Protein AF-0000000084541740 (afdb_homodimer)

Structure (mmCIF, N/CA/C/O backbone):
data_AF-0000000084541740-model_v1
#
loop_
_entity.id
_entity.type
_entity.pdbx_description
1 polymer Glutaminase
#
loop_
_atom_site.group_PDB
_atom_site.id
_atom_site.type_symbol
_atom_site.label_atom_id
_atom_site.label_alt_id
_atom_site.label_comp_id
_atom_site.label_asym_id
_atom_site.label_entity_id
_atom_site.label_seq_id
_atom_site.pdbx_PDB_ins_code
_atom_site.Cartn_x
_atom_site.Cartn_y
_atom_site.Cartn_z
_atom_site.occupancy
_atom_site.B_iso_or_equiv
_atom_site.auth_seq_id
_atom_site.auth_comp_id
_atom_site.auth_asym_id
_atom_site.auth_atom_id
_atom_site.pdbx_PDB_model_num
ATOM 1 N N . MET A 1 1 ? -3.617 -5.457 27.781 1 22.19 1 MET A N 1
ATOM 2 C CA . MET A 1 1 ? -3.646 -6.855 27.344 1 22.19 1 MET A CA 1
ATOM 3 C C . MET A 1 1 ? -4.609 -7.043 26.188 1 22.19 1 MET A C 1
ATOM 5 O O . MET A 1 1 ? -5.766 -7.414 26.375 1 22.19 1 MET A O 1
ATOM 9 N N . ASN A 1 2 ? -4.762 -6.066 25.375 1 28.55 2 ASN A N 1
ATOM 10 C CA . ASN A 1 2 ? -5.738 -6.133 24.297 1 28.55 2 ASN A CA 1
ATOM 11 C C . ASN A 1 2 ? -5.555 -7.395 23.453 1 28.55 2 ASN A C 1
ATOM 13 O O . ASN A 1 2 ? -4.605 -7.5 22.672 1 28.55 2 ASN A O 1
ATOM 17 N N . SER A 1 3 ? -5.668 -8.508 24.188 1 33.91 3 SER A N 1
ATOM 18 C CA . SER A 1 3 ? -5.77 -9.82 23.562 1 33.91 3 SER A CA 1
ATOM 19 C C . SER A 1 3 ? -6.613 -9.766 22.297 1 33.91 3 SER A C 1
ATOM 21 O O . SER A 1 3 ? -7.797 -9.43 22.344 1 33.91 3 SER A O 1
ATOM 23 N N . ARG A 1 4 ? -6.242 -9.117 21.406 1 37.22 4 ARG A N 1
ATOM 24 C CA . ARG A 1 4 ? -7.008 -9.453 20.219 1 37.22 4 ARG A CA 1
ATOM 25 C C . ARG A 1 4 ? -7.508 -10.898 20.281 1 37.22 4 ARG A C 1
ATOM 27 O O . ARG A 1 4 ? -6.715 -11.836 20.203 1 37.22 4 ARG A O 1
ATOM 34 N N . ALA A 1 5 ? -8.336 -11.141 21.297 1 40.75 5 ALA A N 1
ATOM 35 C CA . ALA A 1 5 ? -9 -12.438 21.203 1 40.75 5 ALA A CA 1
ATOM 36 C C . ALA A 1 5 ? -9.07 -12.914 19.766 1 40.75 5 ALA A C 1
ATOM 38 O O . ALA A 1 5 ? -9.773 -12.312 18.938 1 40.75 5 ALA A O 1
ATOM 39 N N . ARG A 1 6 ? -7.973 -13.281 19.203 1 51.28 6 ARG A N 1
ATOM 40 C CA . ARG A 1 6 ? -7.848 -13.719 17.812 1 51.28 6 ARG A CA 1
ATOM 41 C C . ARG A 1 6 ? -9.07 -14.523 17.375 1 51.28 6 ARG A C 1
ATOM 43 O O . ARG A 1 6 ? -9.312 -15.617 17.891 1 51.28 6 ARG A O 1
ATOM 50 N N . LEU A 1 7 ? -10.055 -13.781 17.016 1 61.81 7 LEU A N 1
ATOM 51 C CA . LEU A 1 7 ? -11.297 -14.391 16.531 1 61.81 7 LEU A CA 1
ATOM 52 C C . LEU A 1 7 ? -11 -15.562 15.602 1 61.81 7 LEU A C 1
ATOM 54 O O . LEU A 1 7 ? -10.164 -15.453 14.703 1 61.81 7 LEU A O 1
ATOM 58 N N . SER A 1 8 ? -11.18 -16.672 16.203 1 73.25 8 SER A N 1
ATOM 59 C CA . SER A 1 8 ? -11.055 -17.906 15.43 1 73.25 8 SER A CA 1
ATOM 60 C C . SER A 1 8 ? -12.164 -18.031 14.398 1 73.25 8 SER A C 1
ATOM 62 O O . SER A 1 8 ? -13.289 -17.578 14.625 1 73.25 8 SER A O 1
ATOM 64 N N . LEU A 1 9 ? -11.719 -18.359 13.266 1 84.81 9 LEU A N 1
ATOM 65 C CA . LEU A 1 9 ? -12.664 -18.625 12.188 1 84.81 9 LEU A CA 1
ATOM 66 C C . LEU A 1 9 ? -13.633 -19.734 12.586 1 84.81 9 LEU A C 1
ATOM 68 O O . LEU A 1 9 ? -13.227 -20.766 13.133 1 84.81 9 LEU A O 1
ATOM 72 N N . ASN A 1 10 ? -14.883 -19.422 12.547 1 90 10 ASN A N 1
ATOM 73 C CA . ASN A 1 10 ? -15.984 -20.344 12.781 1 90 10 ASN A CA 1
ATOM 74 C C . ASN A 1 10 ? -16.406 -21.047 11.484 1 90 10 ASN A C 1
ATOM 76 O O . ASN A 1 10 ? -16.812 -20.375 10.523 1 90 10 ASN A O 1
ATOM 80 N N . LEU A 1 11 ? -16.359 -22.422 11.531 1 91.88 11 LEU A N 1
ATOM 81 C CA . LEU A 1 11 ? -16.641 -23.188 10.32 1 91.88 11 LEU A CA 1
ATOM 82 C C . LEU A 1 11 ? -18.031 -22.859 9.781 1 91.88 11 LEU A C 1
ATOM 84 O O . LEU A 1 11 ? -18.219 -22.766 8.57 1 91.88 11 LEU A O 1
ATOM 88 N N . VAL A 1 12 ? -19.016 -22.719 10.648 1 93.94 12 VAL A N 1
ATOM 89 C CA . VAL A 1 12 ? -20.375 -22.422 10.234 1 93.94 12 VAL A CA 1
ATOM 90 C C . VAL A 1 12 ? -20.438 -21.062 9.547 1 93.94 12 VAL A C 1
ATOM 92 O O . VAL A 1 12 ? -21.094 -20.906 8.508 1 93.94 12 VAL A O 1
ATOM 95 N N . GLN A 1 13 ? -19.75 -20.156 10.094 1 94.31 13 GLN A N 1
ATOM 96 C CA . GLN A 1 13 ? -19.703 -18.828 9.484 1 94.31 13 GLN A CA 1
ATOM 97 C C . GLN A 1 13 ? -18.984 -18.875 8.141 1 94.31 13 GLN A C 1
ATOM 99 O O . GLN A 1 13 ? -19.406 -18.219 7.188 1 94.31 13 GLN A O 1
ATOM 104 N N . LEU A 1 14 ? -17.875 -19.594 8.133 1 96.62 14 LEU A N 1
ATOM 105 C CA . LEU A 1 14 ? -17.141 -19.719 6.875 1 96.62 14 LEU A CA 1
ATOM 106 C C . LEU A 1 14 ? -18.016 -20.344 5.793 1 96.62 14 LEU A C 1
ATOM 108 O O . LEU A 1 14 ? -18 -19.891 4.645 1 96.62 14 LEU A O 1
ATOM 112 N N . GLU A 1 15 ? -18.812 -21.328 6.141 1 97.56 15 GLU A N 1
ATOM 113 C CA . GLU A 1 15 ? -19.719 -21.969 5.195 1 97.56 15 GLU A CA 1
ATOM 114 C C . GLU A 1 15 ? -20.75 -20.969 4.648 1 97.56 15 GLU A C 1
ATOM 116 O O . GLU A 1 15 ? -21.062 -21 3.459 1 97.56 15 GLU A O 1
ATOM 121 N N . THR A 1 16 ? -21.188 -20.172 5.566 1 97.25 16 THR A N 1
ATOM 122 C CA . THR A 1 16 ? -22.141 -19.156 5.16 1 97.25 16 THR A CA 1
ATOM 123 C C . THR A 1 16 ? -21.531 -18.188 4.152 1 97.25 16 THR A C 1
ATOM 125 O O . THR A 1 16 ? -22.141 -17.859 3.137 1 97.25 16 THR A O 1
ATOM 128 N N . TRP A 1 17 ? -20.312 -17.75 4.434 1 97.69 17 TRP A N 1
ATOM 129 C CA . TRP A 1 17 ? -19.625 -16.828 3.529 1 97.69 17 TRP A CA 1
ATOM 130 C C . TRP A 1 17 ? -19.312 -17.5 2.201 1 97.69 17 TRP A C 1
ATOM 132 O O . TRP A 1 17 ? -19.344 -16.859 1.146 1 97.69 17 TRP A O 1
ATOM 142 N N . VAL A 1 18 ? -18.984 -18.766 2.207 1 98.25 18 VAL A N 1
ATOM 143 C CA . VAL A 1 18 ? -18.672 -19.516 1.003 1 98.25 18 VAL A CA 1
ATOM 144 C C . VAL A 1 18 ? -19.906 -19.609 0.112 1 98.25 18 VAL A C 1
ATOM 146 O O . VAL A 1 18 ? -19.828 -19.422 -1.103 1 98.25 18 VAL A O 1
ATOM 149 N N . GLU A 1 19 ? -21.078 -19.891 0.712 1 98.06 19 GLU A N 1
ATOM 150 C CA . GLU A 1 19 ? -22.297 -19.953 -0.071 1 98.06 19 GLU A CA 1
ATOM 151 C C . GLU A 1 19 ? -22.625 -18.609 -0.705 1 98.06 19 GLU A C 1
ATOM 153 O O . GLU A 1 19 ? -23.047 -18.547 -1.865 1 98.06 19 GLU A O 1
ATOM 158 N N . ALA A 1 20 ? -22.438 -17.594 0.063 1 97.94 20 ALA A N 1
ATOM 159 C CA . ALA A 1 20 ? -22.656 -16.25 -0.477 1 97.94 20 ALA A CA 1
ATOM 160 C C . ALA A 1 20 ? -21.688 -15.961 -1.619 1 97.94 20 ALA A C 1
ATOM 162 O O . ALA A 1 20 ? -22.062 -15.359 -2.625 1 97.94 20 ALA A O 1
ATOM 163 N N . ALA A 1 21 ? -20.453 -16.344 -1.475 1 98.25 21 ALA A N 1
ATOM 164 C CA . ALA A 1 21 ? -19.422 -16.141 -2.496 1 98.25 21 ALA A CA 1
ATOM 165 C C . ALA A 1 21 ? -19.781 -16.891 -3.779 1 98.25 21 ALA A C 1
ATOM 167 O O . ALA A 1 21 ? -19.688 -16.344 -4.875 1 98.25 21 ALA A O 1
ATOM 168 N N . LYS A 1 22 ? -20.156 -18.125 -3.615 1 97.81 22 LYS A N 1
ATOM 169 C CA . LYS A 1 22 ? -20.547 -18.922 -4.77 1 97.81 22 LYS A CA 1
ATOM 170 C C . LYS A 1 22 ? -21.688 -18.266 -5.547 1 97.81 22 LYS A C 1
ATOM 172 O O . LYS A 1 22 ? -21.688 -18.266 -6.781 1 97.81 22 LYS A O 1
ATOM 177 N N . SER A 1 23 ? -22.625 -17.672 -4.805 1 97.38 23 SER A N 1
ATOM 178 C CA . SER A 1 23 ? -23.734 -16.969 -5.449 1 97.38 23 SER A CA 1
ATOM 179 C C . SER A 1 23 ? -23.234 -15.75 -6.23 1 97.38 23 SER A C 1
ATOM 181 O O . SER A 1 23 ? -23.734 -15.477 -7.324 1 97.38 23 SER A O 1
ATOM 183 N N . ARG A 1 24 ? -22.203 -15.062 -5.73 1 96.75 24 ARG A N 1
ATOM 184 C CA . ARG A 1 24 ? -21.672 -13.859 -6.359 1 96.75 24 ARG A CA 1
ATOM 185 C C . ARG A 1 24 ? -20.906 -14.195 -7.633 1 96.75 24 ARG A C 1
ATOM 187 O O . ARG A 1 24 ? -20.734 -13.344 -8.508 1 96.75 24 ARG A O 1
ATOM 194 N N . SER A 1 25 ? -20.484 -15.438 -7.723 1 96.12 25 SER A N 1
ATOM 195 C CA . SER A 1 25 ? -19.656 -15.852 -8.859 1 96.12 25 SER A CA 1
ATOM 196 C C . SER A 1 25 ? -20.406 -15.672 -10.172 1 96.12 25 SER A C 1
ATOM 198 O O . SER A 1 25 ? -19.797 -15.477 -11.227 1 96.12 25 SER A O 1
ATOM 200 N N . ASP A 1 26 ? -21.703 -15.633 -10.164 1 95.5 26 ASP A N 1
ATOM 201 C CA . ASP A 1 26 ? -22.531 -15.5 -11.352 1 95.5 26 ASP A CA 1
ATOM 202 C C . ASP A 1 26 ? -22.375 -14.117 -11.984 1 95.5 26 ASP A C 1
ATOM 204 O O . ASP A 1 26 ? -22.734 -13.922 -13.148 1 95.5 26 ASP A O 1
ATOM 208 N N . GLU A 1 27 ? -21.797 -13.25 -11.242 1 96.5 27 GLU A N 1
ATOM 209 C CA . GLU A 1 27 ? -21.578 -11.898 -11.734 1 96.5 27 GLU A CA 1
ATOM 210 C C . GLU A 1 27 ? -20.328 -11.82 -12.609 1 96.5 27 GLU A C 1
ATOM 212 O O . GLU A 1 27 ? -20.094 -10.82 -13.289 1 96.5 27 GLU A O 1
ATOM 217 N N . GLY A 1 28 ? -19.516 -12.883 -12.609 1 97.88 28 GLY A N 1
ATOM 218 C CA . GLY A 1 28 ? -18.281 -12.891 -13.375 1 97.88 28 GLY A CA 1
ATOM 219 C C . GLY A 1 28 ? -18.375 -13.688 -14.656 1 97.88 28 GLY A C 1
ATOM 220 O O . GLY A 1 28 ? -19.438 -14.203 -14.992 1 97.88 28 GLY A O 1
ATOM 221 N N . SER A 1 29 ? -17.266 -13.656 -15.414 1 97.69 29 SER A N 1
ATOM 222 C CA . SER A 1 29 ? -17.172 -14.383 -16.672 1 97.69 29 SER A CA 1
ATOM 223 C C . SER A 1 29 ? -15.836 -15.125 -16.781 1 97.69 29 SER A C 1
ATOM 225 O O . SER A 1 29 ? -14.852 -14.742 -16.141 1 97.69 29 SER A O 1
ATOM 227 N N . LEU A 1 30 ? -15.844 -16.172 -17.516 1 97.31 30 LEU A N 1
ATOM 228 C CA . LEU A 1 30 ? -14.602 -16.875 -17.797 1 97.31 30 LEU A CA 1
ATOM 229 C C . LEU A 1 30 ? -13.766 -16.109 -18.828 1 97.31 30 LEU A C 1
ATOM 231 O O . LEU A 1 30 ? -14.312 -15.5 -19.734 1 97.31 30 LEU A O 1
ATOM 235 N N . PRO A 1 31 ? -12.43 -16.125 -18.578 1 94 31 PRO A N 1
ATOM 236 C CA . PRO A 1 31 ? -11.609 -15.531 -19.625 1 94 31 PRO A CA 1
ATOM 237 C C . PRO A 1 31 ? -11.625 -16.344 -20.922 1 94 31 PRO A C 1
ATOM 239 O O . PRO A 1 31 ? -11.633 -17.578 -20.875 1 94 31 PRO A O 1
ATOM 242 N N . THR A 1 32 ? -11.586 -15.656 -22.062 1 91.75 32 THR A N 1
ATOM 243 C CA . THR A 1 32 ? -11.742 -16.344 -23.344 1 91.75 32 THR A CA 1
ATOM 244 C C . THR A 1 32 ? -10.422 -16.375 -24.109 1 91.75 32 THR A C 1
ATOM 246 O O . THR A 1 32 ? -10.289 -17.109 -25.094 1 91.75 32 THR A O 1
ATOM 249 N N . TYR A 1 33 ? -9.477 -15.695 -23.625 1 88.44 33 TYR A N 1
ATOM 250 C CA . TYR A 1 33 ? -8.258 -15.516 -24.406 1 88.44 33 TYR A CA 1
ATOM 251 C C . TYR A 1 33 ? -7.293 -16.672 -24.188 1 88.44 33 TYR A C 1
ATOM 253 O O . TYR A 1 33 ? -6.297 -16.797 -24.906 1 88.44 33 TYR A O 1
ATOM 261 N N . ILE A 1 34 ? -7.449 -17.5 -23.25 1 92 34 ILE A N 1
ATOM 262 C CA . ILE A 1 34 ? -6.773 -18.781 -23.062 1 92 34 ILE A CA 1
ATOM 263 C C . ILE A 1 34 ? -7.793 -19.922 -23.141 1 92 34 ILE A C 1
ATOM 265 O O . ILE A 1 34 ? -8.602 -20.094 -22.234 1 92 34 ILE A O 1
ATOM 269 N N . PRO A 1 35 ? -7.715 -20.734 -24.109 1 94.12 35 PRO A N 1
ATOM 270 C CA . PRO A 1 35 ? -8.766 -21.719 -24.375 1 94.12 35 PRO A CA 1
ATOM 271 C C . PRO A 1 35 ? -9.016 -22.641 -23.188 1 94.12 35 PRO A C 1
ATOM 273 O O . PRO A 1 35 ? -10.164 -22.922 -22.844 1 94.12 35 PRO A O 1
ATOM 276 N N . GLN A 1 36 ? -7.973 -23.141 -22.562 1 93.88 36 GLN A N 1
ATOM 277 C CA . GLN A 1 36 ? -8.117 -24.062 -21.438 1 93.88 36 GLN A CA 1
ATOM 278 C C . GLN A 1 36 ? -8.875 -23.391 -20.281 1 93.88 36 GLN A C 1
ATOM 280 O O . GLN A 1 36 ? -9.625 -24.062 -19.578 1 93.88 36 GLN A O 1
ATOM 285 N N . LEU A 1 37 ? -8.711 -22.125 -20.016 1 95.44 37 LEU A N 1
ATOM 286 C CA . LEU A 1 37 ? -9.398 -21.406 -18.953 1 95.44 37 LEU A CA 1
ATOM 287 C C . LEU A 1 37 ? -10.852 -21.141 -19.328 1 95.44 37 LEU A C 1
ATOM 289 O O . LEU A 1 37 ? -11.719 -21.062 -18.469 1 95.44 37 LEU A O 1
ATOM 293 N N . ALA A 1 38 ? -11.109 -21.016 -20.656 1 95.19 38 ALA A N 1
ATOM 294 C CA . ALA A 1 38 ? -12.438 -20.703 -21.156 1 95.19 38 ALA A CA 1
ATOM 295 C C . ALA A 1 38 ? -13.406 -21.844 -20.938 1 95.19 38 ALA A C 1
ATOM 297 O O . ALA A 1 38 ? -14.625 -21.656 -20.953 1 95.19 38 ALA A O 1
ATOM 298 N N . ILE A 1 39 ? -12.859 -23.031 -20.719 1 95.25 39 ILE A N 1
ATOM 299 C CA . ILE A 1 39 ? -13.742 -24.188 -20.625 1 95.25 39 ILE A CA 1
ATOM 300 C C . ILE A 1 39 ? -13.805 -24.688 -19.188 1 95.25 39 ILE A C 1
ATOM 302 O O . ILE A 1 39 ? -14.336 -25.766 -18.906 1 95.25 39 ILE A O 1
ATOM 306 N N . ALA A 1 40 ? -13.242 -24 -18.25 1 96.44 40 ALA A N 1
ATOM 307 C CA . ALA A 1 40 ? -13.336 -24.344 -16.828 1 96.44 40 ALA A CA 1
ATOM 308 C C . ALA A 1 40 ? -14.797 -24.375 -16.375 1 96.44 40 ALA A C 1
ATOM 310 O O . ALA A 1 40 ? -15.648 -23.703 -16.938 1 96.44 40 ALA A O 1
ATOM 311 N N . CYS A 1 41 ? -15.141 -25.188 -15.406 1 97.19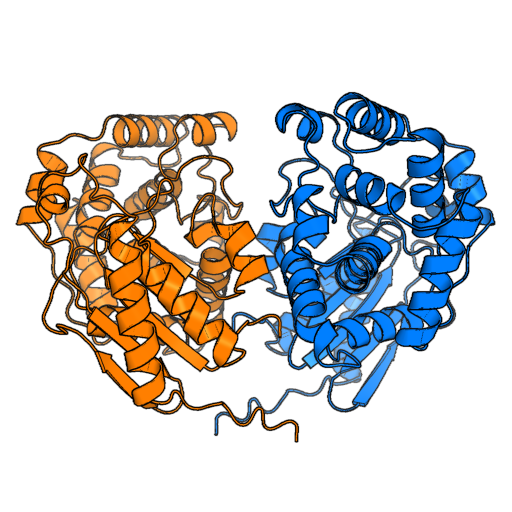 41 CYS A N 1
ATOM 312 C CA . CYS A 1 41 ? -16.469 -25.172 -14.805 1 97.19 41 CYS A CA 1
ATOM 313 C C . CYS A 1 41 ? -16.688 -23.891 -14 1 97.19 41 CYS A C 1
ATOM 315 O O . CYS A 1 41 ? -16.016 -23.656 -13 1 97.19 41 CYS A O 1
ATOM 317 N N . PRO A 1 42 ? -17.625 -23.094 -14.406 1 97.5 42 PRO A N 1
ATOM 318 C CA . PRO A 1 42 ? -17.828 -21.812 -13.711 1 97.5 42 PRO A CA 1
ATOM 319 C C . PRO A 1 42 ? -18.281 -22 -12.266 1 97.5 42 PRO A C 1
ATOM 321 O O . PRO A 1 42 ? -18.172 -21.078 -11.453 1 97.5 42 PRO A O 1
ATOM 324 N N . LYS A 1 43 ? -18.75 -23.172 -11.898 1 97.44 43 LYS A N 1
ATOM 325 C CA . LYS A 1 43 ? -19.266 -23.422 -10.555 1 97.44 43 LYS A CA 1
ATOM 326 C C . LYS A 1 43 ? -18.203 -24.062 -9.664 1 97.44 43 LYS A C 1
ATOM 328 O O . LYS A 1 43 ? -18.438 -24.281 -8.477 1 97.44 43 LYS A O 1
ATOM 333 N N . ALA A 1 44 ? -17.062 -24.359 -10.266 1 98.25 44 ALA A N 1
ATOM 334 C CA . ALA A 1 44 ? -15.969 -24.922 -9.469 1 98.25 44 ALA A CA 1
ATOM 335 C C . ALA A 1 44 ? -15.586 -23.969 -8.328 1 98.25 44 ALA A C 1
ATOM 337 O O . ALA A 1 44 ? -15.578 -22.75 -8.5 1 98.25 44 ALA A O 1
ATOM 338 N N . PHE A 1 45 ? -15.391 -24.578 -7.172 1 98.62 45 PHE A N 1
ATOM 339 C CA . PHE A 1 45 ? -15.055 -23.766 -6.004 1 98.62 45 PHE A CA 1
ATOM 340 C C . PHE A 1 45 ? -14.227 -24.578 -5.008 1 98.62 45 PHE A C 1
ATOM 342 O O . PHE A 1 45 ? -14.508 -25.766 -4.777 1 98.62 45 PHE A O 1
ATOM 349 N N . ALA A 1 46 ? -13.203 -23.953 -4.488 1 98.81 46 ALA A N 1
ATOM 350 C CA . ALA A 1 46 ? -12.422 -24.484 -3.375 1 98.81 46 ALA A CA 1
ATOM 351 C C . ALA A 1 46 ? -11.766 -23.359 -2.58 1 98.81 46 ALA A C 1
ATOM 353 O O . ALA A 1 46 ? -11.305 -22.359 -3.154 1 98.81 46 ALA A O 1
ATOM 354 N N . VAL A 1 47 ? -11.688 -23.5 -1.267 1 98.75 47 VAL A N 1
ATOM 355 C CA . VAL A 1 47 ? -10.977 -22.531 -0.432 1 98.75 47 VAL A CA 1
ATOM 356 C C . VAL A 1 47 ? -10.242 -23.266 0.691 1 98.75 47 VAL A C 1
ATOM 358 O O . VAL A 1 47 ? -10.766 -24.234 1.254 1 98.75 47 VAL A O 1
ATOM 361 N N . GLN A 1 48 ? -9.07 -22.906 0.886 1 98.69 48 GLN A N 1
ATOM 362 C CA . GLN A 1 48 ? -8.266 -23.344 2.02 1 98.69 48 GLN A CA 1
ATOM 363 C C . GLN A 1 48 ? -7.84 -22.156 2.879 1 98.69 48 GLN A C 1
ATOM 365 O O . GLN A 1 48 ? -7.328 -21.156 2.363 1 98.69 48 GLN A O 1
ATOM 370 N N . VAL A 1 49 ? -8.07 -22.219 4.188 1 98.25 49 VAL A N 1
ATOM 371 C CA . VAL A 1 49 ? -7.609 -21.234 5.164 1 98.25 49 VAL A CA 1
ATOM 372 C C . VAL A 1 49 ? -6.645 -21.891 6.145 1 98.25 49 VAL A C 1
ATOM 374 O O . VAL A 1 49 ? -6.977 -22.922 6.758 1 98.25 49 VAL A O 1
ATOM 377 N N . LEU A 1 50 ? -5.484 -21.391 6.172 1 97.38 50 LEU A N 1
ATOM 378 C CA . LEU A 1 50 ? -4.508 -21.781 7.184 1 97.38 50 LEU A CA 1
ATOM 379 C C . LEU A 1 50 ? -4.172 -20.594 8.086 1 97.38 50 LEU A C 1
ATOM 381 O O . LEU A 1 50 ? -3.871 -19.5 7.605 1 97.38 50 LEU A O 1
ATOM 385 N N . ASP A 1 51 ? -4.246 -20.781 9.391 1 93.88 51 ASP A N 1
ATOM 386 C CA . ASP A 1 51 ? -3.869 -19.656 10.25 1 93.88 51 ASP A CA 1
ATOM 387 C C . ASP A 1 51 ? -2.639 -20 11.086 1 93.88 51 ASP A C 1
ATOM 389 O O . ASP A 1 51 ? -2.154 -21.141 11.055 1 93.88 51 ASP A O 1
ATOM 393 N N . SER A 1 52 ? -2.078 -19.078 11.742 1 91.56 52 SER A N 1
ATOM 394 C CA . SER A 1 52 ? -0.798 -19.188 12.43 1 91.56 52 SER A CA 1
ATOM 395 C C . SER A 1 52 ? -0.918 -20.047 13.688 1 91.56 52 SER A C 1
ATOM 397 O O . SER A 1 52 ? 0.091 -20.438 14.273 1 91.56 52 SER A O 1
ATOM 399 N N . GLN A 1 53 ? -2.105 -20.344 14.062 1 90.94 53 GLN A N 1
ATOM 400 C CA . GLN A 1 53 ? -2.305 -21.188 15.234 1 90.94 53 GLN A CA 1
ATOM 401 C C . GLN A 1 53 ? -2.404 -22.656 14.836 1 90.94 53 GLN A C 1
ATOM 403 O O . GLN A 1 53 ? -2.59 -23.531 15.695 1 90.94 53 GLN A O 1
ATOM 408 N N . GLY A 1 54 ? -2.35 -22.891 13.57 1 88.75 54 GLY A N 1
ATOM 409 C CA . GLY A 1 54 ? -2.357 -24.266 13.094 1 88.75 54 GLY A CA 1
ATOM 410 C C . GLY A 1 54 ? -3.73 -24.734 12.648 1 88.75 54 GLY A C 1
ATOM 411 O O . GLY A 1 54 ? -3.893 -25.875 12.219 1 88.75 54 GLY A O 1
ATOM 412 N N . ASN A 1 55 ? -4.754 -23.875 12.766 1 93.12 55 ASN A N 1
ATOM 413 C CA . ASN A 1 55 ? -6.078 -24.234 12.273 1 93.12 55 ASN A CA 1
ATOM 414 C C . ASN A 1 55 ? -6.109 -24.297 10.75 1 93.12 55 ASN A C 1
ATOM 416 O O . ASN A 1 55 ? -5.445 -23.516 10.07 1 93.12 55 ASN A O 1
ATOM 420 N N . CYS A 1 56 ? -6.836 -25.297 10.273 1 95.62 56 CYS A N 1
ATOM 421 C CA . CYS A 1 56 ? -6.957 -25.578 8.844 1 95.62 56 CYS A CA 1
ATOM 422 C C . CYS A 1 56 ? -8.414 -25.781 8.453 1 95.62 56 CYS A C 1
ATOM 424 O O . CYS A 1 56 ? -9.102 -26.641 9.023 1 95.62 56 CYS A O 1
ATOM 426 N N . TYR A 1 57 ? -8.93 -24.984 7.523 1 97.12 57 TYR A N 1
ATOM 427 C CA . TYR A 1 57 ? -10.289 -25.094 7.016 1 97.12 57 TYR A CA 1
ATOM 428 C C . TYR A 1 57 ? -10.289 -25.297 5.504 1 97.12 57 TYR A C 1
ATOM 430 O O . TYR A 1 57 ? -9.633 -24.547 4.77 1 97.12 57 TYR A O 1
ATOM 438 N N . LEU A 1 58 ? -10.898 -26.328 5.051 1 97.94 58 LEU A N 1
ATOM 439 C CA . LEU A 1 58 ? -11.062 -26.609 3.629 1 97.94 58 LEU A CA 1
ATOM 440 C C . LEU A 1 58 ? -12.539 -26.75 3.268 1 97.94 58 LEU A C 1
ATOM 442 O O . LEU A 1 58 ? -13.266 -27.531 3.883 1 97.94 58 LEU A O 1
ATOM 446 N N . LEU A 1 59 ? -13 -25.969 2.385 1 98.31 59 LEU A N 1
ATOM 447 C CA . LEU A 1 59 ? -14.359 -26.062 1.864 1 98.31 59 LEU A CA 1
ATOM 448 C C . LEU A 1 59 ? -14.352 -26.141 0.342 1 98.31 59 LEU A C 1
ATOM 450 O O . LEU A 1 59 ? -13.477 -25.578 -0.311 1 98.31 59 LEU A O 1
ATOM 454 N N . GLY A 1 60 ? -15.305 -26.812 -0.285 1 97.81 60 GLY A N 1
ATOM 455 C CA . GLY A 1 60 ? -15.336 -27.078 -1.715 1 97.81 60 GLY A CA 1
ATOM 456 C C . GLY A 1 60 ? -14.523 -28.297 -2.115 1 97.81 60 GLY A C 1
ATOM 457 O O . GLY A 1 60 ? -14.359 -29.234 -1.321 1 97.81 60 GLY A O 1
ATOM 458 N N . ASN A 1 61 ? -14.094 -28.344 -3.387 1 97.69 61 ASN A N 1
ATOM 459 C CA . ASN A 1 61 ? -13.328 -29.484 -3.891 1 97.69 61 ASN A CA 1
ATOM 460 C C . ASN A 1 61 ? -11.828 -29.266 -3.742 1 97.69 61 ASN A C 1
ATOM 462 O O . ASN A 1 61 ? -11.195 -28.672 -4.621 1 97.69 61 ASN A O 1
ATOM 466 N N . GLY A 1 62 ? -11.289 -29.766 -2.752 1 97.31 62 GLY A N 1
ATOM 467 C CA . GLY A 1 62 ? -9.883 -29.562 -2.426 1 97.31 62 GLY A CA 1
ATOM 468 C C . GLY A 1 62 ? -8.945 -30.25 -3.393 1 97.31 62 GLY A C 1
ATOM 469 O O . GLY A 1 62 ? -7.75 -29.953 -3.424 1 97.31 62 GLY A O 1
ATOM 470 N N . ASP A 1 63 ? -9.469 -31.156 -4.168 1 97 63 ASP A N 1
ATOM 471 C CA . ASP A 1 63 ? -8.641 -31.922 -5.082 1 97 63 ASP A CA 1
ATOM 472 C C . ASP A 1 63 ? -8.508 -31.219 -6.434 1 97 63 ASP A C 1
ATOM 474 O O . ASP A 1 63 ? -7.66 -31.594 -7.25 1 97 63 ASP A O 1
ATOM 478 N N . LEU A 1 64 ? -9.281 -30.203 -6.602 1 97.25 64 LEU A N 1
ATOM 479 C CA . LEU A 1 64 ? -9.227 -29.453 -7.852 1 97.25 64 LEU A CA 1
ATOM 480 C C . LEU A 1 64 ? -7.855 -28.828 -8.047 1 97.25 64 LEU A C 1
ATOM 482 O O . LEU A 1 64 ? -7.312 -28.203 -7.129 1 97.25 64 LEU A O 1
ATOM 486 N N . ARG A 1 65 ? -7.316 -29.047 -9.227 1 97.81 65 ARG A N 1
ATOM 487 C CA . ARG A 1 65 ? -6.078 -28.359 -9.594 1 97.81 65 ARG A CA 1
ATOM 488 C C . ARG A 1 65 ? -6.355 -27.234 -10.57 1 97.81 65 ARG A C 1
ATOM 490 O O . ARG A 1 65 ? -7.293 -27.297 -11.367 1 97.81 65 ARG A O 1
ATOM 497 N N . PHE A 1 66 ? -5.629 -26.219 -10.492 1 98.06 66 PHE A N 1
ATOM 498 C CA . PHE A 1 66 ? -5.715 -25.047 -11.359 1 98.06 66 PHE A CA 1
ATOM 499 C C . PHE A 1 66 ? -4.324 -24.516 -11.688 1 98.06 66 PHE A C 1
ATOM 501 O O . PHE A 1 66 ? -3.377 -24.719 -10.922 1 98.06 66 PHE A O 1
ATOM 508 N N . SER A 1 67 ? -4.211 -23.906 -12.828 1 98.44 67 SER A N 1
ATOM 509 C CA . SER A 1 67 ? -2.969 -23.188 -13.125 1 98.44 67 SER A CA 1
ATOM 510 C C . SER A 1 67 ? -2.834 -21.938 -12.281 1 98.44 67 SER A C 1
ATOM 512 O O . SER A 1 67 ? -3.814 -21.219 -12.07 1 98.44 67 SER A O 1
ATOM 514 N N . LEU A 1 68 ? -1.636 -21.641 -11.812 1 98.69 68 LEU A N 1
ATOM 515 C CA . LEU A 1 68 ? -1.402 -20.5 -10.93 1 98.69 68 LEU A CA 1
ATOM 516 C C . LEU A 1 68 ? -1.568 -19.188 -11.68 1 98.69 68 LEU A C 1
ATOM 518 O O . LEU A 1 68 ? -1.953 -18.172 -11.086 1 98.69 68 LEU A O 1
ATOM 522 N N . MET A 1 69 ? -1.228 -19.234 -12.977 1 98.25 69 MET A N 1
ATOM 523 C CA . MET A 1 69 ? -1.204 -17.984 -13.727 1 98.25 69 MET A CA 1
ATOM 524 C C . MET A 1 69 ? -0.488 -16.891 -12.945 1 98.25 69 MET A C 1
ATOM 526 O O . MET A 1 69 ? 0.607 -17.109 -12.422 1 98.25 69 MET A O 1
ATOM 530 N N . SER A 1 70 ? -1.041 -15.75 -12.805 1 98.5 70 SER A N 1
ATOM 531 C CA . SER A 1 70 ? -0.341 -14.609 -12.227 1 98.5 70 SER A CA 1
ATOM 532 C C . SER A 1 70 ? -0.082 -14.812 -10.742 1 98.5 70 SER A C 1
ATOM 534 O O . SER A 1 70 ? 0.717 -14.094 -10.141 1 98.5 70 SER A O 1
ATOM 536 N N . VAL A 1 71 ? -0.684 -15.727 -10.086 1 98.81 71 VAL A N 1
ATOM 537 C CA . VAL A 1 71 ? -0.463 -15.938 -8.664 1 98.81 71 VAL A CA 1
ATOM 538 C C . VAL A 1 71 ? 0.914 -16.562 -8.438 1 98.81 71 VAL A C 1
ATOM 540 O O . VAL A 1 71 ? 1.39 -16.625 -7.301 1 98.81 71 VAL A O 1
ATOM 543 N N . VAL A 1 72 ? 1.593 -16.953 -9.484 1 98.94 72 VAL A N 1
ATOM 544 C CA . VAL A 1 72 ? 2.961 -17.453 -9.367 1 98.94 72 VAL A CA 1
ATOM 545 C C . VAL A 1 72 ? 3.912 -16.281 -9.125 1 98.94 72 VAL A C 1
ATOM 547 O O . VAL A 1 72 ? 5.02 -16.469 -8.617 1 98.94 72 VAL A O 1
ATOM 550 N N . LYS A 1 73 ? 3.551 -15.062 -9.461 1 98.94 73 LYS A N 1
ATOM 551 C CA . LYS A 1 73 ? 4.434 -13.906 -9.547 1 98.94 73 LYS A CA 1
ATOM 552 C C . LYS A 1 73 ? 5.027 -13.562 -8.188 1 98.94 73 LYS A C 1
ATOM 554 O O . LYS A 1 73 ? 6.223 -13.273 -8.078 1 98.94 73 LYS A O 1
ATOM 559 N N . PRO A 1 74 ? 4.258 -13.57 -7.098 1 98.94 74 PRO A N 1
ATOM 560 C CA . PRO A 1 74 ? 4.895 -13.32 -5.801 1 98.94 74 PRO A CA 1
ATOM 561 C C . PRO A 1 74 ? 5.992 -14.328 -5.477 1 98.94 74 PRO A C 1
ATOM 563 O O . PRO A 1 74 ? 7 -13.977 -4.859 1 98.94 74 PRO A O 1
ATOM 566 N N . PHE A 1 75 ? 5.832 -15.492 -5.914 1 98.94 75 PHE A N 1
ATOM 567 C CA . PHE A 1 75 ? 6.777 -16.547 -5.566 1 98.94 75 PHE A CA 1
ATOM 568 C C . PHE A 1 75 ? 7.992 -16.5 -6.488 1 98.94 75 PHE A C 1
ATOM 570 O O . PHE A 1 75 ? 9.109 -16.828 -6.07 1 98.94 75 PHE A O 1
ATOM 577 N N . LEU A 1 76 ? 7.723 -16.125 -7.758 1 98.94 76 LEU A N 1
ATOM 578 C CA . LEU A 1 76 ? 8.859 -15.805 -8.609 1 98.94 76 LEU A CA 1
ATOM 579 C C . LEU A 1 76 ? 9.711 -14.703 -7.984 1 98.94 76 LEU A C 1
ATOM 581 O O . LEU A 1 76 ? 10.938 -14.828 -7.914 1 98.94 76 LEU A O 1
ATOM 585 N N . LEU A 1 77 ? 9.086 -13.68 -7.531 1 98.94 77 LEU A N 1
ATOM 586 C CA . LEU A 1 77 ? 9.789 -12.586 -6.875 1 98.94 77 LEU A CA 1
ATOM 587 C C . LEU A 1 77 ? 10.531 -13.078 -5.637 1 98.94 77 LEU A C 1
ATOM 589 O O . LEU A 1 77 ? 11.68 -12.703 -5.406 1 98.94 77 LEU A O 1
ATOM 593 N N . LEU A 1 78 ? 9.852 -13.891 -4.836 1 98.94 78 LEU A N 1
ATOM 594 C CA . LEU A 1 78 ? 10.492 -14.422 -3.637 1 98.94 78 LEU A CA 1
ATOM 595 C C . LEU A 1 78 ? 11.773 -15.164 -3.992 1 98.94 78 LEU A C 1
ATOM 597 O O . LEU A 1 78 ? 12.82 -14.945 -3.373 1 98.94 78 LEU A O 1
ATOM 601 N N . TYR A 1 79 ? 11.664 -16.047 -4.973 1 98.88 79 TYR A N 1
ATOM 602 C CA . TYR A 1 79 ? 12.836 -16.781 -5.441 1 98.88 79 TYR A CA 1
ATOM 603 C C . TYR A 1 79 ? 13.961 -15.82 -5.809 1 98.88 79 TYR A C 1
ATOM 605 O O . TYR A 1 79 ? 15.109 -16.016 -5.402 1 98.88 79 TYR A O 1
ATOM 613 N N . MET A 1 80 ? 13.648 -14.797 -6.594 1 98.88 80 MET A N 1
ATOM 614 C CA . MET A 1 80 ? 14.641 -13.844 -7.07 1 98.88 80 MET A CA 1
ATOM 615 C C . MET A 1 80 ? 15.281 -13.102 -5.902 1 98.88 80 MET A C 1
ATOM 617 O O . MET A 1 80 ? 16.5 -12.945 -5.859 1 98.88 80 MET A O 1
ATOM 621 N N . LEU A 1 81 ? 14.477 -12.648 -4.973 1 98.81 81 LEU A N 1
ATOM 622 C CA . LEU A 1 81 ? 14.984 -11.875 -3.84 1 98.81 81 LEU A CA 1
ATOM 623 C C . LEU A 1 81 ? 15.891 -12.734 -2.959 1 98.81 81 LEU A C 1
ATOM 625 O O . LEU A 1 81 ? 16.891 -12.25 -2.441 1 98.81 81 LEU A O 1
ATOM 629 N N . VAL A 1 82 ? 15.508 -13.977 -2.758 1 98.75 82 VAL A N 1
ATOM 630 C CA . VAL A 1 82 ? 16.266 -14.883 -1.903 1 98.75 82 VAL A CA 1
ATOM 631 C C . VAL A 1 82 ? 17.578 -15.258 -2.584 1 98.75 82 VAL A C 1
ATOM 633 O O . VAL A 1 82 ? 18.641 -15.242 -1.952 1 98.75 82 VAL A O 1
ATOM 636 N N . GLU A 1 83 ? 17.531 -15.523 -3.873 1 98.44 83 GLU A N 1
ATOM 637 C CA . GLU A 1 83 ? 18.688 -16.062 -4.574 1 98.44 83 GLU A CA 1
ATOM 638 C C . GLU A 1 83 ? 19.609 -14.961 -5.055 1 98.44 83 GLU A C 1
ATOM 640 O O . GLU A 1 83 ? 20.828 -15.141 -5.098 1 98.44 83 GLU A O 1
ATOM 645 N N . LEU A 1 84 ? 19.062 -13.812 -5.441 1 98.25 84 LEU A N 1
ATOM 646 C CA . LEU A 1 84 ? 19.875 -12.812 -6.113 1 98.25 84 LEU A CA 1
ATOM 647 C C . LEU A 1 84 ? 19.953 -11.531 -5.285 1 98.25 84 LEU A C 1
ATOM 649 O O . LEU A 1 84 ? 20.844 -10.703 -5.508 1 98.25 84 LEU A O 1
ATOM 653 N N . GLY A 1 85 ? 19.047 -11.352 -4.363 1 98.06 85 GLY A N 1
ATOM 654 C CA . GLY A 1 85 ? 19.078 -10.18 -3.494 1 98.06 85 GLY A CA 1
ATOM 655 C C . GLY A 1 85 ? 18.25 -9.023 -4.012 1 98.06 85 GLY A C 1
ATOM 656 O O . GLY A 1 85 ? 18.094 -8.859 -5.223 1 98.06 85 GLY A O 1
ATOM 657 N N . GLY A 1 86 ? 17.797 -8.227 -3.127 1 97.69 86 GLY A N 1
ATOM 658 C CA . GLY A 1 86 ? 16.906 -7.125 -3.426 1 97.69 86 GLY A CA 1
ATOM 659 C C . GLY A 1 86 ? 17.547 -6.051 -4.281 1 97.69 86 GLY A C 1
ATOM 660 O O . GLY A 1 86 ? 16.906 -5.508 -5.188 1 97.69 86 GLY A O 1
ATOM 661 N N . ASP A 1 87 ? 18.781 -5.68 -3.957 1 96.94 87 ASP A N 1
ATOM 662 C CA . ASP A 1 87 ? 19.453 -4.641 -4.719 1 96.94 87 ASP A CA 1
ATOM 663 C C . ASP A 1 87 ? 19.516 -4.992 -6.207 1 96.94 87 ASP A C 1
ATOM 665 O O . ASP A 1 87 ? 19.234 -4.148 -7.059 1 96.94 87 ASP A O 1
ATOM 669 N N . ARG A 1 88 ? 19.781 -6.215 -6.484 1 97.38 88 ARG A N 1
ATOM 670 C CA . ARG A 1 88 ? 19.859 -6.672 -7.867 1 97.38 88 ARG A CA 1
ATOM 671 C C . ARG A 1 88 ? 18.484 -6.672 -8.523 1 97.38 88 ARG A C 1
ATOM 673 O O . ARG A 1 88 ? 18.328 -6.203 -9.656 1 97.38 88 ARG A O 1
ATOM 680 N N . ILE A 1 89 ? 17.531 -7.109 -7.84 1 98.5 89 ILE A N 1
ATOM 681 C CA . ILE A 1 89 ? 16.203 -7.312 -8.406 1 98.5 89 ILE A CA 1
ATOM 682 C C . ILE A 1 89 ? 15.523 -5.961 -8.648 1 98.5 89 ILE A C 1
ATOM 684 O O . ILE A 1 89 ? 14.969 -5.723 -9.727 1 98.5 89 ILE A O 1
ATOM 688 N N . PHE A 1 90 ? 15.703 -5.078 -7.73 1 98 90 PHE A N 1
ATOM 689 C CA . PHE A 1 90 ? 14.992 -3.809 -7.859 1 98 90 PHE A CA 1
ATOM 690 C C . PHE A 1 90 ? 15.805 -2.818 -8.688 1 98 90 PHE A C 1
ATOM 692 O O . PHE A 1 90 ? 15.375 -1.678 -8.891 1 98 90 PHE A O 1
ATOM 699 N N . ALA A 1 91 ? 16.875 -3.234 -9.18 1 96.62 91 ALA A N 1
ATOM 700 C CA . ALA A 1 91 ? 17.578 -2.527 -10.258 1 96.62 91 ALA A CA 1
ATOM 701 C C . ALA A 1 91 ? 16.984 -2.893 -11.617 1 96.62 91 ALA A C 1
ATOM 703 O O . ALA A 1 91 ? 17.25 -2.211 -12.617 1 96.62 91 ALA A O 1
ATOM 704 N N . GLN A 1 92 ? 16.078 -3.924 -11.641 1 96.38 92 GLN A N 1
ATOM 705 C CA . GLN A 1 92 ? 15.578 -4.426 -12.914 1 96.38 92 GLN A CA 1
ATOM 706 C C . GLN A 1 92 ? 14.062 -4.266 -13 1 96.38 92 GLN A C 1
ATOM 708 O O . GLN A 1 92 ? 13.492 -4.305 -14.094 1 96.38 92 GLN A O 1
ATOM 713 N N . VAL A 1 93 ? 13.5 -4.141 -11.969 1 98.31 93 VAL A N 1
ATOM 714 C CA . VAL A 1 93 ? 12.047 -3.992 -11.93 1 98.31 93 VAL A CA 1
ATOM 715 C C . VAL A 1 93 ? 11.664 -3.012 -10.82 1 98.31 93 VAL A C 1
ATOM 717 O O . VAL A 1 93 ? 12.336 -2.922 -9.797 1 98.31 93 VAL A O 1
ATOM 720 N N . GLY A 1 94 ? 10.648 -2.256 -11.016 1 97.56 94 GLY A N 1
ATOM 721 C CA . GLY A 1 94 ? 10.227 -1.232 -10.078 1 97.56 94 GLY A CA 1
ATOM 722 C C . GLY A 1 94 ? 9.336 -1.767 -8.969 1 97.56 94 GLY A C 1
ATOM 723 O O . GLY A 1 94 ? 9.312 -2.973 -8.719 1 97.56 94 GLY A O 1
ATOM 724 N N . MET A 1 95 ? 8.68 -0.809 -8.25 1 97.62 95 MET A N 1
ATOM 725 C CA . MET A 1 95 ? 7.844 -1.122 -7.094 1 97.62 95 MET A CA 1
ATOM 726 C C . MET A 1 95 ? 6.508 -0.388 -7.172 1 97.62 95 MET A C 1
ATOM 728 O O . MET A 1 95 ? 5.68 -0.498 -6.27 1 97.62 95 MET A O 1
ATOM 732 N N . GLU A 1 96 ? 6.254 0.371 -8.227 1 96.25 96 GLU A N 1
ATOM 733 C CA . GLU A 1 96 ? 5.113 1.277 -8.305 1 96.25 96 GLU A CA 1
ATOM 734 C C . GLU A 1 96 ? 3.865 0.551 -8.797 1 96.25 96 GLU A C 1
ATOM 736 O O . GLU A 1 96 ? 3.941 -0.285 -9.703 1 96.25 96 GLU A O 1
ATOM 741 N N . PRO A 1 97 ? 2.711 0.893 -8.219 1 95.06 97 PRO A N 1
ATOM 742 C CA . PRO A 1 97 ? 1.469 0.296 -8.719 1 95.06 97 PRO A CA 1
ATOM 743 C C . PRO A 1 97 ? 1.138 0.721 -10.141 1 95.06 97 PRO A C 1
ATOM 745 O O . PRO A 1 97 ? 1.616 1.758 -10.609 1 95.06 97 PRO A O 1
ATOM 748 N N . SER A 1 98 ? 0.321 -0.103 -10.797 1 89.38 98 SER A N 1
ATOM 749 C CA . SER A 1 98 ? 0.001 0.167 -12.195 1 89.38 98 SER A CA 1
ATOM 750 C C . SER A 1 98 ? -1.308 0.94 -12.32 1 89.38 98 SER A C 1
ATOM 752 O O . SER A 1 98 ? -2.252 0.703 -11.562 1 89.38 98 SER A O 1
ATOM 754 N N . ASP A 1 99 ? -1.343 1.822 -13.289 1 86.38 99 ASP A N 1
ATOM 755 C CA . ASP A 1 99 ? -2.555 2.559 -13.641 1 86.38 99 ASP A CA 1
ATOM 756 C C . ASP A 1 99 ? -3.314 1.867 -14.766 1 86.38 99 ASP A C 1
ATOM 758 O O . ASP A 1 99 ? -4.484 2.172 -15.016 1 86.38 99 ASP A O 1
ATOM 762 N N . TYR A 1 100 ? -2.615 0.922 -15.422 1 90.5 100 TYR A N 1
ATOM 763 C CA . TYR A 1 100 ? -3.145 0.202 -16.578 1 90.5 100 TYR A CA 1
ATOM 764 C C . TYR A 1 100 ? -3.264 -1.288 -16.281 1 90.5 100 TYR A C 1
ATOM 766 O O . TYR A 1 100 ? -2.762 -1.768 -15.266 1 90.5 100 TYR A O 1
ATOM 774 N N . PRO A 1 101 ? -3.943 -1.933 -17.156 1 92.62 101 PRO A N 1
ATOM 775 C CA . PRO A 1 101 ? -4.094 -3.377 -16.969 1 92.62 101 PRO A CA 1
ATOM 776 C C . PRO A 1 101 ? -2.752 -4.102 -16.875 1 92.62 101 PRO A C 1
ATOM 778 O O . PRO A 1 101 ? -1.729 -3.574 -17.328 1 92.62 101 PRO A O 1
ATOM 781 N N . PHE A 1 102 ? -2.75 -5.297 -16.375 1 93.06 102 PHE A N 1
ATOM 782 C CA . PHE A 1 102 ? -1.573 -6.082 -16.016 1 93.06 102 PHE A CA 1
ATOM 783 C C . PHE A 1 102 ? -0.734 -6.387 -17.25 1 93.06 102 PHE A C 1
ATOM 785 O O . PHE A 1 102 ? 0.454 -6.695 -17.141 1 93.06 102 PHE A O 1
ATOM 792 N N . ASN A 1 103 ? -1.291 -6.301 -18.391 1 93.62 103 ASN A N 1
ATOM 793 C CA . ASN A 1 103 ? -0.603 -6.633 -19.625 1 93.62 103 ASN A CA 1
ATOM 794 C C . ASN A 1 103 ? -0.513 -5.43 -20.562 1 93.62 103 ASN A C 1
ATOM 796 O O . ASN A 1 103 ? -0.533 -5.582 -21.781 1 93.62 103 ASN A O 1
ATOM 800 N N . SER A 1 104 ? -0.332 -4.289 -20 1 93.44 104 SER A N 1
ATOM 801 C CA . SER A 1 104 ? -0.392 -3.049 -20.766 1 93.44 104 SER A CA 1
ATOM 802 C C . SER A 1 104 ? 0.97 -2.693 -21.359 1 93.44 104 SER A C 1
ATOM 804 O O . SER A 1 104 ? 1.892 -2.328 -20.625 1 93.44 104 SER A O 1
ATOM 806 N N . LEU A 1 105 ? 1.009 -2.746 -22.688 1 95.19 105 LEU A N 1
ATOM 807 C CA . LEU A 1 105 ? 2.18 -2.225 -23.375 1 95.19 105 LEU A CA 1
ATOM 808 C C . LEU A 1 105 ? 2.287 -0.713 -23.203 1 95.19 105 LEU A C 1
ATOM 810 O O . LEU A 1 105 ? 3.389 -0.178 -23.062 1 95.19 105 LEU A O 1
ATOM 814 N N . GLU A 1 106 ? 1.183 -0.078 -23.188 1 94.12 106 GLU A N 1
ATOM 815 C CA . GLU A 1 106 ? 1.117 1.372 -23.031 1 94.12 106 GLU A CA 1
ATOM 816 C C . GLU A 1 106 ? 1.798 1.821 -21.734 1 94.12 106 GLU A C 1
ATOM 818 O O . GLU A 1 106 ? 2.541 2.805 -21.734 1 94.12 106 GLU A O 1
ATOM 823 N N . GLN A 1 107 ? 1.553 1.126 -20.703 1 93.81 107 GLN A N 1
ATOM 824 C CA . GLN A 1 107 ? 2.189 1.451 -19.438 1 93.81 107 GLN A CA 1
ATOM 825 C C . GLN A 1 107 ? 3.705 1.306 -19.516 1 93.81 107 GLN A C 1
ATOM 827 O O . GLN A 1 107 ? 4.445 2.17 -19.047 1 93.81 107 GLN A O 1
ATOM 832 N N . LEU A 1 108 ? 4.152 0.221 -20.094 1 96.56 108 LEU A N 1
ATOM 833 C CA . LEU A 1 108 ? 5.582 -0.033 -20.219 1 96.56 108 LEU A CA 1
ATOM 834 C C . LEU A 1 108 ? 6.258 1.065 -21.047 1 96.56 108 LEU A C 1
ATOM 836 O O . LEU A 1 108 ? 7.324 1.555 -20.672 1 96.56 108 LEU A O 1
ATOM 840 N N . GLN A 1 109 ? 5.613 1.456 -22.078 1 96.25 109 GLN A N 1
ATOM 841 C CA . GLN A 1 109 ? 6.16 2.502 -22.938 1 96.25 109 GLN A CA 1
ATOM 842 C C . GLN A 1 109 ? 6.18 3.848 -22.219 1 96.25 109 GLN A C 1
ATOM 844 O O . GLN A 1 109 ? 7.156 4.594 -22.312 1 96.25 109 GLN A O 1
ATOM 849 N N . ALA A 1 110 ? 5.125 4.109 -21.484 1 92.25 110 ALA A N 1
ATOM 850 C CA . ALA A 1 110 ? 5.059 5.348 -20.719 1 92.25 110 ALA A CA 1
ATOM 851 C C . ALA A 1 110 ? 6.172 5.402 -19.672 1 92.25 110 ALA A C 1
ATOM 853 O O . ALA A 1 110 ? 6.652 6.484 -19.328 1 92.25 110 ALA A O 1
ATOM 854 N N . ASP A 1 111 ? 6.605 4.273 -19.281 1 95 111 ASP A N 1
ATOM 855 C CA . ASP A 1 111 ? 7.652 4.18 -18.266 1 95 111 ASP A CA 1
ATOM 856 C C . ASP A 1 111 ? 9.031 4.082 -18.922 1 95 111 ASP A C 1
ATOM 858 O O . ASP A 1 111 ? 10 3.682 -18.266 1 95 111 ASP A O 1
ATOM 862 N N . GLY A 1 112 ? 9.188 4.344 -20.203 1 95.75 112 GLY A N 1
ATOM 863 C CA . GLY A 1 112 ? 10.469 4.293 -20.891 1 95.75 112 GLY A CA 1
ATOM 864 C C . GLY A 1 112 ? 11.031 2.887 -21.016 1 95.75 112 GLY A C 1
ATOM 865 O O . GLY A 1 112 ? 12.25 2.693 -20.984 1 95.75 112 GLY A O 1
ATOM 866 N N . GLY A 1 113 ? 10.125 1.906 -21.016 1 97.25 113 GLY A N 1
ATOM 867 C CA . GLY A 1 113 ? 10.531 0.513 -21.109 1 97.25 113 GLY A CA 1
ATOM 868 C C . GLY A 1 113 ? 10.844 -0.122 -19.781 1 97.25 113 GLY A C 1
ATOM 869 O O . GLY A 1 113 ? 11.195 -1.301 -19.703 1 97.25 113 GLY A O 1
ATOM 870 N N . TRP A 1 114 ? 10.773 0.628 -18.688 1 97.12 114 TRP A N 1
ATOM 871 C CA . TRP A 1 114 ? 11.031 0.139 -17.344 1 97.12 114 TRP A CA 1
ATOM 872 C C . TRP A 1 114 ? 9.836 -0.633 -16.797 1 97.12 114 TRP A C 1
ATOM 874 O O . TRP A 1 114 ? 8.727 -0.095 -16.703 1 97.12 114 TRP A O 1
ATOM 884 N N . PRO A 1 115 ? 10.039 -1.965 -16.5 1 97.81 115 PRO A N 1
ATOM 885 C CA . PRO A 1 115 ? 8.914 -2.691 -15.898 1 97.81 115 PRO A CA 1
ATOM 886 C C . PRO A 1 115 ? 8.508 -2.135 -14.531 1 97.81 115 PRO A C 1
ATOM 888 O O . PRO A 1 115 ? 9.32 -2.127 -13.602 1 97.81 115 PRO A O 1
ATOM 891 N N . ARG A 1 116 ? 7.383 -1.799 -14.367 1 96.56 116 ARG A N 1
ATOM 892 C CA . ARG A 1 116 ? 6.875 -0.967 -13.281 1 96.56 116 ARG A CA 1
ATOM 893 C C . ARG A 1 116 ? 6.895 -1.726 -11.953 1 96.56 116 ARG A C 1
ATOM 895 O O . ARG A 1 116 ? 7.172 -1.146 -10.906 1 96.56 116 ARG A O 1
ATOM 902 N N . ASN A 1 117 ? 6.492 -2.986 -11.953 1 98.06 117 ASN A N 1
ATOM 903 C CA . ASN A 1 117 ? 6.504 -3.824 -10.758 1 98.06 117 ASN A CA 1
ATOM 904 C C . ASN A 1 117 ? 6.453 -5.309 -11.109 1 98.06 117 ASN A C 1
ATOM 906 O O . ASN A 1 117 ? 6.18 -5.668 -12.258 1 98.06 117 ASN A O 1
ATOM 910 N N . PRO A 1 118 ? 6.684 -6.176 -10.172 1 98.69 118 PRO A N 1
ATOM 911 C CA . PRO A 1 118 ? 6.816 -7.602 -10.477 1 98.69 118 PRO A CA 1
ATOM 912 C C . PRO A 1 118 ? 5.473 -8.328 -10.5 1 98.69 118 PRO A C 1
ATOM 914 O O . PRO A 1 118 ? 5.426 -9.531 -10.766 1 98.69 118 PRO A O 1
ATOM 917 N N . MET A 1 119 ? 4.367 -7.629 -10.297 1 98.56 119 MET A N 1
ATOM 918 C CA . MET A 1 119 ? 3.062 -8.281 -10.219 1 98.56 119 MET A CA 1
ATOM 919 C C . MET A 1 119 ? 2.312 -8.156 -11.539 1 98.56 119 MET A C 1
ATOM 921 O O . MET A 1 119 ? 1.198 -8.664 -11.672 1 98.56 119 MET A O 1
ATOM 925 N N . ILE A 1 120 ? 2.934 -7.516 -12.492 1 98.12 120 ILE A N 1
ATOM 926 C CA . ILE A 1 120 ? 2.342 -7.418 -13.82 1 98.12 120 ILE A CA 1
ATOM 927 C C . ILE A 1 120 ? 3.244 -8.109 -14.844 1 98.12 120 ILE A C 1
ATOM 929 O O . ILE A 1 120 ? 4.348 -8.547 -14.508 1 98.12 120 ILE A O 1
ATOM 933 N N . ASN A 1 121 ? 2.766 -8.203 -16.047 1 98.31 121 ASN A N 1
ATOM 934 C CA . ASN A 1 121 ? 3.414 -9.07 -17.016 1 98.31 121 ASN A CA 1
ATOM 935 C C . ASN A 1 121 ? 4.828 -8.594 -17.344 1 98.31 121 ASN A C 1
ATOM 937 O O . ASN A 1 121 ? 5.762 -9.398 -17.406 1 98.31 121 ASN A O 1
ATOM 941 N N . SER A 1 122 ? 5.027 -7.312 -17.547 1 98.56 122 SER A N 1
ATOM 942 C CA . SER A 1 122 ? 6.352 -6.812 -17.906 1 98.56 122 SER A CA 1
ATOM 943 C C . SER A 1 122 ? 7.379 -7.164 -16.828 1 98.56 122 SER A C 1
ATOM 945 O O . SER A 1 122 ? 8.469 -7.656 -17.156 1 98.56 122 SER A O 1
ATOM 947 N N . GLY A 1 123 ? 7.039 -6.934 -15.57 1 98.75 123 GLY A N 1
ATOM 948 C CA . GLY A 1 123 ? 7.941 -7.27 -14.484 1 98.75 123 GLY A CA 1
ATOM 949 C C . GLY A 1 123 ? 8.188 -8.766 -14.352 1 98.75 123 GLY A C 1
ATOM 950 O O . GLY A 1 123 ? 9.32 -9.195 -14.125 1 98.75 123 GLY A O 1
ATOM 951 N N . ALA A 1 124 ? 7.148 -9.523 -14.5 1 98.81 124 ALA A N 1
ATOM 952 C CA . ALA A 1 124 ? 7.258 -10.977 -14.359 1 98.81 124 ALA A CA 1
ATOM 953 C C . ALA A 1 124 ? 8.094 -11.578 -15.484 1 98.81 124 ALA A C 1
ATOM 955 O O . ALA A 1 124 ? 8.883 -12.5 -15.25 1 98.81 124 ALA A O 1
ATOM 956 N N . ILE A 1 125 ? 7.895 -11.078 -16.688 1 98.81 125 ILE A N 1
ATOM 957 C CA . ILE A 1 125 ? 8.695 -11.539 -17.812 1 98.81 125 ILE A CA 1
ATOM 958 C C . ILE A 1 125 ? 10.164 -11.188 -17.578 1 98.81 125 ILE A C 1
ATOM 960 O O . ILE A 1 125 ? 11.047 -12.023 -17.781 1 98.81 125 ILE A O 1
ATOM 964 N N . ALA A 1 126 ? 10.438 -9.984 -17.141 1 98.81 126 ALA A N 1
ATOM 965 C CA . ALA A 1 126 ? 11.797 -9.555 -16.844 1 98.81 126 ALA A CA 1
ATOM 966 C C . ALA A 1 126 ? 12.445 -10.477 -15.805 1 98.81 126 ALA A C 1
ATOM 968 O O . ALA A 1 126 ? 13.594 -10.891 -15.977 1 98.81 126 ALA A O 1
ATOM 969 N N . LEU A 1 127 ? 11.719 -10.812 -14.781 1 98.81 127 LEU A N 1
ATOM 970 C CA . LEU A 1 127 ? 12.258 -11.656 -13.719 1 98.81 127 LEU A CA 1
ATOM 971 C C . LEU A 1 127 ? 12.406 -13.102 -14.188 1 98.81 127 LEU A C 1
ATOM 973 O O . LEU A 1 127 ? 13.336 -13.797 -13.789 1 98.81 127 LEU A O 1
ATOM 977 N N . SER A 1 128 ? 11.453 -13.547 -15.008 1 98.81 128 SER A N 1
ATOM 978 C CA . SER A 1 128 ? 11.547 -14.898 -15.547 1 98.81 128 SER A CA 1
ATOM 979 C C . SER A 1 128 ? 12.828 -15.094 -16.344 1 98.81 128 SER A C 1
ATOM 981 O O . SER A 1 128 ? 13.383 -16.203 -16.391 1 98.81 128 SER A O 1
ATOM 983 N N . ALA A 1 129 ? 13.258 -14.062 -16.984 1 98.5 129 ALA A N 1
ATOM 984 C CA . ALA A 1 129 ? 14.477 -14.094 -17.781 1 98.5 129 ALA A CA 1
ATOM 985 C C . ALA A 1 129 ? 15.695 -14.414 -16.922 1 98.5 129 ALA A C 1
ATOM 987 O O . ALA A 1 129 ? 16.734 -14.828 -17.438 1 98.5 129 ALA A O 1
ATOM 988 N N . LEU A 1 130 ? 15.625 -14.227 -15.602 1 98.38 130 LEU A N 1
ATOM 989 C CA . LEU A 1 130 ? 16.766 -14.391 -14.703 1 98.38 130 LEU A CA 1
ATOM 990 C C . LEU A 1 130 ? 16.812 -15.805 -14.141 1 98.38 130 LEU A C 1
ATOM 992 O O . LEU A 1 130 ? 17.797 -16.203 -13.508 1 98.38 130 LEU A O 1
ATOM 996 N N . LEU A 1 131 ? 15.695 -16.594 -14.297 1 98.56 131 LEU A N 1
ATOM 997 C CA . LEU A 1 131 ? 15.711 -17.969 -13.828 1 98.56 131 LEU A CA 1
ATOM 998 C C . LEU A 1 131 ? 16.828 -18.75 -14.484 1 98.56 131 LEU A C 1
ATOM 1000 O O . LEU A 1 131 ? 17.094 -18.609 -15.68 1 98.56 131 LEU A O 1
ATOM 1004 N N . PRO A 1 132 ? 17.453 -19.594 -13.719 1 98.25 132 PRO A N 1
ATOM 1005 C CA . PRO A 1 132 ? 18.562 -20.359 -14.312 1 98.25 132 PRO A CA 1
ATOM 1006 C C . PRO A 1 132 ? 18.078 -21.469 -15.234 1 98.25 132 PRO A C 1
ATOM 1008 O O . PRO A 1 132 ? 17.062 -22.109 -14.953 1 98.25 132 PRO A O 1
ATOM 1011 N N . GLY A 1 133 ? 18.797 -21.703 -16.281 1 97.81 133 GLY A N 1
ATOM 1012 C CA . GLY A 1 133 ? 18.484 -22.75 -17.234 1 97.81 133 GLY A CA 1
ATOM 1013 C C . GLY A 1 133 ? 18.453 -22.266 -18.672 1 97.81 133 GLY A C 1
ATOM 1014 O O . GLY A 1 133 ? 18.25 -21.078 -18.922 1 97.81 133 GLY A O 1
ATOM 1015 N N . PRO A 1 134 ? 18.562 -23.203 -19.594 1 96.88 134 PRO A N 1
ATOM 1016 C CA . PRO A 1 134 ? 18.719 -22.812 -21 1 96.88 134 PRO A CA 1
ATOM 1017 C C . PRO A 1 134 ? 17.375 -22.609 -21.703 1 96.88 134 PRO A C 1
ATOM 1019 O O . PRO A 1 134 ? 17.328 -22.062 -22.812 1 96.88 134 PRO A O 1
ATOM 1022 N N . ASP A 1 135 ? 16.312 -23.078 -21.094 1 97.19 135 ASP A N 1
ATOM 1023 C CA . ASP A 1 135 ? 15 -23.016 -21.734 1 97.19 135 ASP A CA 1
ATOM 1024 C C . ASP A 1 135 ? 13.883 -22.875 -20.719 1 97.19 135 ASP A C 1
ATOM 1026 O O . ASP A 1 135 ? 14.125 -22.953 -19.5 1 97.19 135 ASP A O 1
ATOM 1030 N N . GLY A 1 136 ? 12.727 -22.609 -21.219 1 97.56 136 GLY A N 1
ATOM 1031 C CA . GLY A 1 136 ? 11.578 -22.375 -20.359 1 97.56 136 GLY A CA 1
ATOM 1032 C C . GLY A 1 136 ? 11.258 -23.562 -19.453 1 97.56 136 GLY A C 1
ATOM 1033 O O . GLY A 1 136 ? 10.914 -23.375 -18.281 1 97.56 136 GLY A O 1
ATOM 1034 N N . GLN A 1 137 ? 11.375 -24.734 -20 1 97.88 137 GLN A N 1
ATOM 1035 C CA . GLN A 1 137 ? 11.078 -25.938 -19.234 1 97.88 137 GLN A CA 1
ATOM 1036 C C . GLN A 1 137 ? 12.016 -26.078 -18.031 1 97.88 137 GLN A C 1
ATOM 1038 O O . GLN A 1 137 ? 11.57 -26.328 -16.922 1 97.88 137 GLN A O 1
ATOM 1043 N N . THR A 1 138 ? 13.297 -25.938 -18.297 1 98.56 138 THR A N 1
ATOM 1044 C CA . THR A 1 138 ? 14.297 -26.062 -17.234 1 98.56 138 THR A CA 1
ATOM 1045 C C . THR A 1 138 ? 14.109 -24.969 -16.188 1 98.56 138 THR A C 1
ATOM 1047 O O . THR A 1 138 ? 14.164 -25.25 -14.984 1 98.56 138 THR A O 1
ATOM 1050 N N . ARG A 1 139 ? 13.906 -23.797 -16.641 1 98.62 139 ARG A N 1
ATOM 1051 C CA . ARG A 1 139 ? 13.719 -22.672 -15.742 1 98.62 139 ARG A CA 1
ATOM 1052 C C . ARG A 1 139 ? 12.477 -22.859 -14.875 1 98.62 139 ARG A C 1
ATOM 1054 O O . ARG A 1 139 ? 12.508 -22.609 -13.664 1 98.62 139 ARG A O 1
ATOM 1061 N N . CYS A 1 140 ? 11.414 -23.297 -15.5 1 98.81 140 CYS A N 1
ATOM 1062 C CA . CYS A 1 140 ? 10.188 -23.578 -14.773 1 98.81 140 CYS A CA 1
ATOM 1063 C C . CYS A 1 140 ? 10.406 -24.672 -13.734 1 98.81 140 CYS A C 1
ATOM 1065 O O . CYS A 1 140 ? 9.914 -24.562 -12.609 1 98.81 140 CYS A O 1
ATOM 1067 N N . GLN A 1 141 ? 11.117 -25.688 -14.102 1 98.69 141 GLN A N 1
ATOM 1068 C CA . GLN A 1 141 ? 11.383 -26.797 -13.188 1 98.69 141 GLN A CA 1
ATOM 1069 C C . GLN A 1 141 ? 12.18 -26.328 -11.977 1 98.69 141 GLN A C 1
ATOM 1071 O O . GLN A 1 141 ? 11.945 -26.797 -10.859 1 98.69 141 GLN A O 1
ATOM 1076 N N . VAL A 1 142 ? 13.109 -25.469 -12.18 1 98.75 142 VAL A N 1
ATOM 1077 C CA . VAL A 1 142 ? 13.914 -24.922 -11.086 1 98.75 142 VAL A CA 1
ATOM 1078 C C . VAL A 1 142 ? 13 -24.25 -10.062 1 98.75 142 VAL A C 1
ATOM 1080 O O . VAL A 1 142 ? 13.086 -24.531 -8.867 1 98.75 142 VAL A O 1
ATOM 1083 N N . LEU A 1 143 ? 12.148 -23.375 -10.531 1 98.88 143 LEU A N 1
ATOM 1084 C CA . LEU A 1 143 ? 11.234 -22.688 -9.633 1 98.88 143 LEU A CA 1
ATOM 1085 C C . LEU A 1 143 ? 10.273 -23.656 -8.969 1 98.88 143 LEU A C 1
ATOM 1087 O O . LEU A 1 143 ? 10.031 -23.578 -7.766 1 98.88 143 LEU A O 1
ATOM 1091 N N . CYS A 1 144 ? 9.758 -24.562 -9.758 1 98.88 144 CYS A N 1
ATOM 1092 C CA . CYS A 1 144 ? 8.82 -25.562 -9.258 1 98.88 144 CYS A CA 1
ATOM 1093 C C . CYS A 1 144 ? 9.438 -26.359 -8.117 1 98.88 144 CYS A C 1
ATOM 1095 O O . CYS A 1 144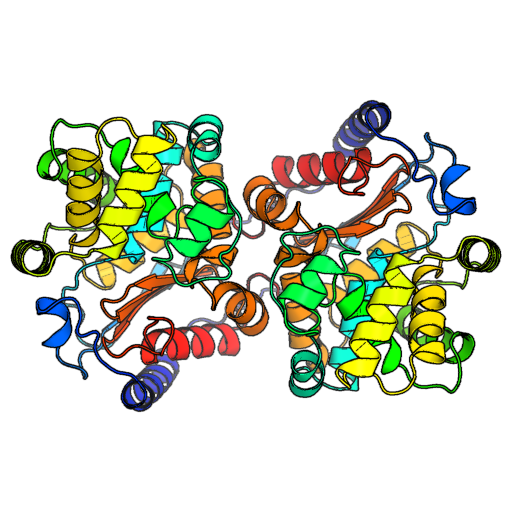 ? 8.828 -26.5 -7.055 1 98.88 144 CYS A O 1
ATOM 1097 N N . ASP A 1 145 ? 10.625 -26.859 -8.344 1 98.88 145 ASP A N 1
ATOM 1098 C CA . ASP A 1 145 ? 11.312 -27.656 -7.328 1 98.88 145 ASP A CA 1
ATOM 1099 C C . ASP A 1 145 ? 11.562 -26.828 -6.062 1 98.88 145 ASP A C 1
ATOM 1101 O O . ASP A 1 145 ? 11.406 -27.328 -4.949 1 98.88 145 ASP A O 1
ATOM 1105 N N . TRP A 1 146 ? 11.953 -25.641 -6.277 1 98.81 146 TRP A N 1
ATOM 1106 C CA . TRP A 1 146 ? 12.242 -24.734 -5.172 1 98.81 146 TRP A CA 1
ATOM 1107 C C . TRP A 1 146 ? 10.992 -24.5 -4.324 1 98.81 146 TRP A C 1
ATOM 1109 O O . TRP A 1 146 ? 11.047 -24.578 -3.098 1 98.81 146 TRP A O 1
ATOM 1119 N N . LEU A 1 147 ? 9.898 -24.25 -4.938 1 98.81 147 LEU A N 1
ATOM 1120 C CA . LEU A 1 147 ? 8.641 -23.984 -4.246 1 98.81 147 LEU A CA 1
ATOM 1121 C C . LEU A 1 147 ? 8.133 -25.25 -3.551 1 98.81 147 LEU A C 1
ATOM 1123 O O . LEU A 1 147 ? 7.633 -25.172 -2.426 1 98.81 147 LEU A O 1
ATOM 1127 N N . ASN A 1 148 ? 8.219 -26.359 -4.246 1 98.88 148 ASN A N 1
ATOM 1128 C CA . ASN A 1 148 ? 7.805 -27.625 -3.639 1 98.88 148 ASN A CA 1
ATOM 1129 C C . ASN A 1 148 ? 8.633 -27.938 -2.398 1 98.88 148 ASN A C 1
ATOM 1131 O O . ASN A 1 148 ? 8.086 -28.375 -1.378 1 98.88 148 ASN A O 1
ATOM 1135 N N . HIS A 1 149 ? 9.867 -27.703 -2.496 1 98.69 149 HIS A N 1
ATOM 1136 C CA . HIS A 1 149 ? 10.758 -28 -1.383 1 98.69 149 HIS A CA 1
ATOM 1137 C C . HIS A 1 149 ? 10.461 -27.109 -0.185 1 98.69 149 HIS A C 1
ATOM 1139 O O . HIS A 1 149 ? 10.234 -27.594 0.922 1 98.69 149 HIS A O 1
ATOM 1145 N N . TRP A 1 150 ? 10.406 -25.844 -0.378 1 98.56 150 TRP A N 1
ATOM 1146 C CA . TRP A 1 150 ? 10.305 -24.906 0.733 1 98.56 150 TRP A CA 1
ATOM 1147 C C . TRP A 1 150 ? 8.852 -24.75 1.183 1 98.56 150 TRP A C 1
ATOM 1149 O O . TRP A 1 150 ? 8.586 -24.5 2.359 1 98.56 150 TRP A O 1
ATOM 1159 N N . GLY A 1 151 ? 7.941 -24.875 0.256 1 98 151 GLY A N 1
ATOM 1160 C CA . GLY A 1 151 ? 6.539 -24.688 0.578 1 98 151 GLY A CA 1
ATOM 1161 C C . GLY A 1 151 ? 5.855 -25.969 1.036 1 98 151 GLY A C 1
ATOM 1162 O O . GLY A 1 151 ? 4.734 -25.922 1.547 1 98 151 GLY A O 1
ATOM 1163 N N . GLY A 1 152 ? 6.551 -27.094 0.853 1 97.69 152 GLY A N 1
ATOM 1164 C CA . GLY A 1 152 ? 5.902 -28.359 1.144 1 97.69 152 GLY A CA 1
ATOM 1165 C C . GLY A 1 152 ? 4.688 -28.625 0.275 1 97.69 152 GLY A C 1
ATOM 1166 O O . GLY A 1 152 ? 3.664 -29.109 0.761 1 97.69 152 GLY A O 1
ATOM 1167 N N . CYS A 1 153 ? 4.707 -28.109 -0.925 1 97.12 153 CYS A N 1
ATOM 1168 C CA . CYS A 1 153 ? 3.602 -28.281 -1.861 1 97.12 153 CYS A CA 1
ATOM 1169 C C . CYS A 1 153 ? 3.961 -29.25 -2.973 1 97.12 153 CYS A C 1
ATOM 1171 O O . CYS A 1 153 ? 5.012 -29.891 -2.922 1 97.12 153 CYS A O 1
ATOM 1173 N N . CYS A 1 154 ? 3.031 -29.484 -3.842 1 97.88 154 CYS A N 1
ATOM 1174 C CA . CYS A 1 154 ? 3.221 -30.422 -4.949 1 97.88 154 CYS A CA 1
ATOM 1175 C C . CYS A 1 154 ? 2.795 -29.797 -6.27 1 97.88 154 CYS A C 1
ATOM 1177 O O . CYS A 1 154 ? 1.922 -30.328 -6.961 1 97.88 154 CYS A O 1
ATOM 1179 N N . LEU A 1 155 ? 3.434 -28.719 -6.582 1 98.81 155 LEU A N 1
ATOM 1180 C CA . LEU A 1 155 ? 3.182 -28.062 -7.863 1 98.81 155 LEU A CA 1
ATOM 1181 C C . LEU A 1 155 ? 3.674 -28.938 -9.016 1 98.81 155 LEU A C 1
ATOM 1183 O O . LEU A 1 155 ? 4.641 -29.688 -8.867 1 98.81 155 LEU A O 1
ATOM 1187 N N . GLN A 1 156 ? 3.023 -28.812 -10.109 1 98.31 156 GLN A N 1
ATOM 1188 C CA . GLN A 1 156 ? 3.408 -29.484 -11.352 1 98.31 156 GLN A CA 1
ATOM 1189 C C . GLN A 1 156 ? 3.061 -28.625 -12.562 1 98.31 156 GLN A C 1
ATOM 1191 O O . GLN A 1 156 ? 2.109 -27.844 -12.523 1 98.31 156 GLN A O 1
ATOM 1196 N N . LEU A 1 157 ? 3.867 -28.797 -13.594 1 98.62 157 LEU A N 1
ATOM 1197 C CA . LEU A 1 157 ? 3.533 -28.125 -14.836 1 98.62 157 LEU A CA 1
ATOM 1198 C C . LEU A 1 157 ? 2.297 -28.734 -15.484 1 98.62 157 LEU A C 1
ATOM 1200 O O . LEU A 1 157 ? 2.232 -29.953 -15.672 1 98.62 157 LEU A O 1
ATOM 1204 N N . ASP A 1 158 ? 1.31 -27.938 -15.711 1 98.25 158 ASP A N 1
ATOM 1205 C CA . ASP A 1 158 ? 0.134 -28.344 -16.469 1 98.25 158 ASP A CA 1
ATOM 1206 C C . ASP A 1 158 ? 0.381 -28.234 -17.969 1 98.25 158 ASP A C 1
ATOM 1208 O O . ASP A 1 158 ? 0.151 -27.172 -18.562 1 98.25 158 ASP A O 1
ATOM 1212 N N . HIS A 1 159 ? 0.688 -29.312 -18.578 1 97.38 159 HIS A N 1
ATOM 1213 C CA . HIS A 1 159 ? 1.082 -29.312 -19.984 1 97.38 159 HIS A CA 1
ATOM 1214 C C . HIS A 1 159 ? -0.093 -28.953 -20.891 1 97.38 159 HIS A C 1
ATOM 1216 O O . HIS A 1 159 ? 0.092 -28.328 -21.938 1 97.38 159 HIS A O 1
ATOM 1222 N N . ASP A 1 160 ? -1.251 -29.344 -20.5 1 96.5 160 ASP A N 1
ATOM 1223 C CA . ASP A 1 160 ? -2.424 -29 -21.297 1 96.5 160 ASP A CA 1
ATOM 1224 C C . ASP A 1 160 ? -2.631 -27.484 -21.328 1 96.5 160 ASP A C 1
ATOM 1226 O O . ASP A 1 160 ? -2.887 -26.922 -22.406 1 96.5 160 ASP A O 1
ATOM 1230 N N . THR A 1 161 ? -2.531 -26.875 -20.203 1 96.88 161 THR A N 1
ATOM 1231 C CA . THR A 1 161 ? -2.672 -25.438 -20.141 1 96.88 161 THR A CA 1
ATOM 1232 C C . THR A 1 161 ? -1.542 -24.75 -20.906 1 96.88 161 THR A C 1
ATOM 1234 O O . THR A 1 161 ? -1.771 -23.75 -21.609 1 96.88 161 THR A O 1
ATOM 1237 N N . LEU A 1 162 ? -0.328 -25.25 -20.781 1 97.69 162 LEU A N 1
ATOM 1238 C CA . LEU A 1 162 ? 0.798 -24.688 -21.516 1 97.69 162 LEU A CA 1
ATOM 1239 C C . LEU A 1 162 ? 0.561 -24.766 -23.016 1 97.69 162 LEU A C 1
ATOM 1241 O O . LEU A 1 162 ? 0.814 -23.797 -23.734 1 97.69 162 LEU A O 1
ATOM 1245 N N . ASN A 1 163 ? 0.106 -25.891 -23.422 1 96.38 163 ASN A N 1
ATOM 1246 C CA . ASN A 1 163 ? -0.222 -26.062 -24.844 1 96.38 163 ASN A CA 1
ATOM 1247 C C . ASN A 1 163 ? -1.301 -25.078 -25.281 1 96.38 163 ASN A C 1
ATOM 1249 O O . ASN A 1 163 ? -1.242 -24.531 -26.391 1 96.38 163 ASN A O 1
ATOM 1253 N N . SER A 1 164 ? -2.217 -24.891 -24.438 1 95.75 164 SER A N 1
ATOM 1254 C CA . SER A 1 164 ? -3.291 -23.953 -24.703 1 95.75 164 SER A CA 1
ATOM 1255 C C . SER A 1 164 ? -2.756 -22.531 -24.828 1 95.75 164 SER A C 1
ATOM 1257 O O . SER A 1 164 ? -3.137 -21.797 -25.734 1 95.75 164 SER A O 1
ATOM 1259 N N . VAL A 1 165 ? -1.873 -22.125 -23.953 1 94.75 165 VAL A N 1
ATOM 1260 C CA . VAL A 1 165 ? -1.242 -20.797 -23.969 1 94.75 165 VAL A CA 1
ATOM 1261 C C . VAL A 1 165 ? -0.458 -20.625 -25.266 1 94.75 165 VAL A C 1
ATOM 1263 O O . VAL A 1 165 ? -0.55 -19.578 -25.906 1 94.75 165 VAL A O 1
ATOM 1266 N N . ARG A 1 166 ? 0.194 -21.656 -25.672 1 92.69 166 ARG A N 1
ATOM 1267 C CA . ARG A 1 166 ? 1.022 -21.625 -26.859 1 92.69 166 ARG A CA 1
ATOM 1268 C C . ARG A 1 166 ? 0.162 -21.562 -28.125 1 92.69 166 ARG A C 1
ATOM 1270 O O . ARG A 1 166 ? 0.551 -20.953 -29.125 1 92.69 166 ARG A O 1
ATOM 1277 N N . SER A 1 167 ? -0.95 -22.125 -28.047 1 92.12 167 SER A N 1
ATOM 1278 C CA . SER A 1 167 ? -1.83 -22.219 -29.203 1 92.12 167 SER A CA 1
ATOM 1279 C C . SER A 1 167 ? -2.523 -20.875 -29.469 1 92.12 167 SER A C 1
ATOM 1281 O O . SER A 1 167 ? -3.051 -20.656 -30.562 1 92.12 167 SER A O 1
ATOM 1283 N N . ALA A 1 168 ? -2.65 -20.047 -28.516 1 89.88 168 ALA A N 1
ATOM 1284 C CA . ALA A 1 168 ? -3.217 -18.703 -28.625 1 89.88 168 ALA A CA 1
ATOM 1285 C C . ALA A 1 168 ? -2.172 -17.641 -28.312 1 89.88 168 ALA A C 1
ATOM 1287 O O . ALA A 1 168 ? -2.184 -17.062 -27.219 1 89.88 168 ALA A O 1
ATOM 1288 N N . PRO A 1 169 ? -1.479 -17.391 -29.297 1 81.88 169 PRO A N 1
ATOM 1289 C CA . PRO A 1 169 ? -0.386 -16.469 -29.016 1 81.88 169 PRO A CA 1
ATOM 1290 C C . PRO A 1 169 ? -0.881 -15.117 -28.484 1 81.88 169 PRO A C 1
ATOM 1292 O O . PRO A 1 169 ? -1.906 -14.609 -28.953 1 81.88 169 PRO A O 1
ATOM 1295 N N . ASN A 1 170 ? -0.195 -14.641 -27.469 1 91.56 170 ASN A N 1
ATOM 1296 C CA . ASN A 1 170 ? -0.5 -13.367 -26.812 1 91.56 170 ASN A CA 1
ATOM 1297 C C . ASN A 1 170 ? 0.341 -12.234 -27.391 1 91.56 170 ASN A C 1
ATOM 1299 O O . ASN A 1 170 ? 1.467 -12 -26.953 1 91.56 170 ASN A O 1
ATOM 1303 N N . SER A 1 171 ? -0.23 -11.492 -28.312 1 93.69 171 SER A N 1
ATOM 1304 C CA . SER A 1 171 ? 0.489 -10.438 -29.016 1 93.69 171 SER A CA 1
ATOM 1305 C C . SER A 1 171 ? 0.933 -9.336 -28.047 1 93.69 171 SER A C 1
ATOM 1307 O O . SER A 1 171 ? 1.968 -8.703 -28.266 1 93.69 171 SER A O 1
ATOM 1309 N N . ARG A 1 172 ? 0.172 -9.133 -27.047 1 95.12 172 ARG A N 1
ATOM 1310 C CA . ARG A 1 172 ? 0.532 -8.117 -26.062 1 95.12 172 ARG A CA 1
ATOM 1311 C C . ARG A 1 172 ? 1.796 -8.508 -25.297 1 95.12 172 ARG A C 1
ATOM 1313 O O . ARG A 1 172 ? 2.721 -7.703 -25.172 1 95.12 172 ARG A O 1
ATOM 1320 N N . ASN A 1 173 ? 1.845 -9.75 -24.859 1 96.81 173 ASN A N 1
ATOM 1321 C CA . ASN A 1 173 ? 3.027 -10.227 -24.156 1 96.81 173 ASN A CA 1
ATOM 1322 C C . ASN A 1 173 ? 4.254 -10.258 -25.062 1 96.81 173 ASN A C 1
ATOM 1324 O O . ASN A 1 173 ? 5.371 -10 -24.609 1 96.81 173 ASN A O 1
ATOM 1328 N N . ASP A 1 174 ? 3.98 -10.555 -26.297 1 96.94 174 ASP A N 1
ATOM 1329 C CA . ASP A 1 174 ? 5.074 -10.523 -27.266 1 96.94 174 ASP A CA 1
ATOM 1330 C C . ASP A 1 174 ? 5.629 -9.109 -27.422 1 96.94 174 ASP A C 1
ATOM 1332 O O . ASP A 1 174 ? 6.848 -8.914 -27.453 1 96.94 174 ASP A O 1
ATOM 1336 N N . ALA A 1 175 ? 4.758 -8.211 -27.547 1 97.94 175 ALA A N 1
ATOM 1337 C CA . ALA A 1 175 ? 5.16 -6.816 -27.688 1 97.94 175 ALA A CA 1
ATOM 1338 C C . ALA A 1 175 ? 5.879 -6.324 -26.438 1 97.94 175 ALA A C 1
ATOM 1340 O O . ALA A 1 175 ? 6.895 -5.625 -26.531 1 97.94 175 ALA A O 1
ATOM 1341 N N . ILE A 1 176 ? 5.395 -6.684 -25.312 1 98.5 176 ILE A N 1
ATOM 1342 C CA . ILE A 1 176 ? 6.023 -6.34 -24.031 1 98.5 176 ILE A CA 1
ATOM 1343 C C . ILE A 1 176 ? 7.438 -6.914 -23.984 1 98.5 176 ILE A C 1
ATOM 1345 O O . ILE A 1 176 ? 8.391 -6.207 -23.656 1 98.5 176 ILE A O 1
ATOM 1349 N N . THR A 1 177 ? 7.539 -8.133 -24.344 1 98.44 177 THR A N 1
ATOM 1350 C CA . THR A 1 177 ? 8.828 -8.82 -24.312 1 98.44 177 THR A CA 1
ATOM 1351 C C . THR A 1 177 ? 9.82 -8.141 -25.25 1 98.44 177 THR A C 1
ATOM 1353 O O . THR A 1 177 ? 10.984 -7.961 -24.906 1 98.44 177 THR A O 1
ATOM 1356 N N . THR A 1 178 ? 9.344 -7.789 -26.391 1 98.19 178 THR A N 1
ATOM 1357 C CA . THR A 1 178 ? 10.172 -7.094 -27.375 1 98.19 178 THR A CA 1
ATOM 1358 C C . THR A 1 178 ? 10.656 -5.754 -26.828 1 98.19 178 THR A C 1
ATOM 1360 O O . THR A 1 178 ? 11.82 -5.398 -26.984 1 98.19 178 THR A O 1
ATOM 1363 N N . GLU A 1 179 ? 9.758 -5.02 -26.219 1 98.31 179 GLU A N 1
ATOM 1364 C CA . GLU A 1 179 ? 10.109 -3.734 -25.625 1 98.31 179 GLU A CA 1
ATOM 1365 C C . GLU A 1 179 ? 11.18 -3.896 -24.547 1 98.31 179 GLU A C 1
ATOM 1367 O O . GLU A 1 179 ? 12.117 -3.1 -24.469 1 98.31 179 GLU A O 1
ATOM 1372 N N . LEU A 1 180 ? 11.047 -4.914 -23.734 1 98.56 180 LEU A N 1
ATOM 1373 C CA . LEU A 1 180 ? 12.023 -5.207 -22.688 1 98.56 180 LEU A CA 1
ATOM 1374 C C . LEU A 1 180 ? 13.383 -5.535 -23.297 1 98.56 180 LEU A C 1
ATOM 1376 O O . LEU A 1 180 ? 14.422 -5.121 -22.766 1 98.56 180 LEU A O 1
ATOM 1380 N N . TYR A 1 181 ? 13.359 -6.293 -24.344 1 98.19 181 TYR A N 1
ATOM 1381 C CA . TYR A 1 181 ? 14.586 -6.668 -25.031 1 98.19 181 TYR A CA 1
ATOM 1382 C C . TYR A 1 181 ? 15.281 -5.438 -25.609 1 98.19 181 TYR A C 1
ATOM 1384 O O . TYR A 1 181 ? 16.484 -5.266 -25.438 1 98.19 181 TYR A O 1
ATOM 1392 N N . HIS A 1 182 ? 14.539 -4.594 -26.219 1 97.44 182 HIS A N 1
ATOM 1393 C CA . HIS A 1 182 ? 15.086 -3.395 -26.844 1 97.44 182 HIS A CA 1
ATOM 1394 C C . HIS A 1 182 ? 15.695 -2.467 -25.797 1 97.44 182 HIS A C 1
ATOM 1396 O O . HIS A 1 182 ? 16.719 -1.83 -26.047 1 97.44 182 HIS A O 1
ATOM 1402 N N . ARG A 1 183 ? 15.078 -2.369 -24.672 1 96.94 183 ARG A N 1
ATOM 1403 C CA . ARG A 1 183 ? 15.578 -1.52 -23.609 1 96.94 183 ARG A CA 1
ATOM 1404 C C . ARG A 1 183 ? 16.859 -2.092 -23 1 96.94 183 ARG A C 1
ATOM 1406 O O . ARG A 1 183 ? 17.641 -1.363 -22.406 1 96.94 183 ARG A O 1
ATOM 1413 N N . GLY A 1 184 ? 17 -3.438 -23.078 1 97.44 184 GLY A N 1
ATOM 1414 C CA . GLY A 1 184 ? 18.156 -4.109 -22.516 1 97.44 184 GLY A CA 1
ATOM 1415 C C . GLY A 1 184 ? 17.891 -4.75 -21.172 1 97.44 184 GLY A C 1
ATOM 1416 O O . GLY A 1 184 ? 18.797 -5.242 -20.516 1 97.44 184 GLY A O 1
ATOM 1417 N N . THR A 1 185 ? 16.641 -4.734 -20.781 1 97.38 185 THR A N 1
ATOM 1418 C CA . THR A 1 185 ? 16.25 -5.348 -19.516 1 97.38 185 THR A CA 1
ATOM 1419 C C . THR A 1 185 ? 16.422 -6.863 -19.578 1 97.38 185 THR A C 1
ATOM 1421 O O . THR A 1 185 ? 16.781 -7.488 -18.578 1 97.38 185 THR A O 1
ATOM 1424 N N . ILE A 1 186 ? 16.141 -7.434 -20.734 1 97.88 186 ILE A N 1
ATOM 1425 C CA . ILE A 1 186 ? 16.359 -8.859 -20.938 1 97.88 186 ILE A CA 1
ATOM 1426 C C . ILE A 1 186 ? 17.281 -9.07 -22.141 1 97.88 186 ILE A C 1
ATOM 1428 O O . ILE A 1 186 ? 17.328 -8.242 -23.047 1 97.88 186 ILE A O 1
ATOM 1432 N N . SER A 1 187 ? 17.984 -10.18 -22.156 1 96.88 187 SER A N 1
ATOM 1433 C CA . SER A 1 187 ? 18.984 -10.422 -23.188 1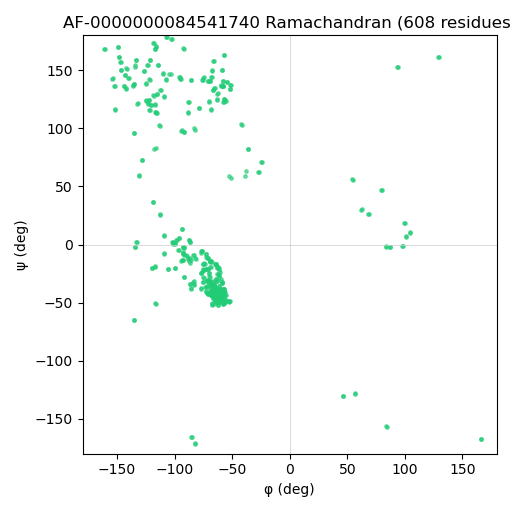 96.88 187 SER A CA 1
ATOM 1434 C C . SER A 1 187 ? 18.484 -11.445 -24.203 1 96.88 187 SER A C 1
ATOM 1436 O O . SER A 1 187 ? 18.984 -11.516 -25.328 1 96.88 187 SER A O 1
ATOM 1438 N N . ASP A 1 188 ? 17.516 -12.242 -23.812 1 97.62 188 ASP A N 1
ATOM 1439 C CA . ASP A 1 188 ? 16.953 -13.289 -24.656 1 97.62 188 ASP A CA 1
ATOM 1440 C C . ASP A 1 188 ? 15.422 -13.297 -24.578 1 97.62 188 ASP A C 1
ATOM 1442 O O . ASP A 1 188 ? 14.852 -13.969 -23.703 1 97.62 188 ASP A O 1
ATOM 1446 N N . ALA A 1 189 ? 14.781 -12.648 -25.531 1 97.62 189 ALA A N 1
ATOM 1447 C CA . ALA A 1 189 ? 13.328 -12.461 -25.531 1 97.62 189 ALA A CA 1
ATOM 1448 C C . ALA A 1 189 ? 12.602 -13.797 -25.641 1 97.62 189 ALA A C 1
ATOM 1450 O O . ALA A 1 189 ? 11.625 -14.039 -24.922 1 97.62 189 ALA A O 1
ATOM 1451 N N . ILE A 1 190 ? 13.094 -14.688 -26.469 1 97.12 190 ILE A N 1
ATOM 1452 C CA . ILE A 1 190 ? 12.445 -15.969 -26.75 1 97.12 190 ILE A CA 1
ATOM 1453 C C . ILE A 1 190 ? 12.43 -16.828 -25.484 1 97.12 190 ILE A C 1
ATOM 1455 O O . ILE A 1 190 ? 11.375 -17.344 -25.094 1 97.12 190 ILE A O 1
ATOM 1459 N N . THR A 1 191 ? 13.531 -16.906 -24.844 1 97.81 191 THR A N 1
ATOM 1460 C CA . THR A 1 191 ? 13.625 -17.734 -23.641 1 97.81 191 THR A CA 1
ATOM 1461 C C . THR A 1 191 ? 12.859 -17.094 -22.484 1 97.81 191 THR A C 1
ATOM 1463 O O . THR A 1 191 ? 12.266 -17.797 -21.672 1 97.81 191 THR A O 1
ATOM 1466 N N . ALA A 1 192 ? 12.875 -15.773 -22.406 1 98.19 192 ALA A N 1
ATOM 1467 C CA . ALA A 1 192 ? 12.195 -15.07 -21.328 1 98.19 192 ALA A CA 1
ATOM 1468 C C . ALA A 1 192 ? 10.688 -15.336 -21.359 1 98.19 192 ALA A C 1
ATOM 1470 O O . ALA A 1 192 ? 10.094 -15.711 -20.344 1 98.19 192 ALA A O 1
ATOM 1471 N N . ILE A 1 193 ? 10.094 -15.117 -22.516 1 97.94 193 ILE A N 1
ATOM 1472 C CA . ILE A 1 193 ? 8.648 -15.281 -22.625 1 97.94 193 ILE A CA 1
ATOM 1473 C C . ILE A 1 193 ? 8.289 -16.75 -22.484 1 97.94 193 ILE A C 1
ATOM 1475 O O . ILE A 1 193 ? 7.238 -17.094 -21.938 1 97.94 193 ILE A O 1
ATOM 1479 N N . ASP A 1 194 ? 9.148 -17.641 -22.984 1 97.81 194 ASP A N 1
ATOM 1480 C CA . ASP A 1 194 ? 8.93 -19.078 -22.844 1 97.81 194 ASP A CA 1
ATOM 1481 C C . ASP A 1 194 ? 8.945 -19.484 -21.375 1 97.81 194 ASP A C 1
ATOM 1483 O O . ASP A 1 194 ? 8.094 -20.266 -20.938 1 97.81 194 ASP A O 1
ATOM 1487 N N . ALA A 1 195 ? 9.883 -19 -20.656 1 98.69 195 ALA A N 1
ATOM 1488 C CA . ALA A 1 195 ? 9.961 -19.266 -19.219 1 98.69 195 ALA A CA 1
ATOM 1489 C C . ALA A 1 195 ? 8.727 -18.734 -18.5 1 98.69 195 ALA A C 1
ATOM 1491 O O . ALA A 1 195 ? 8.133 -19.438 -17.688 1 98.69 195 ALA A O 1
ATOM 1492 N N .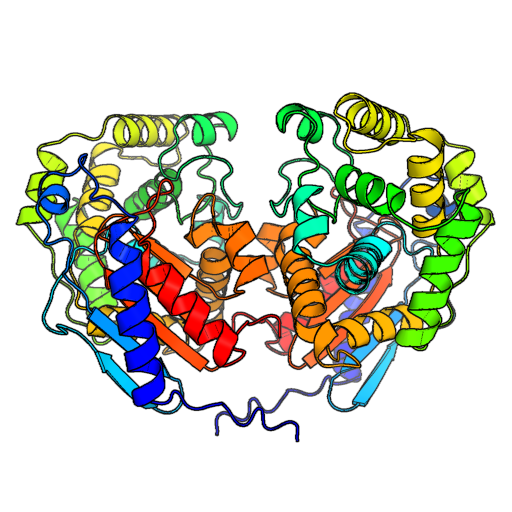 TYR A 1 196 ? 8.359 -17.516 -18.844 1 98.69 196 TYR A N 1
ATOM 1493 C CA . TYR A 1 196 ? 7.184 -16.891 -18.234 1 98.69 196 TYR A CA 1
ATOM 1494 C C . TYR A 1 196 ? 5.938 -17.734 -18.469 1 98.69 196 TYR A C 1
ATOM 1496 O O . TYR A 1 196 ? 5.172 -17.984 -17.547 1 98.69 196 TYR A O 1
ATOM 1504 N N . ASN A 1 197 ? 5.734 -18.141 -19.656 1 98.19 197 ASN A N 1
ATOM 1505 C CA . ASN A 1 197 ? 4.582 -18.969 -19.984 1 98.19 197 ASN A CA 1
ATOM 1506 C C . ASN A 1 197 ? 4.594 -20.281 -19.188 1 98.19 197 ASN A C 1
ATOM 1508 O O . ASN A 1 197 ? 3.551 -20.734 -18.719 1 98.19 197 ASN A O 1
ATOM 1512 N N . HIS A 1 198 ? 5.73 -20.859 -19.078 1 98.75 198 HIS A N 1
ATOM 1513 C CA . HIS A 1 198 ? 5.848 -22.125 -18.328 1 98.75 198 HIS A CA 1
ATOM 1514 C C . HIS A 1 198 ? 5.477 -21.938 -16.875 1 98.75 198 HIS A C 1
ATOM 1516 O O . HIS A 1 198 ? 4.648 -22.688 -16.344 1 98.75 198 HIS A O 1
ATOM 1522 N N . ILE A 1 199 ? 6.035 -20.922 -16.219 1 98.88 199 ILE A N 1
ATOM 1523 C CA . ILE A 1 199 ? 5.82 -20.812 -14.781 1 98.88 199 ILE A CA 1
ATOM 1524 C C . ILE A 1 199 ? 4.367 -20.422 -14.508 1 98.88 199 ILE A C 1
ATOM 1526 O O . ILE A 1 199 ? 3.797 -20.828 -13.492 1 98.88 199 ILE A O 1
ATOM 1530 N N . CYS A 1 200 ? 3.73 -19.672 -15.391 1 98.5 200 CYS A N 1
ATOM 1531 C CA . CYS A 1 200 ? 2.318 -19.344 -15.242 1 98.5 200 CYS A CA 1
ATOM 1532 C C . CYS A 1 200 ? 1.457 -20.609 -15.258 1 98.5 200 CYS A C 1
ATOM 1534 O O . CYS A 1 200 ? 0.375 -20.625 -14.672 1 98.5 200 CYS A O 1
ATOM 1536 N N . CYS A 1 201 ? 1.93 -21.656 -15.891 1 98.69 201 CYS A N 1
ATOM 1537 C CA . CYS A 1 201 ? 1.149 -22.875 -16.094 1 98.69 201 CYS A CA 1
ATOM 1538 C C . CYS A 1 201 ? 1.467 -23.906 -15.023 1 98.69 201 CYS A C 1
ATOM 1540 O O . CYS A 1 201 ? 1.02 -25.062 -15.109 1 98.69 201 CYS A O 1
ATOM 1542 N N . LEU A 1 202 ? 2.256 -23.562 -14.055 1 98.88 202 LEU A N 1
ATOM 1543 C CA . LEU A 1 202 ? 2.336 -24.422 -12.883 1 98.88 202 LEU A CA 1
ATOM 1544 C C . LEU A 1 202 ? 0.964 -24.594 -12.242 1 98.88 202 LEU A C 1
ATOM 1546 O O . LEU A 1 202 ? 0.201 -23.641 -12.125 1 98.88 202 LEU A O 1
ATOM 1550 N N . SER A 1 203 ? 0.636 -25.781 -11.859 1 98.62 203 SER A N 1
ATOM 1551 C CA . SER A 1 203 ? -0.664 -26.109 -11.281 1 98.62 203 SER A CA 1
ATOM 1552 C C . SER A 1 203 ? -0.54 -26.438 -9.797 1 98.62 203 SER A C 1
ATOM 1554 O O . SER A 1 203 ? 0.468 -27 -9.367 1 98.62 203 SER A O 1
ATOM 1556 N N . ALA A 1 204 ? -1.548 -26.109 -9.055 1 98.69 204 ALA A N 1
ATOM 1557 C CA . ALA A 1 204 ? -1.598 -26.312 -7.609 1 98.69 204 ALA A CA 1
ATOM 1558 C C . ALA A 1 204 ? -3.025 -26.578 -7.141 1 98.69 204 ALA A C 1
ATOM 1560 O O . ALA A 1 204 ? -3.98 -26.375 -7.895 1 98.69 204 ALA A O 1
ATOM 1561 N N . THR A 1 205 ? -3.16 -27.125 -5.984 1 98.75 205 THR A N 1
ATOM 1562 C CA . THR A 1 205 ? -4.422 -27.109 -5.25 1 98.75 205 THR A CA 1
ATOM 1563 C C . THR A 1 205 ? -4.484 -25.906 -4.312 1 98.75 205 THR A C 1
ATOM 1565 O O . THR A 1 205 ? -3.482 -25.219 -4.105 1 98.75 205 THR A O 1
ATOM 1568 N N . VAL A 1 206 ? -5.684 -25.688 -3.785 1 98.81 206 VAL A N 1
ATOM 1569 C CA . VAL A 1 206 ? -5.805 -24.594 -2.826 1 98.81 206 VAL A CA 1
ATOM 1570 C C . VAL A 1 206 ? -4.961 -24.891 -1.59 1 98.81 206 VAL A C 1
ATOM 1572 O O . VAL A 1 206 ? -4.434 -23.984 -0.953 1 98.81 206 VAL A O 1
ATOM 1575 N N . GLU A 1 207 ? -4.805 -26.156 -1.285 1 98.56 207 GLU A N 1
ATOM 1576 C CA . GLU A 1 207 ? -3.924 -26.516 -0.183 1 98.56 207 GLU A CA 1
ATOM 1577 C C . GLU A 1 207 ? -2.479 -26.125 -0.476 1 98.56 207 GLU A C 1
ATOM 1579 O O . GLU A 1 207 ? -1.81 -25.531 0.368 1 98.56 207 GLU A O 1
ATOM 1584 N N . ASP A 1 208 ? -2.02 -26.516 -1.66 1 98.75 208 ASP A N 1
ATOM 1585 C CA . ASP A 1 208 ? -0.673 -26.125 -2.08 1 98.75 208 ASP A CA 1
ATOM 1586 C C . ASP A 1 208 ? -0.466 -24.625 -1.959 1 98.75 208 ASP A C 1
ATOM 1588 O O . ASP A 1 208 ? 0.542 -24.172 -1.41 1 98.75 208 ASP A O 1
ATOM 1592 N N . LEU A 1 209 ? -1.429 -23.891 -2.48 1 98.88 209 LEU A N 1
ATOM 1593 C CA . LEU A 1 209 ? -1.305 -22.438 -2.549 1 98.88 209 LEU A CA 1
ATOM 1594 C C . LEU A 1 209 ? -1.32 -21.812 -1.154 1 98.88 209 LEU A C 1
ATOM 1596 O O . LEU A 1 209 ? -0.579 -20.875 -0.88 1 98.88 209 LEU A O 1
ATOM 1600 N N . ALA A 1 210 ? -2.186 -22.328 -0.271 1 98.81 210 ALA A N 1
ATOM 1601 C CA . ALA A 1 210 ? -2.207 -21.859 1.106 1 98.81 210 ALA A CA 1
ATOM 1602 C C . ALA A 1 210 ? -0.868 -22.094 1.796 1 98.81 210 ALA A C 1
ATOM 1604 O O . ALA A 1 210 ? -0.392 -21.25 2.557 1 98.81 210 ALA A O 1
ATOM 1605 N N . LYS A 1 211 ? -0.263 -23.219 1.535 1 98.62 211 LYS A N 1
ATOM 1606 C CA . LYS A 1 211 ? 1.053 -23.531 2.092 1 98.62 211 LYS A CA 1
ATOM 1607 C C . LYS A 1 211 ? 2.098 -22.531 1.611 1 98.62 211 LYS A C 1
ATOM 1609 O O . LYS A 1 211 ? 2.943 -22.078 2.391 1 98.62 211 LYS A O 1
ATOM 1614 N N . LEU A 1 212 ? 2.033 -22.234 0.368 1 98.81 212 LEU A N 1
ATOM 1615 C CA . LEU A 1 212 ? 2.939 -21.219 -0.16 1 98.81 212 LEU A CA 1
ATOM 1616 C C . LEU A 1 212 ? 2.695 -19.875 0.506 1 98.81 212 LEU A C 1
ATOM 1618 O O . LEU A 1 212 ? 3.639 -19.109 0.76 1 98.81 212 LEU A O 1
ATOM 1622 N N . GLY A 1 213 ? 1.406 -19.531 0.744 1 98.81 213 GLY A N 1
ATOM 1623 C CA . GLY A 1 213 ? 1.103 -18.328 1.504 1 98.81 213 GLY A CA 1
ATOM 1624 C C . GLY A 1 213 ? 1.734 -18.328 2.883 1 98.81 213 GLY A C 1
ATOM 1625 O O . GLY A 1 213 ? 2.283 -17.312 3.314 1 98.81 213 GLY A O 1
ATOM 1626 N N . MET A 1 214 ? 1.683 -19.484 3.516 1 98.44 214 MET A N 1
ATOM 1627 C CA . MET A 1 214 ? 2.266 -19.594 4.848 1 98.44 214 MET A CA 1
ATOM 1628 C C . MET A 1 214 ? 3.781 -19.438 4.797 1 98.44 214 MET A C 1
ATOM 1630 O O . MET A 1 214 ? 4.387 -18.906 5.727 1 98.44 214 MET A O 1
ATOM 1634 N N . LEU A 1 215 ? 4.379 -19.859 3.717 1 98.56 215 LEU A N 1
ATOM 1635 C CA . LEU A 1 215 ? 5.812 -19.672 3.529 1 98.56 215 LEU A CA 1
ATOM 1636 C C . LEU A 1 215 ? 6.176 -18.188 3.592 1 98.56 215 LEU A C 1
ATOM 1638 O O . LEU A 1 215 ? 7.211 -17.828 4.152 1 98.56 215 LEU A O 1
ATOM 1642 N N . LEU A 1 216 ? 5.359 -17.312 3.061 1 98.56 216 LEU A N 1
ATOM 1643 C CA . LEU A 1 216 ? 5.59 -15.867 3.092 1 98.56 216 LEU A CA 1
ATOM 1644 C C . LEU A 1 216 ? 5.418 -15.32 4.504 1 98.56 216 LEU A C 1
ATOM 1646 O O . LEU A 1 216 ? 5.984 -14.281 4.844 1 98.56 216 LEU A O 1
ATOM 1650 N N . LEU A 1 217 ? 4.641 -16.047 5.305 1 97.94 217 LEU A N 1
ATOM 1651 C CA . LEU A 1 217 ? 4.344 -15.57 6.656 1 97.94 217 LEU A CA 1
ATOM 1652 C C . LEU A 1 217 ? 5.355 -16.109 7.656 1 97.94 217 LEU A C 1
ATOM 1654 O O . LEU A 1 217 ? 5.59 -15.508 8.703 1 97.94 217 LEU A O 1
ATOM 1658 N N . GLN A 1 218 ? 5.887 -17.25 7.316 1 97.12 218 GLN A N 1
ATOM 1659 C CA . GLN A 1 218 ? 6.801 -17.953 8.211 1 97.12 218 GLN A CA 1
ATOM 1660 C C . GLN A 1 218 ? 8.094 -18.328 7.488 1 97.12 218 GLN A C 1
ATOM 1662 O O . GLN A 1 218 ? 8.328 -19.5 7.191 1 97.12 218 GLN A O 1
ATOM 1667 N N . PRO A 1 219 ? 8.867 -17.328 7.254 1 96.81 219 PRO A N 1
ATOM 1668 C CA . PRO A 1 219 ? 10.141 -17.625 6.59 1 96.81 219 PRO A CA 1
ATOM 1669 C C . PRO A 1 219 ? 10.922 -18.734 7.285 1 96.81 219 PRO A C 1
ATOM 1671 O O . PRO A 1 219 ? 11.023 -18.75 8.516 1 96.81 219 PRO A O 1
ATOM 1674 N N . PRO A 1 220 ? 11.492 -19.641 6.512 1 97 220 PRO A N 1
ATOM 1675 C CA . PRO A 1 220 ? 12.172 -20.797 7.098 1 97 220 PRO A CA 1
ATOM 1676 C C . PRO A 1 220 ? 13.531 -20.438 7.699 1 97 220 PRO A C 1
ATOM 1678 O O . PRO A 1 220 ? 14.094 -21.219 8.461 1 97 220 PRO A O 1
ATOM 1681 N N . GL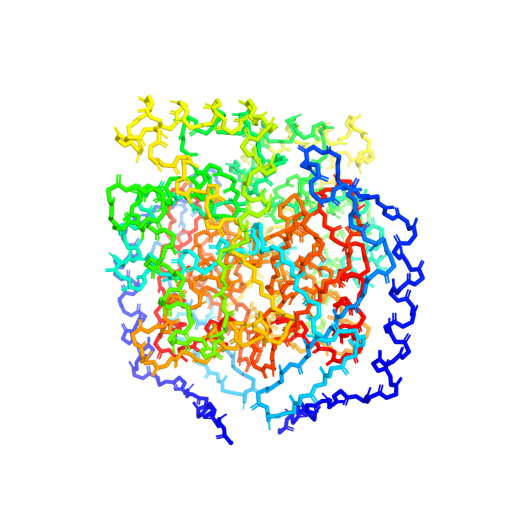N A 1 221 ? 14.086 -19.328 7.375 1 96.62 221 GLN A N 1
ATOM 1682 C CA . GLN A 1 221 ? 15.344 -18.828 7.91 1 96.62 221 GLN A CA 1
ATOM 1683 C C . GLN A 1 221 ? 15.344 -17.297 8 1 96.62 221 GLN A C 1
ATOM 1685 O O . GLN A 1 221 ? 14.625 -16.625 7.262 1 96.62 221 GLN A O 1
ATOM 1690 N N . PRO A 1 222 ? 16.156 -16.75 8.852 1 95.5 222 PRO A N 1
ATOM 1691 C CA . PRO A 1 222 ? 16.141 -15.312 9.102 1 95.5 222 PRO A CA 1
ATOM 1692 C C . PRO A 1 222 ? 16.438 -14.492 7.852 1 95.5 222 PRO A C 1
ATOM 1694 O O . PRO A 1 222 ? 15.898 -13.391 7.688 1 95.5 222 PRO A O 1
ATOM 1697 N N . THR A 1 223 ? 17.219 -15.086 6.961 1 96.94 223 THR A N 1
ATOM 1698 C CA . THR A 1 223 ? 17.625 -14.344 5.77 1 96.94 223 THR A CA 1
ATOM 1699 C C . THR A 1 223 ? 16.438 -14.148 4.828 1 96.94 223 THR A C 1
ATOM 1701 O O . THR A 1 223 ? 16.516 -13.352 3.891 1 96.94 223 THR A O 1
ATOM 1704 N N . TRP A 1 224 ? 15.305 -14.844 5.055 1 98.06 224 TRP A N 1
ATOM 1705 C CA . TRP A 1 224 ? 14.133 -14.75 4.195 1 98.06 224 TRP A CA 1
ATOM 1706 C C . TRP A 1 224 ? 13.164 -13.695 4.715 1 98.06 224 TRP A C 1
ATOM 1708 O O . TRP A 1 224 ? 12.219 -13.312 4.02 1 98.06 224 TRP A O 1
ATOM 1718 N N . ILE A 1 225 ? 13.438 -13.133 5.91 1 96.88 225 ILE A N 1
ATOM 1719 C CA . ILE A 1 225 ? 12.492 -12.227 6.551 1 96.88 225 ILE A CA 1
ATOM 1720 C C . ILE A 1 225 ? 12.266 -11.008 5.664 1 96.88 225 ILE A C 1
ATOM 1722 O O . ILE A 1 225 ? 11.125 -10.672 5.332 1 96.88 225 ILE A O 1
ATOM 1726 N N . GLU A 1 226 ? 13.328 -10.391 5.184 1 97.12 226 GLU A N 1
ATOM 1727 C CA . GLU A 1 226 ? 13.211 -9.188 4.367 1 97.12 226 GLU A CA 1
ATOM 1728 C C . GLU A 1 226 ? 12.586 -9.5 3.01 1 97.12 226 GLU A C 1
ATOM 1730 O O . GLU A 1 226 ? 11.633 -8.836 2.588 1 97.12 226 GLU A O 1
ATOM 1735 N N . PRO A 1 227 ? 13.008 -10.609 2.359 1 98.56 227 PRO A N 1
ATOM 1736 C CA . PRO A 1 227 ? 12.375 -10.969 1.089 1 98.56 227 PRO A CA 1
ATOM 1737 C C . PRO A 1 227 ? 10.875 -11.219 1.229 1 98.56 227 PRO A C 1
ATOM 1739 O O . PRO A 1 227 ? 10.086 -10.727 0.416 1 98.56 227 PRO A O 1
ATOM 1742 N N . CYS A 1 228 ? 10.484 -11.906 2.246 1 98.69 228 CYS A N 1
ATOM 1743 C CA . CYS A 1 228 ? 9.07 -12.195 2.449 1 98.69 228 CYS A CA 1
ATOM 1744 C C . CYS A 1 228 ? 8.281 -10.922 2.713 1 98.69 228 CYS A C 1
ATOM 1746 O O . CYS A 1 228 ? 7.18 -10.75 2.195 1 98.69 228 CYS A O 1
ATOM 1748 N N . ARG A 1 229 ? 8.867 -10.07 3.484 1 98.06 229 ARG A N 1
ATOM 1749 C CA . ARG A 1 229 ? 8.242 -8.781 3.775 1 98.06 229 ARG A CA 1
ATOM 1750 C C . ARG A 1 229 ? 8.039 -7.973 2.5 1 98.06 229 ARG A C 1
ATOM 1752 O O . ARG A 1 229 ? 6.969 -7.406 2.283 1 98.06 229 ARG A O 1
ATOM 1759 N N . GLN A 1 230 ? 9.047 -7.941 1.681 1 98.62 230 GLN A N 1
ATOM 1760 C CA . GLN A 1 230 ? 9 -7.184 0.436 1 98.62 230 GLN A CA 1
ATOM 1761 C C . GLN A 1 230 ? 7.934 -7.738 -0.504 1 98.62 230 GLN A C 1
ATOM 1763 O O . GLN A 1 230 ? 7.203 -6.977 -1.143 1 98.62 230 GLN A O 1
ATOM 1768 N N . VAL A 1 231 ? 7.801 -9.031 -0.563 1 98.94 231 VAL A N 1
ATOM 1769 C CA . VAL A 1 231 ? 6.797 -9.656 -1.411 1 98.94 231 VAL A CA 1
ATOM 1770 C C . VAL A 1 231 ? 5.398 -9.281 -0.926 1 98.94 231 VAL A C 1
ATOM 1772 O O . VAL A 1 231 ? 4.543 -8.891 -1.724 1 98.94 231 VAL A O 1
ATOM 1775 N N . LYS A 1 232 ? 5.191 -9.32 0.364 1 98.88 232 LYS A N 1
ATOM 1776 C CA . LYS A 1 232 ? 3.875 -9 0.912 1 98.88 232 LYS A CA 1
ATOM 1777 C C . LYS A 1 232 ? 3.523 -7.531 0.682 1 98.88 232 LYS A C 1
ATOM 1779 O O . LYS A 1 232 ? 2.371 -7.203 0.392 1 98.88 232 LYS A O 1
ATOM 1784 N N . ALA A 1 233 ? 4.52 -6.688 0.796 1 98.75 233 ALA A N 1
ATOM 1785 C CA . ALA A 1 233 ? 4.281 -5.277 0.514 1 98.75 233 ALA A CA 1
ATOM 1786 C C . ALA A 1 233 ? 3.828 -5.074 -0.93 1 98.75 233 ALA A C 1
ATOM 1788 O O . ALA A 1 233 ? 2.893 -4.312 -1.193 1 98.75 233 ALA A O 1
ATOM 1789 N N . LEU A 1 234 ? 4.449 -5.801 -1.812 1 98.88 234 LEU A N 1
ATOM 1790 C CA . LEU A 1 234 ? 4.121 -5.648 -3.227 1 98.88 234 LEU A CA 1
ATOM 1791 C C . LEU A 1 234 ? 2.791 -6.316 -3.553 1 98.88 234 LEU A C 1
ATOM 1793 O O . LEU A 1 234 ? 2.049 -5.84 -4.414 1 98.88 234 LEU A O 1
ATOM 1797 N N . MET A 1 235 ? 2.479 -7.406 -2.834 1 98.81 235 MET A N 1
ATOM 1798 C CA . MET A 1 235 ? 1.141 -7.973 -2.967 1 98.81 235 MET A CA 1
ATOM 1799 C C . MET A 1 235 ? 0.076 -6.965 -2.551 1 98.81 235 MET A C 1
ATOM 1801 O O . MET A 1 235 ? -0.985 -6.883 -3.174 1 98.81 235 MET A O 1
ATOM 1805 N N . MET A 1 236 ? 0.342 -6.207 -1.544 1 98.5 236 MET A N 1
ATOM 1806 C CA . MET A 1 236 ? -0.582 -5.203 -1.025 1 98.5 236 MET A CA 1
ATOM 1807 C C . MET A 1 236 ? -0.771 -4.066 -2.027 1 98.5 236 MET A C 1
ATOM 1809 O O . MET A 1 236 ? -1.897 -3.643 -2.285 1 98.5 236 MET A O 1
ATOM 1813 N N . THR A 1 237 ? 0.286 -3.664 -2.648 1 97.75 237 THR A N 1
ATOM 1814 C CA . THR A 1 237 ? 0.248 -2.41 -3.393 1 97.75 237 THR A CA 1
ATOM 1815 C C . THR A 1 237 ? 0.051 -2.672 -4.883 1 97.75 237 THR A C 1
ATOM 1817 O O . THR A 1 237 ? -0.385 -1.787 -5.621 1 97.75 237 THR A O 1
ATOM 1820 N N . CYS A 1 238 ? 0.361 -3.916 -5.305 1 98 238 CYS A N 1
ATOM 1821 C CA . CYS A 1 238 ? 0.388 -4.148 -6.742 1 98 238 CYS A CA 1
ATOM 1822 C C . CYS A 1 238 ? -0.344 -5.438 -7.102 1 98 238 CYS A C 1
ATOM 1824 O O . CYS A 1 238 ? -0.542 -5.738 -8.281 1 98 238 CYS A O 1
ATOM 1826 N N . GLY A 1 239 ? -0.844 -6.188 -6.207 1 98.06 239 GLY A N 1
ATOM 1827 C CA . GLY A 1 239 ? -1.206 -7.578 -6.426 1 98.06 239 GLY A CA 1
ATOM 1828 C C . GLY A 1 239 ? -2.504 -7.742 -7.195 1 98.06 239 GLY A C 1
ATOM 1829 O O . GLY A 1 239 ? -2.75 -8.789 -7.789 1 98.06 239 GLY A O 1
ATOM 1830 N N . LEU A 1 240 ? -3.367 -6.746 -7.129 1 97.38 240 LEU A N 1
ATOM 1831 C CA . LEU A 1 240 ? -4.656 -6.824 -7.805 1 97.38 240 LEU A CA 1
ATOM 1832 C C . LEU A 1 240 ? -4.727 -5.824 -8.953 1 97.38 240 LEU A C 1
ATOM 1834 O O . LEU A 1 240 ? -5.789 -5.262 -9.227 1 97.38 240 LEU A O 1
ATOM 1838 N N . TYR A 1 241 ? -3.625 -5.527 -9.438 1 93.38 241 TYR A N 1
ATOM 1839 C CA . TYR A 1 241 ? -3.543 -4.625 -10.586 1 93.38 241 TYR A CA 1
ATOM 1840 C C . TYR A 1 241 ? -4.219 -3.293 -10.273 1 93.38 241 TYR A C 1
ATOM 1842 O O . TYR A 1 241 ? -3.912 -2.654 -9.266 1 93.38 241 TYR A O 1
ATOM 1850 N N . GLU A 1 242 ? -5.105 -2.867 -11.133 1 91.94 242 GLU A N 1
ATOM 1851 C CA . GLU A 1 242 ? -5.75 -1.567 -10.984 1 91.94 242 GLU A CA 1
ATOM 1852 C C . GLU A 1 242 ? -6.605 -1.519 -9.719 1 91.94 242 GLU A C 1
ATOM 1854 O O . GLU A 1 242 ? -6.957 -0.438 -9.242 1 91.94 242 GLU A O 1
ATOM 1859 N N . ALA A 1 243 ? -6.902 -2.676 -9.203 1 93.62 243 ALA A N 1
ATOM 1860 C CA . ALA A 1 243 ? -7.805 -2.734 -8.062 1 93.62 243 ALA A CA 1
ATOM 1861 C C . ALA A 1 243 ? -7.031 -2.705 -6.746 1 93.62 243 ALA A C 1
ATOM 1863 O O . ALA A 1 243 ? -7.625 -2.627 -5.668 1 93.62 243 ALA A O 1
ATOM 1864 N N . SER A 1 244 ? -5.715 -2.672 -6.777 1 95.88 244 SER A N 1
ATOM 1865 C CA . SER A 1 244 ? -4.883 -2.842 -5.59 1 95.88 244 SER A CA 1
ATOM 1866 C C . SER A 1 244 ? -5.148 -1.741 -4.566 1 95.88 244 SER A C 1
ATOM 1868 O O . SER A 1 244 ? -5.316 -2.02 -3.379 1 95.88 244 SER A O 1
ATOM 1870 N N . SER A 1 245 ? -5.211 -0.51 -5.023 1 95 245 SER A N 1
ATOM 1871 C CA . SER A 1 245 ? -5.348 0.617 -4.105 1 95 245 SER A CA 1
ATOM 1872 C C . SER A 1 245 ? -6.68 0.568 -3.365 1 95 245 SER A C 1
ATOM 1874 O O . SER A 1 245 ? -6.727 0.733 -2.145 1 95 245 SER A O 1
ATOM 1876 N N . ARG A 1 246 ? -7.73 0.356 -4.113 1 95 246 ARG A N 1
ATOM 1877 C CA . ARG A 1 246 ? -9.055 0.284 -3.512 1 95 246 ARG A CA 1
ATOM 1878 C C . ARG A 1 246 ? -9.148 -0.877 -2.529 1 95 246 ARG A C 1
ATOM 1880 O O . ARG A 1 246 ? -9.734 -0.739 -1.45 1 95 246 ARG A O 1
ATOM 1887 N N . PHE A 1 247 ? -8.602 -2.016 -2.9 1 97.38 247 PHE A N 1
ATOM 1888 C CA . PHE A 1 247 ? -8.641 -3.182 -2.025 1 97.38 247 PHE A CA 1
ATOM 1889 C C . PHE A 1 247 ? -7.824 -2.938 -0.761 1 97.38 247 PHE A C 1
ATOM 1891 O O . PHE A 1 247 ? -8.195 -3.398 0.321 1 97.38 247 PHE A O 1
ATOM 1898 N N . ALA A 1 248 ? -6.691 -2.232 -0.881 1 97.69 248 ALA A N 1
ATOM 1899 C CA . ALA A 1 248 ? -5.887 -1.871 0.284 1 97.69 248 ALA A CA 1
ATOM 1900 C C . ALA A 1 248 ? -6.691 -1.018 1.262 1 97.69 248 ALA A C 1
ATOM 1902 O O . ALA A 1 248 ? -6.645 -1.239 2.475 1 97.69 248 ALA A O 1
ATOM 1903 N N . VAL A 1 249 ? -7.449 -0.104 0.759 1 97.75 249 VAL A N 1
ATOM 1904 C CA . VAL A 1 249 ? -8.203 0.826 1.594 1 97.75 249 VAL A CA 1
ATOM 1905 C C . VAL A 1 249 ? -9.438 0.127 2.16 1 97.75 249 VAL A C 1
ATOM 1907 O O . VAL A 1 249 ? -9.742 0.264 3.348 1 97.75 249 VAL A O 1
ATOM 1910 N N . ARG A 1 250 ? -10.07 -0.709 1.404 1 96.25 250 ARG A N 1
ATOM 1911 C CA . ARG A 1 250 ? -11.352 -1.297 1.785 1 96.25 250 ARG A CA 1
ATOM 1912 C C . ARG A 1 250 ? -11.148 -2.543 2.641 1 96.25 250 ARG A C 1
ATOM 1914 O O . ARG A 1 250 ? -11.945 -2.816 3.547 1 96.25 250 ARG A O 1
ATOM 1921 N N . VAL A 1 251 ? -10.141 -3.342 2.324 1 97.81 251 VAL A N 1
ATOM 1922 C CA . VAL A 1 251 ? -9.945 -4.637 2.969 1 97.81 251 VAL A CA 1
ATOM 1923 C C . VAL A 1 251 ? -8.625 -4.633 3.74 1 97.81 251 VAL A C 1
ATOM 1925 O O . VAL A 1 251 ? -8.602 -4.906 4.941 1 97.81 251 VAL A O 1
ATOM 1928 N N . GLY A 1 252 ? -7.535 -4.254 3.129 1 98.25 252 GLY A N 1
ATOM 1929 C CA . GLY A 1 252 ? -6.277 -4.016 3.818 1 98.25 252 GLY A CA 1
ATOM 1930 C C . GLY A 1 252 ? -5.512 -5.289 4.121 1 98.25 252 GLY A C 1
ATOM 1931 O O . GLY A 1 252 ? -5.062 -5.496 5.254 1 98.25 252 GLY A O 1
ATOM 1932 N N . VAL A 1 253 ? -5.375 -6.203 3.102 1 98.62 253 VAL A N 1
ATOM 1933 C CA . VAL A 1 253 ? -4.523 -7.375 3.26 1 98.62 253 VAL A CA 1
ATOM 1934 C C . VAL A 1 253 ? -3.766 -7.645 1.962 1 98.62 253 VAL A C 1
ATOM 1936 O O . VAL A 1 253 ? -4.301 -7.441 0.87 1 98.62 253 VAL A O 1
ATOM 1939 N N . PRO A 1 254 ? -2.467 -8.109 2.021 1 98.88 254 PRO A N 1
ATOM 1940 C CA . PRO A 1 254 ? -1.742 -8.5 0.81 1 98.88 254 PRO A CA 1
ATOM 1941 C C . PRO A 1 254 ? -2.463 -9.586 0.018 1 98.88 254 PRO A C 1
ATOM 1943 O O . PRO A 1 254 ? -2.783 -10.648 0.565 1 98.88 254 PRO A O 1
ATOM 1946 N N . THR A 1 255 ? -2.707 -9.297 -1.263 1 98.88 255 THR A N 1
ATOM 1947 C CA . THR A 1 255 ? -3.492 -10.219 -2.074 1 98.88 255 THR A CA 1
ATOM 1948 C C . THR A 1 255 ? -2.975 -10.25 -3.51 1 98.88 255 THR A C 1
ATOM 1950 O O . THR A 1 255 ? -2.572 -9.219 -4.055 1 98.88 255 THR A O 1
ATOM 1953 N N . LYS A 1 256 ? -2.887 -11.375 -4.031 1 98.88 256 LYS A N 1
ATOM 1954 C CA . LYS A 1 256 ? -2.6 -11.57 -5.449 1 98.88 256 LYS A CA 1
ATOM 1955 C C . LYS A 1 256 ? -3.676 -12.422 -6.113 1 98.88 256 LYS A C 1
ATOM 1957 O O . LYS A 1 256 ? -4.117 -13.43 -5.551 1 98.88 256 LYS A O 1
ATOM 1962 N N . SER A 1 257 ? -4.078 -12.039 -7.336 1 98.31 257 SER A N 1
ATOM 1963 C CA . SER A 1 257 ? -5.062 -12.797 -8.102 1 98.31 257 SER A CA 1
ATOM 1964 C C . SER A 1 257 ? -4.492 -13.25 -9.438 1 98.31 257 SER A C 1
ATOM 1966 O O . SER A 1 257 ? -3.461 -12.742 -9.883 1 98.31 257 SER A O 1
ATOM 1968 N N . GLY A 1 258 ? -5.09 -14.266 -10.023 1 97.62 258 GLY A N 1
ATOM 1969 C CA . GLY A 1 258 ? -4.785 -14.773 -11.352 1 97.62 258 GLY A CA 1
ATOM 1970 C C . GLY A 1 258 ? -6.023 -15.016 -12.195 1 97.62 258 GLY A C 1
ATOM 1971 O O . GLY A 1 258 ? -7.102 -15.281 -11.664 1 97.62 258 GLY A O 1
ATOM 1972 N N . VAL A 1 259 ? -5.828 -15.047 -13.484 1 97.38 259 VAL A N 1
ATOM 1973 C CA . VAL A 1 259 ? -6.945 -15.062 -14.422 1 97.38 259 VAL A CA 1
ATOM 1974 C C . VAL A 1 259 ? -7.555 -16.453 -14.469 1 97.38 259 VAL A C 1
ATOM 1976 O O . VAL A 1 259 ? -8.594 -16.672 -15.102 1 97.38 259 VAL A O 1
ATOM 1979 N N . SER A 1 260 ? -6.914 -17.453 -13.789 1 98.06 260 SER A N 1
ATOM 1980 C CA . SER A 1 260 ? -7.539 -18.766 -13.672 1 98.06 260 SER A CA 1
ATOM 1981 C C . SER A 1 260 ? -8.695 -18.734 -12.688 1 98.06 260 SER A C 1
ATOM 1983 O O . SER A 1 260 ? -9.492 -19.672 -12.633 1 98.06 260 SER A O 1
ATOM 1985 N N . GLY A 1 261 ? -8.742 -17.703 -11.883 1 98.44 261 GLY A N 1
ATOM 1986 C CA . GLY A 1 261 ? -9.758 -17.594 -10.852 1 98.44 261 GLY A CA 1
ATOM 1987 C C . GLY A 1 261 ? -9.227 -17.875 -9.461 1 98.44 261 GLY A C 1
ATOM 1988 O O . GLY A 1 261 ? -10.008 -18.047 -8.516 1 98.44 261 GLY A O 1
ATOM 1989 N N . VAL A 1 262 ? -7.949 -17.953 -9.375 1 98.5 262 VAL A N 1
ATOM 1990 C CA . VAL A 1 262 ? -7.34 -18.219 -8.078 1 98.5 262 VAL A CA 1
ATOM 1991 C C . VAL A 1 262 ? -6.938 -16.906 -7.414 1 98.5 262 VAL A C 1
ATOM 1993 O O . VAL A 1 262 ? -6.527 -15.969 -8.086 1 98.5 262 VAL A O 1
ATOM 1996 N N . VAL A 1 263 ? -7.102 -16.844 -6.086 1 98.81 263 VAL A N 1
ATOM 1997 C CA . VAL A 1 263 ? -6.707 -15.688 -5.281 1 98.81 263 VAL A CA 1
ATOM 1998 C C . VAL A 1 263 ? -5.984 -16.172 -4.023 1 98.81 263 VAL A C 1
ATOM 2000 O O . VAL A 1 263 ? -6.371 -17.172 -3.42 1 98.81 263 VAL A O 1
ATOM 2003 N N . LEU A 1 264 ? -4.941 -15.5 -3.684 1 98.94 264 LEU A N 1
ATOM 2004 C CA . LEU A 1 264 ? -4.203 -15.758 -2.449 1 98.94 264 LEU A CA 1
ATOM 2005 C C . LEU A 1 264 ? -4.09 -14.484 -1.613 1 98.94 264 LEU A C 1
ATOM 2007 O O . LEU A 1 264 ? -3.639 -13.453 -2.107 1 98.94 264 LEU A O 1
ATOM 2011 N N . SER A 1 265 ? -4.531 -14.523 -0.417 1 98.94 265 SER A N 1
ATOM 2012 C CA . SER A 1 265 ? -4.25 -13.477 0.56 1 98.94 265 SER A CA 1
ATOM 2013 C C . SER A 1 265 ? -3.342 -13.992 1.673 1 98.94 265 SER A C 1
ATOM 2015 O O . SER A 1 265 ? -3.51 -15.117 2.152 1 98.94 265 SER A O 1
ATOM 2017 N N . VAL A 1 266 ? -2.395 -13.242 1.947 1 98.81 266 VAL A N 1
ATOM 2018 C CA . VAL A 1 266 ? -1.434 -13.516 3.01 1 98.81 266 VAL A CA 1
ATOM 2019 C C . VAL A 1 266 ? -1.541 -12.438 4.09 1 98.81 266 VAL A C 1
ATOM 2021 O O . VAL A 1 266 ? -1.163 -11.289 3.869 1 98.81 266 VAL A O 1
ATOM 2024 N N . ILE A 1 267 ? -1.981 -12.797 5.262 1 98.06 267 ILE A N 1
ATOM 2025 C CA . ILE A 1 267 ? -2.342 -11.836 6.301 1 98.06 267 ILE A CA 1
ATOM 2026 C C . ILE A 1 267 ? -1.356 -11.938 7.465 1 98.06 267 ILE A C 1
ATOM 2028 O O . ILE A 1 267 ? -1.475 -12.828 8.305 1 98.06 267 ILE A O 1
ATOM 2032 N N . PRO A 1 268 ? -0.405 -10.977 7.539 1 96.69 268 PRO A N 1
ATOM 2033 C CA . PRO A 1 268 ? 0.564 -11 8.641 1 96.69 268 PRO A CA 1
ATOM 2034 C C . PRO A 1 268 ? -0.1 -11.102 10.008 1 96.69 268 PRO A C 1
ATOM 2036 O O . PRO A 1 268 ? -1.095 -10.422 10.273 1 96.69 268 PRO A O 1
ATOM 2039 N N . GLY A 1 269 ? 0.444 -11.992 10.828 1 92.81 269 GLY A N 1
ATOM 2040 C CA . GLY A 1 269 ? -0.038 -12.172 12.188 1 92.81 269 GLY A CA 1
ATOM 2041 C C . GLY A 1 269 ? -1.245 -13.086 12.281 1 92.81 269 GLY A C 1
ATOM 2042 O O . GLY A 1 269 ? -1.723 -13.383 13.375 1 92.81 269 GLY A O 1
ATOM 2043 N N . TRP A 1 270 ? -1.739 -13.594 11.117 1 96.06 270 TRP A N 1
ATOM 2044 C CA . TRP A 1 270 ? -2.967 -14.375 11.195 1 96.06 270 TRP A CA 1
ATOM 2045 C C . TRP A 1 270 ? -2.859 -15.641 10.352 1 96.06 270 TRP A C 1
ATOM 2047 O O . TRP A 1 270 ? -2.898 -16.75 10.875 1 96.06 270 TRP A O 1
ATOM 2057 N N . GLY A 1 271 ? -2.742 -15.414 8.953 1 97.75 271 GLY A N 1
ATOM 2058 C CA . GLY A 1 271 ? -2.691 -16.625 8.148 1 97.75 271 GLY A CA 1
ATOM 2059 C C . GLY A 1 271 ? -2.895 -16.359 6.672 1 97.75 271 GLY A C 1
ATOM 2060 O O . GLY A 1 271 ? -2.75 -15.227 6.207 1 97.75 271 GLY A O 1
ATOM 2061 N N . ALA A 1 272 ? -3.131 -17.484 5.918 1 98.56 272 ALA A N 1
ATOM 2062 C CA . ALA A 1 272 ? -3.27 -17.406 4.465 1 98.56 272 ALA A CA 1
ATOM 2063 C C . ALA A 1 272 ? -4.621 -17.953 4.02 1 98.56 272 ALA A C 1
ATOM 2065 O O . ALA A 1 272 ? -5.137 -18.922 4.602 1 98.56 272 ALA A O 1
ATOM 2066 N N . ILE A 1 273 ? -5.207 -17.328 3.025 1 98.75 273 ILE A N 1
ATOM 2067 C CA . ILE A 1 273 ? -6.453 -17.766 2.395 1 98.75 273 ILE A CA 1
ATOM 2068 C C . ILE A 1 273 ? -6.223 -17.984 0.903 1 98.75 273 ILE A C 1
ATOM 2070 O O . ILE A 1 273 ? -5.879 -17.062 0.172 1 98.75 273 ILE A O 1
ATOM 2074 N N . ALA A 1 274 ? -6.348 -19.156 0.45 1 98.88 274 ALA A N 1
ATOM 2075 C CA . ALA A 1 274 ? -6.32 -19.5 -0.969 1 98.88 274 ALA A CA 1
ATOM 2076 C C . ALA A 1 274 ? -7.711 -19.906 -1.465 1 98.88 274 ALA A C 1
ATOM 2078 O O . ALA A 1 274 ? -8.352 -20.781 -0.886 1 98.88 274 ALA A O 1
ATOM 2079 N N . CYS A 1 275 ? -8.156 -19.281 -2.52 1 98.88 275 CYS A N 1
ATOM 2080 C CA . CYS A 1 275 ? -9.492 -19.547 -3.047 1 98.88 275 CYS A CA 1
ATOM 2081 C C . CYS A 1 275 ? -9.461 -19.672 -4.566 1 98.88 275 CYS A C 1
ATOM 2083 O O . CYS A 1 275 ? -8.758 -18.922 -5.242 1 98.88 275 CYS A O 1
ATOM 2085 N N . TYR A 1 276 ? -10.188 -20.656 -5.066 1 98.81 276 TYR A N 1
ATOM 2086 C CA . TYR A 1 276 ? -10.352 -20.859 -6.5 1 98.81 276 TYR A CA 1
ATOM 2087 C C . TYR A 1 276 ? -11.82 -20.781 -6.895 1 98.81 276 TYR A C 1
ATOM 2089 O O . TYR A 1 276 ? -12.648 -21.516 -6.348 1 98.81 276 TYR A O 1
ATOM 2097 N N . SER A 1 277 ? -12.133 -19.906 -7.699 1 98.88 277 SER A N 1
ATOM 2098 C CA . SER A 1 277 ? -13.422 -19.75 -8.367 1 98.88 277 SER A CA 1
ATOM 2099 C C . SER A 1 277 ? -13.258 -19.062 -9.727 1 98.88 277 SER A C 1
ATOM 2101 O O . SER A 1 277 ? -12.93 -17.891 -9.797 1 98.88 277 SER A O 1
ATOM 2103 N N . PRO A 1 278 ? -13.547 -19.656 -10.828 1 98.38 278 PRO A N 1
ATOM 2104 C CA . PRO A 1 278 ? -13.078 -19.281 -12.164 1 98.38 278 PRO A CA 1
ATOM 2105 C C . PRO A 1 278 ? -13.672 -17.969 -12.648 1 98.38 278 PRO A C 1
ATOM 2107 O O . PRO A 1 278 ? -12.977 -17.156 -13.266 1 98.38 278 PRO A O 1
ATOM 2110 N N . PRO A 1 279 ? -14.953 -17.562 -12.422 1 98.56 279 PRO A N 1
ATOM 2111 C CA . PRO A 1 279 ? -15.508 -16.344 -13.008 1 98.56 279 PRO A CA 1
ATOM 2112 C C . PRO A 1 279 ? -14.828 -15.086 -12.492 1 98.56 279 PRO A C 1
ATOM 2114 O O . PRO A 1 279 ? -14.609 -14.945 -11.289 1 98.56 279 PRO A O 1
ATOM 2117 N N . LEU A 1 280 ? -14.516 -14.188 -13.43 1 98.12 280 LEU A N 1
ATOM 2118 C CA . LEU A 1 280 ? -13.695 -13.008 -13.156 1 98.12 280 LEU A CA 1
ATOM 2119 C C . LEU A 1 280 ? -14.508 -11.734 -13.336 1 98.12 280 LEU A C 1
ATOM 2121 O O . LEU A 1 280 ? -15.484 -11.711 -14.094 1 98.12 280 LEU A O 1
ATOM 2125 N N . ASP A 1 281 ? -14.07 -10.703 -12.648 1 96.25 281 ASP A N 1
ATOM 2126 C CA . ASP A 1 281 ? -14.586 -9.367 -12.922 1 96.25 281 ASP A CA 1
ATOM 2127 C C . ASP A 1 281 ? -13.867 -8.734 -14.109 1 96.25 281 ASP A C 1
ATOM 2129 O O . ASP A 1 281 ? -13.062 -9.383 -14.773 1 96.25 281 ASP A O 1
ATOM 2133 N N . ASP A 1 282 ? -14.125 -7.445 -14.336 1 91.38 282 ASP A N 1
ATOM 2134 C CA . ASP A 1 282 ? -13.617 -6.75 -15.516 1 91.38 282 ASP A CA 1
ATOM 2135 C C . ASP A 1 282 ? -12.109 -6.539 -15.43 1 91.38 282 ASP A C 1
ATOM 2137 O O . ASP A 1 282 ? -11.445 -6.344 -16.438 1 91.38 282 ASP A O 1
ATOM 2141 N N . THR A 1 283 ? -11.57 -6.586 -14.203 1 90.31 283 THR A N 1
ATOM 2142 C CA . THR A 1 283 ? -10.141 -6.344 -14.016 1 90.31 283 THR A CA 1
ATOM 2143 C C . THR A 1 283 ? -9.367 -7.656 -14.039 1 90.31 283 THR A C 1
ATOM 2145 O O . THR A 1 283 ? -8.133 -7.652 -13.961 1 90.31 283 THR A O 1
ATOM 2148 N N . GLY A 1 284 ? -10.078 -8.805 -14.055 1 93.19 284 GLY A N 1
ATOM 2149 C CA . GLY A 1 284 ? -9.414 -10.094 -14.148 1 93.19 284 GLY A CA 1
ATOM 2150 C C . GLY A 1 284 ? -9.273 -10.789 -12.812 1 93.19 284 GLY A C 1
ATOM 2151 O O . GLY A 1 284 ? -8.43 -11.68 -12.656 1 93.19 284 GLY A O 1
ATOM 2152 N N . ASN A 1 285 ? -10.055 -10.391 -11.828 1 96.5 285 ASN A N 1
ATOM 2153 C CA . ASN A 1 285 ? -9.992 -11 -10.508 1 96.5 285 ASN A CA 1
ATOM 2154 C C . ASN A 1 285 ? -11.211 -11.875 -10.242 1 96.5 285 ASN A C 1
ATOM 2156 O O . ASN A 1 285 ? -12.328 -11.547 -10.648 1 96.5 285 ASN A O 1
ATOM 2160 N N . SER A 1 286 ? -10.992 -12.953 -9.594 1 98.44 286 SER A N 1
ATOM 2161 C CA . SER A 1 286 ? -12.094 -13.836 -9.203 1 98.44 286 SER A CA 1
ATOM 2162 C C . SER A 1 286 ? -13.133 -13.086 -8.383 1 98.44 286 SER A C 1
ATOM 2164 O O . SER A 1 286 ? -12.82 -12.539 -7.324 1 98.44 286 SER A O 1
ATOM 2166 N N . VAL A 1 287 ? -14.344 -13.109 -8.82 1 98.5 287 VAL A N 1
ATOM 2167 C CA . VAL A 1 287 ? -15.422 -12.383 -8.148 1 98.5 287 VAL A CA 1
ATOM 2168 C C . VAL A 1 287 ? -15.695 -13.016 -6.789 1 98.5 287 VAL A C 1
ATOM 2170 O O . VAL A 1 287 ? -15.672 -12.336 -5.762 1 98.5 287 VAL A O 1
ATOM 2173 N N . ALA A 1 288 ? -15.898 -14.328 -6.801 1 98.69 288 ALA A N 1
ATOM 2174 C CA . ALA A 1 288 ? -16.219 -15.031 -5.562 1 98.69 288 ALA A CA 1
ATOM 2175 C C . ALA A 1 288 ? -15.039 -15 -4.594 1 98.69 288 ALA A C 1
ATOM 2177 O O . ALA A 1 288 ? -15.227 -14.836 -3.385 1 98.69 288 ALA A O 1
ATOM 2178 N N . GLY A 1 289 ? -13.875 -15.219 -5.105 1 98.62 289 GLY A N 1
ATOM 2179 C CA . GLY A 1 289 ? -12.688 -15.219 -4.27 1 98.62 289 GLY A CA 1
ATOM 2180 C C . GLY A 1 289 ? -12.484 -13.922 -3.512 1 98.62 289 GLY A C 1
ATOM 2181 O O . GLY A 1 289 ? -12.281 -13.93 -2.295 1 98.62 289 GLY A O 1
ATOM 2182 N N . LEU A 1 290 ? -12.547 -12.789 -4.211 1 98.38 290 LEU A N 1
ATOM 2183 C CA . LEU A 1 290 ? -12.344 -11.5 -3.572 1 98.38 290 LEU A CA 1
ATOM 2184 C C . LEU A 1 290 ? -13.461 -11.195 -2.578 1 98.38 290 LEU A C 1
ATOM 2186 O O . LEU A 1 290 ? -13.211 -10.648 -1.503 1 98.38 290 LEU A O 1
ATOM 2190 N N . PHE A 1 291 ? -14.68 -11.562 -2.928 1 98.38 291 PHE A N 1
ATOM 2191 C CA . PHE A 1 291 ? -15.805 -11.383 -2.016 1 98.38 291 PHE A CA 1
ATOM 2192 C C . PHE A 1 291 ? -15.57 -12.141 -0.714 1 98.38 291 PHE A C 1
ATOM 2194 O O . PHE A 1 291 ? -15.773 -11.594 0.373 1 98.38 291 PHE A O 1
ATOM 2201 N N . LEU A 1 292 ? -15.172 -13.352 -0.833 1 98.62 292 LEU A N 1
ATOM 2202 C CA . LEU A 1 29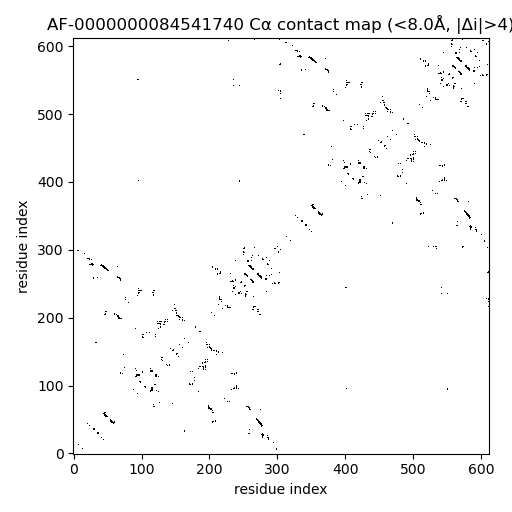2 ? -14.969 -14.203 0.336 1 98.62 292 LEU A CA 1
ATOM 2203 C C . LEU A 1 292 ? -13.875 -13.633 1.235 1 98.62 292 LEU A C 1
ATOM 2205 O O . LEU A 1 292 ? -14.047 -13.555 2.453 1 98.62 292 LEU A O 1
ATOM 2209 N N . ILE A 1 293 ? -12.797 -13.242 0.639 1 98.31 293 ILE A N 1
ATOM 2210 C CA . ILE A 1 293 ? -11.688 -12.68 1.398 1 98.31 293 ILE A CA 1
ATOM 2211 C C . ILE A 1 293 ? -12.148 -11.422 2.137 1 98.31 293 ILE A C 1
ATOM 2213 O O . ILE A 1 293 ? -11.852 -11.25 3.322 1 98.31 293 ILE A O 1
ATOM 2217 N N . GLU A 1 294 ? -12.844 -10.578 1.439 1 98 294 GLU A N 1
ATOM 2218 C CA . GLU A 1 294 ? -13.344 -9.352 2.055 1 98 294 GLU A CA 1
ATOM 2219 C C . GLU A 1 294 ? -14.242 -9.664 3.25 1 98 294 GLU A C 1
ATOM 2221 O O . GLU A 1 294 ? -14.125 -9.023 4.301 1 98 294 GLU A O 1
ATOM 2226 N N . GLU A 1 295 ? -15.125 -10.641 3.143 1 97.25 295 GLU A N 1
ATOM 2227 C CA . GLU A 1 295 ? -16.031 -11.008 4.223 1 97.25 295 GLU A CA 1
ATOM 2228 C C . GLU A 1 295 ? -15.273 -11.531 5.434 1 97.25 295 GLU A C 1
ATOM 2230 O O . GLU A 1 295 ? -15.562 -11.164 6.57 1 97.25 295 GLU A O 1
ATOM 2235 N N . ILE A 1 296 ? -14.344 -12.352 5.172 1 97.31 296 ILE A N 1
ATOM 2236 C CA . ILE A 1 296 ? -13.562 -12.945 6.254 1 97.31 296 ILE A CA 1
ATOM 2237 C C . ILE A 1 296 ? -12.773 -11.852 6.98 1 97.31 296 ILE A C 1
ATOM 2239 O O . ILE A 1 296 ? -12.828 -11.758 8.211 1 97.31 296 ILE A O 1
ATOM 2243 N N . VAL A 1 297 ? -12.094 -11 6.219 1 97 297 VAL A N 1
ATOM 2244 C CA . VAL A 1 297 ? -11.219 -9.977 6.773 1 97 297 VAL A CA 1
ATOM 2245 C C . VAL A 1 297 ? -12.047 -8.977 7.578 1 97 297 VAL A C 1
ATOM 2247 O O . VAL A 1 297 ? -11.664 -8.602 8.695 1 97 297 VAL A O 1
ATOM 2250 N N . ARG A 1 298 ? -13.156 -8.57 7.043 1 94.75 298 ARG A N 1
ATOM 2251 C CA . ARG A 1 298 ? -14.008 -7.602 7.715 1 94.75 298 ARG A CA 1
ATOM 2252 C C . ARG A 1 298 ? -14.602 -8.188 8.992 1 94.75 298 ARG A C 1
ATOM 2254 O O . ARG A 1 298 ? -14.594 -7.539 10.039 1 94.75 298 ARG A O 1
ATOM 2261 N N . SER A 1 299 ? -15.078 -9.406 8.93 1 94.25 299 SER A N 1
ATOM 2262 C CA . SER A 1 299 ? -15.773 -10.016 10.055 1 94.25 299 SER A CA 1
ATOM 2263 C C . SER A 1 299 ? -14.812 -10.344 11.195 1 94.25 299 SER A C 1
ATOM 2265 O O . SER A 1 299 ? -15.188 -10.266 12.367 1 94.25 299 SER A O 1
ATOM 2267 N N . LEU A 1 300 ? -13.609 -10.648 10.805 1 94.06 300 LEU A N 1
ATOM 2268 C CA . LEU A 1 300 ? -12.641 -11.047 11.828 1 94.06 300 LEU A CA 1
ATOM 2269 C C . LEU A 1 300 ? -11.688 -9.906 12.148 1 94.06 300 LEU A C 1
ATOM 2271 O O . LEU A 1 300 ? -10.75 -10.07 12.93 1 94.06 300 LEU A O 1
ATOM 2275 N N . ASN A 1 301 ? -11.891 -8.727 11.516 1 93.5 301 ASN A N 1
ATOM 2276 C CA . ASN A 1 301 ? -11.062 -7.547 11.734 1 93.5 301 ASN A CA 1
ATOM 2277 C C . ASN A 1 301 ? -9.578 -7.852 11.516 1 93.5 301 ASN A C 1
ATOM 2279 O O . ASN A 1 301 ? -8.75 -7.57 12.383 1 93.5 301 ASN A O 1
ATOM 2283 N N . LEU A 1 302 ? -9.289 -8.359 10.305 1 96 302 LEU A N 1
ATOM 2284 C CA . LEU A 1 302 ? -7.957 -8.898 10.047 1 96 302 LEU A CA 1
ATOM 2285 C C . LEU A 1 302 ? -7.113 -7.898 9.266 1 96 302 LEU A C 1
ATOM 2287 O O . LEU A 1 302 ? -5.949 -8.172 8.961 1 96 302 LEU A O 1
ATOM 2291 N N . SER A 1 303 ? -7.664 -6.688 8.93 1 97.62 303 SER A N 1
ATOM 2292 C CA . SER A 1 303 ? -6.867 -5.711 8.195 1 97.62 303 SER A CA 1
ATOM 2293 C C . SER A 1 303 ? -5.551 -5.422 8.906 1 97.62 303 SER A C 1
ATOM 2295 O O . SER A 1 303 ? -5.523 -5.246 10.125 1 97.62 303 SER A O 1
ATOM 2297 N N . ILE A 1 304 ? -4.527 -5.305 8.102 1 97.62 304 ILE A N 1
ATOM 2298 C CA . ILE A 1 304 ? -3.229 -5.062 8.719 1 97.62 304 ILE A CA 1
ATOM 2299 C C . ILE A 1 304 ? -3.137 -3.605 9.172 1 97.62 304 ILE A C 1
ATOM 2301 O O . ILE A 1 304 ? -2.203 -3.227 9.883 1 97.62 304 ILE A O 1
ATOM 2305 N N . PHE A 1 305 ? -4.113 -2.842 8.844 1 97.81 305 PHE A N 1
ATOM 2306 C CA . PHE A 1 305 ? -4.125 -1.432 9.219 1 97.81 305 PHE A CA 1
ATOM 2307 C C . PHE A 1 305 ? -4.965 -1.207 10.469 1 97.81 305 PHE A C 1
ATOM 2309 O O . PHE A 1 305 ? -5.215 -0.064 10.859 1 97.81 305 PHE A O 1
ATOM 2316 N N . ASN A 1 306 ? -5.457 -2.287 11.031 1 92.75 306 ASN A N 1
ATOM 2317 C CA . ASN A 1 306 ? -6.176 -2.152 12.289 1 92.75 306 ASN A CA 1
ATOM 2318 C C . ASN A 1 306 ? -5.219 -1.928 13.461 1 92.75 306 ASN A C 1
ATOM 2320 O O . ASN A 1 306 ? -4.094 -2.426 13.453 1 92.75 306 ASN A O 1
ATOM 2324 N N . MET B 1 1 ? 3.191 -19.25 21.016 1 22.39 1 MET B N 1
ATOM 2325 C CA . MET B 1 1 ? 3.314 -18.062 21.875 1 22.39 1 MET B CA 1
ATOM 2326 C C . MET B 1 1 ? 4.277 -17.047 21.266 1 22.39 1 MET B C 1
ATOM 2328 O O . MET B 1 1 ? 5.461 -17.031 21.594 1 22.39 1 MET B O 1
ATOM 2332 N N . ASN B 1 2 ? 4.379 -17 19.984 1 28.44 2 ASN B N 1
ATOM 2333 C CA . ASN B 1 2 ? 5.336 -16.109 19.359 1 28.44 2 ASN B CA 1
ATOM 2334 C C . ASN B 1 2 ? 5.203 -14.68 19.891 1 28.44 2 ASN B C 1
ATOM 2336 O O . ASN B 1 2 ? 4.258 -13.969 19.547 1 28.44 2 ASN B O 1
ATOM 2340 N N . SER B 1 3 ? 5.348 -14.609 21.219 1 34.03 3 SER B N 1
ATOM 2341 C CA . SER B 1 3 ? 5.508 -13.336 21.906 1 34.03 3 SER B CA 1
ATOM 2342 C C . SER B 1 3 ? 6.387 -12.375 21.109 1 34.03 3 SER B C 1
ATOM 2344 O O . SER B 1 3 ? 7.574 -12.641 20.906 1 34.03 3 SER B O 1
ATOM 2346 N N . ARG B 1 4 ? 6.062 -12.078 20.047 1 37.22 4 ARG B N 1
ATOM 2347 C CA . ARG B 1 4 ? 6.859 -10.93 19.625 1 37.22 4 ARG B CA 1
ATOM 2348 C C . ARG B 1 4 ? 7.328 -10.117 20.828 1 37.22 4 ARG B C 1
ATOM 2350 O O . ARG B 1 4 ? 6.52 -9.484 21.516 1 37.22 4 ARG B O 1
ATOM 2357 N N . ALA B 1 5 ? 8.109 -10.766 21.656 1 40.5 5 ALA B N 1
ATOM 2358 C CA . ALA B 1 5 ? 8.742 -9.914 22.656 1 40.5 5 ALA B CA 1
ATOM 2359 C C . ALA B 1 5 ? 8.852 -8.477 22.172 1 40.5 5 ALA B C 1
ATOM 2361 O O . ALA B 1 5 ? 9.578 -8.188 21.219 1 40.5 5 ALA B O 1
ATOM 2362 N N . ARG B 1 6 ? 7.77 -7.785 22.094 1 51.12 6 ARG B N 1
ATOM 2363 C CA . ARG B 1 6 ? 7.676 -6.41 21.609 1 51.12 6 ARG B CA 1
ATOM 2364 C C . ARG B 1 6 ? 8.898 -5.598 22.031 1 51.12 6 ARG B C 1
ATOM 2366 O O . ARG B 1 6 ? 9.117 -5.367 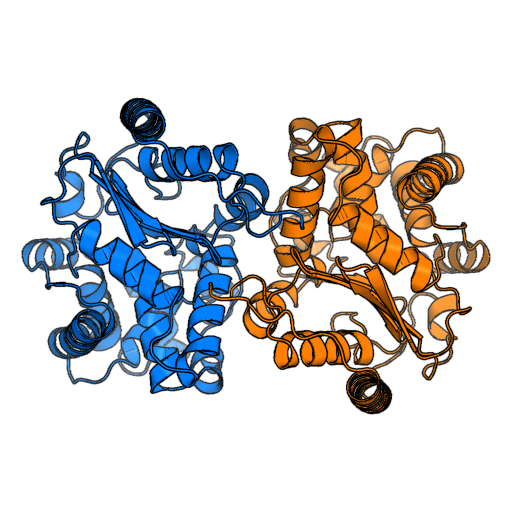23.219 1 51.12 6 ARG B O 1
ATOM 2373 N N . LEU B 1 7 ? 9.906 -5.781 21.25 1 61.66 7 LEU B N 1
ATOM 2374 C CA . LEU B 1 7 ? 11.148 -5.055 21.5 1 61.66 7 LEU B CA 1
ATOM 2375 C C . LEU B 1 7 ? 10.867 -3.607 21.875 1 61.66 7 LEU B C 1
ATOM 2377 O O . LEU B 1 7 ? 10.07 -2.932 21.219 1 61.66 7 LEU B O 1
ATOM 2381 N N . SER B 1 8 ? 11.016 -3.43 23.125 1 72.88 8 SER B N 1
ATOM 2382 C CA . SER B 1 8 ? 10.898 -2.074 23.656 1 72.88 8 SER B CA 1
ATOM 2383 C C . SER B 1 8 ? 12.039 -1.188 23.156 1 72.88 8 SER B C 1
ATOM 2385 O O . SER B 1 8 ? 13.156 -1.664 22.953 1 72.88 8 SER B O 1
ATOM 2387 N N . LEU B 1 9 ? 11.609 -0.093 22.734 1 84.62 9 LEU B N 1
ATOM 2388 C CA . LEU B 1 9 ? 12.578 0.919 22.328 1 84.62 9 LEU B CA 1
ATOM 2389 C C . LEU B 1 9 ? 13.531 1.254 23.469 1 84.62 9 LEU B C 1
ATOM 2391 O O . LEU B 1 9 ? 13.102 1.429 24.609 1 84.62 9 LEU B O 1
ATOM 2395 N N . ASN B 1 10 ? 14.781 1.086 23.219 1 90 10 ASN B N 1
ATOM 2396 C CA . ASN B 1 10 ? 15.859 1.452 24.125 1 90 10 ASN B CA 1
ATOM 2397 C C . ASN B 1 10 ? 16.312 2.898 23.922 1 90 10 ASN B C 1
ATOM 2399 O O . ASN B 1 10 ? 16.719 3.271 22.828 1 90 10 ASN B O 1
ATOM 2403 N N . LEU B 1 11 ? 16.234 3.682 25.031 1 91.88 11 LEU B N 1
ATOM 2404 C CA . LEU B 1 11 ? 16.531 5.105 24.938 1 91.88 11 LEU B CA 1
ATOM 2405 C C . LEU B 1 11 ? 17.938 5.332 24.391 1 91.88 11 LEU B C 1
ATOM 2407 O O . LEU B 1 11 ? 18.156 6.246 23.578 1 91.88 11 LEU B O 1
ATOM 2411 N N . VAL B 1 12 ? 18.906 4.539 24.812 1 93.88 12 VAL B N 1
ATOM 2412 C CA . VAL B 1 12 ? 20.281 4.688 24.359 1 93.88 12 VAL B CA 1
ATOM 2413 C C . VAL B 1 12 ? 20.375 4.43 22.859 1 93.88 12 VAL B C 1
ATOM 2415 O O . VAL B 1 12 ? 21.047 5.16 22.141 1 93.88 12 VAL B O 1
ATOM 2418 N N . GLN B 1 13 ? 19.688 3.453 22.453 1 94.31 13 GLN B N 1
ATOM 2419 C CA . GLN B 1 13 ? 19.656 3.143 21.016 1 94.31 13 GLN B CA 1
ATOM 2420 C C . GLN B 1 13 ? 18.969 4.25 20.234 1 94.31 13 GLN B C 1
ATOM 2422 O O . GLN B 1 13 ? 19.422 4.621 19.156 1 94.31 13 GLN B O 1
ATOM 2427 N N . LEU B 1 14 ? 17.859 4.715 20.797 1 96.62 14 LEU B N 1
ATOM 2428 C CA . LEU B 1 14 ? 17.156 5.805 20.141 1 96.62 14 LEU B CA 1
ATOM 2429 C C . LEU B 1 14 ? 18.047 7.035 20 1 96.62 14 LEU B C 1
ATOM 2431 O O . LEU B 1 14 ? 18.047 7.688 18.953 1 96.62 14 LEU B O 1
ATOM 2435 N N . GLU B 1 15 ? 18.812 7.332 21 1 97.56 15 GLU B N 1
ATOM 2436 C CA . GLU B 1 15 ? 19.734 8.469 20.984 1 97.56 15 GLU B CA 1
ATOM 2437 C C . GLU B 1 15 ? 20.781 8.305 19.875 1 97.56 15 GLU B C 1
ATOM 2439 O O . GLU B 1 15 ? 21.125 9.266 19.188 1 97.56 15 GLU B O 1
ATOM 2444 N N . THR B 1 16 ? 21.203 7.078 19.781 1 97.19 16 THR B N 1
ATOM 2445 C CA . THR B 1 16 ? 22.188 6.785 18.734 1 97.19 16 THR B CA 1
ATOM 2446 C C . THR B 1 16 ? 21.594 7.027 17.344 1 97.19 16 THR B C 1
ATOM 2448 O O . THR B 1 16 ? 22.234 7.645 16.5 1 97.19 16 THR B O 1
ATOM 2451 N N . TRP B 1 17 ? 20.375 6.555 17.141 1 97.69 17 TRP B N 1
ATOM 2452 C CA . TRP B 1 17 ? 19.719 6.738 15.852 1 97.69 17 TRP B CA 1
ATOM 2453 C C . TRP B 1 17 ? 19.422 8.211 15.602 1 97.69 17 TRP B C 1
ATOM 2455 O O . TRP B 1 17 ? 19.484 8.672 14.461 1 97.69 17 TRP B O 1
ATOM 2465 N N . VAL B 1 18 ? 19.094 8.961 16.594 1 98.19 18 VAL B N 1
ATOM 2466 C CA . VAL B 1 18 ? 18.797 10.383 16.484 1 98.19 18 VAL B CA 1
ATOM 2467 C C . VAL B 1 18 ? 20.047 11.141 16.047 1 98.19 18 VAL B C 1
ATOM 2469 O O . VAL B 1 18 ? 19.984 12 15.172 1 98.19 18 VAL B O 1
ATOM 2472 N N . GLU B 1 19 ? 21.188 10.805 16.641 1 98.06 19 GLU B N 1
ATOM 2473 C CA . GLU B 1 19 ? 22.438 11.461 16.266 1 98.06 19 GLU B CA 1
ATOM 2474 C C . GLU B 1 19 ? 22.797 11.172 14.805 1 98.06 19 GLU B C 1
ATOM 2476 O O . GLU B 1 19 ? 23.234 12.062 14.078 1 98.06 19 GLU B O 1
ATOM 2481 N N . ALA B 1 20 ? 22.594 9.953 14.453 1 97.94 20 ALA B N 1
ATOM 2482 C CA . ALA B 1 20 ? 22.828 9.586 13.055 1 97.94 20 ALA B CA 1
ATOM 2483 C C . ALA B 1 20 ? 21.891 10.344 12.125 1 97.94 20 ALA B C 1
ATOM 2485 O O . ALA B 1 20 ? 22.297 10.789 11.047 1 97.94 20 ALA B O 1
ATOM 2486 N N . ALA B 1 21 ? 20.656 10.461 12.492 1 98.19 21 ALA B N 1
ATOM 2487 C CA . ALA B 1 21 ? 19.656 11.172 11.703 1 98.19 21 ALA B CA 1
ATOM 2488 C C . ALA B 1 21 ? 20.016 12.641 11.547 1 98.19 21 ALA B C 1
ATOM 2490 O O . ALA B 1 21 ? 19.953 13.195 10.453 1 98.19 21 ALA B O 1
ATOM 2491 N N . LYS B 1 22 ? 20.391 13.25 12.641 1 97.81 22 LYS B N 1
ATOM 2492 C CA . LYS B 1 22 ? 20.797 14.648 12.602 1 97.81 22 LYS B CA 1
ATOM 2493 C C . LYS B 1 22 ? 21.953 14.867 11.633 1 97.81 22 LYS B C 1
ATOM 2495 O O . LYS B 1 22 ? 21.984 15.859 10.898 1 97.81 22 LYS B O 1
ATOM 2500 N N . SER B 1 23 ? 22.875 13.898 11.609 1 97.31 23 SER B N 1
ATOM 2501 C CA . SER B 1 23 ? 24 13.992 10.688 1 97.31 23 SER B CA 1
ATOM 2502 C C . SER B 1 23 ? 23.547 13.898 9.242 1 97.31 23 SER B C 1
ATOM 2504 O O . SER B 1 23 ? 24.062 14.609 8.375 1 97.31 23 SER B O 1
ATOM 2506 N N . ARG B 1 24 ? 22.516 13.102 8.961 1 96.69 24 ARG B N 1
ATOM 2507 C CA . ARG B 1 24 ? 22 12.891 7.609 1 96.69 24 ARG B CA 1
ATOM 2508 C C . ARG B 1 24 ? 21.25 14.125 7.109 1 96.69 24 ARG B C 1
ATOM 2510 O O . ARG B 1 24 ? 21.109 14.32 5.902 1 96.69 24 ARG B O 1
ATOM 2517 N N . SER B 1 25 ? 20.812 14.945 8.039 1 96.06 25 SER B N 1
ATOM 2518 C CA . SER B 1 25 ? 20.016 16.125 7.684 1 96.06 25 SER B CA 1
ATOM 2519 C C . SER B 1 25 ? 20.797 17.062 6.77 1 96.06 25 SER B C 1
ATOM 2521 O O . SER B 1 25 ? 20.188 17.797 5.977 1 96.06 25 SER B O 1
ATOM 2523 N N . ASP B 1 26 ? 22.078 17.016 6.777 1 95.31 26 ASP B N 1
ATOM 2524 C CA . ASP B 1 26 ? 22.938 17.875 5.977 1 95.31 26 ASP B CA 1
ATOM 2525 C C . ASP B 1 26 ? 22.797 17.562 4.488 1 95.31 26 ASP B C 1
ATOM 2527 O O . ASP B 1 26 ? 23.172 18.375 3.641 1 95.31 26 ASP B O 1
ATOM 2531 N N . GLU B 1 27 ? 22.219 16.453 4.223 1 96.38 27 GLU B N 1
ATOM 2532 C CA . GLU B 1 27 ? 22.016 16.047 2.836 1 96.38 27 GLU B CA 1
ATOM 2533 C C . GLU B 1 27 ? 20.797 16.719 2.23 1 96.38 27 GLU B C 1
ATOM 2535 O O . GLU B 1 27 ? 20.578 16.672 1.015 1 96.38 27 GLU B O 1
ATOM 2540 N N . GLY B 1 28 ? 19.969 17.344 3.062 1 97.81 28 GLY B N 1
ATOM 2541 C CA . GLY B 1 28 ? 18.75 17.969 2.59 1 97.81 28 GLY B CA 1
ATOM 2542 C C . GLY B 1 28 ? 18.859 19.484 2.467 1 97.81 28 GLY B C 1
ATOM 2543 O O . GLY B 1 28 ? 19.938 20.047 2.707 1 97.81 28 GLY B O 1
ATOM 2544 N N . SER B 1 29 ? 17.766 20.078 1.966 1 97.62 29 SER B N 1
ATOM 2545 C CA . SER B 1 29 ? 17.688 21.531 1.803 1 97.62 29 SER B CA 1
ATOM 2546 C C . SER B 1 29 ? 16.359 22.062 2.301 1 97.62 29 SER B C 1
ATOM 2548 O O . SER B 1 29 ? 15.367 21.344 2.359 1 97.62 29 SER B O 1
ATOM 2550 N N . LEU B 1 30 ? 16.359 23.281 2.689 1 97.25 30 LEU B N 1
ATOM 2551 C CA . LEU B 1 30 ? 15.109 23.938 3.066 1 97.25 30 LEU B CA 1
ATOM 2552 C C . LEU B 1 30 ? 14.297 24.312 1.833 1 97.25 30 LEU B C 1
ATOM 2554 O O . LEU B 1 30 ? 14.867 24.688 0.801 1 97.25 30 LEU B O 1
ATOM 2558 N N . PRO B 1 31 ? 12.969 24.141 1.967 1 93.94 31 PRO B N 1
ATOM 2559 C CA . PRO B 1 31 ? 12.164 24.625 0.846 1 93.94 31 PRO B CA 1
ATOM 2560 C C . PRO B 1 31 ? 12.195 26.156 0.73 1 93.94 31 PRO B C 1
ATOM 2562 O O . PRO B 1 31 ? 12.188 26.859 1.745 1 93.94 31 PRO B O 1
ATOM 2565 N N . THR B 1 32 ? 12.188 26.672 -0.503 1 91.69 32 THR B N 1
ATOM 2566 C CA . THR B 1 32 ? 12.359 28.109 -0.704 1 91.69 32 THR B CA 1
ATOM 2567 C C . THR B 1 32 ? 11.055 28.75 -1.161 1 91.69 32 THR B C 1
ATOM 2569 O O . THR B 1 32 ? 10.938 29.984 -1.182 1 91.69 32 THR B O 1
ATOM 2572 N N . TYR B 1 33 ? 10.102 27.953 -1.436 1 88.25 33 TYR B N 1
ATOM 2573 C CA . TYR B 1 33 ? 8.906 28.5 -2.074 1 88.25 33 TYR B CA 1
ATOM 2574 C C . TYR B 1 33 ? 7.922 29.016 -1.034 1 88.25 33 TYR B C 1
ATOM 2576 O O . TYR B 1 33 ? 6.934 29.672 -1.379 1 88.25 33 TYR B O 1
ATOM 2584 N N . ILE B 1 34 ? 8.055 28.766 0.202 1 91.94 34 ILE B N 1
ATOM 2585 C CA . ILE B 1 34 ? 7.367 29.391 1.323 1 91.94 34 ILE B CA 1
ATOM 2586 C C . ILE B 1 34 ? 8.375 30.109 2.209 1 91.94 34 ILE B C 1
ATOM 2588 O O . ILE B 1 34 ? 9.164 29.484 2.91 1 91.94 34 ILE B O 1
ATOM 2592 N N . PRO B 1 35 ? 8.305 31.375 2.281 1 94.12 35 PRO B N 1
ATOM 2593 C CA . PRO B 1 35 ? 9.352 32.156 2.938 1 94.12 35 PRO B CA 1
ATOM 2594 C C . PRO B 1 35 ? 9.57 31.766 4.395 1 94.12 35 PRO B C 1
ATOM 2596 O O . PRO B 1 35 ? 10.711 31.641 4.84 1 94.12 35 PRO B O 1
ATOM 2599 N N . GLN B 1 36 ? 8.516 31.562 5.133 1 93.81 36 GLN B N 1
ATOM 2600 C CA . GLN B 1 36 ? 8.625 31.219 6.543 1 93.81 36 GLN B CA 1
ATOM 2601 C C . GLN B 1 36 ? 9.367 29.891 6.719 1 93.81 36 GLN B C 1
ATOM 2603 O O . GLN B 1 36 ? 10.094 29.703 7.699 1 93.81 36 GLN B O 1
ATOM 2608 N N . LEU B 1 37 ? 9.211 28.922 5.844 1 95.38 37 LEU B N 1
ATOM 2609 C CA . LEU B 1 37 ? 9.891 27.625 5.922 1 95.38 37 LEU B CA 1
ATOM 2610 C C . LEU B 1 37 ? 11.352 27.75 5.504 1 95.38 37 LEU B C 1
ATOM 2612 O O . LEU B 1 37 ? 12.203 27 5.977 1 95.38 37 LEU B O 1
ATOM 2616 N N . ALA B 1 38 ? 11.633 28.734 4.637 1 95.12 38 ALA B N 1
ATOM 2617 C CA . ALA B 1 38 ? 12.969 28.953 4.098 1 95.12 38 ALA B CA 1
ATOM 2618 C C . ALA B 1 38 ? 13.922 29.453 5.18 1 95.12 38 ALA B C 1
ATOM 2620 O O . ALA B 1 38 ? 15.148 29.328 5.039 1 95.12 38 ALA B O 1
ATOM 2621 N N . ILE B 1 39 ? 13.359 29.984 6.254 1 95.19 39 ILE B N 1
ATOM 2622 C CA . ILE B 1 39 ? 14.234 30.594 7.254 1 95.19 39 ILE B CA 1
ATOM 2623 C C . ILE B 1 39 ? 14.258 29.719 8.508 1 95.19 39 ILE B C 1
ATOM 2625 O O . ILE B 1 39 ? 14.758 30.141 9.555 1 95.19 39 ILE B O 1
ATOM 2629 N N . ALA B 1 40 ? 13.695 28.562 8.508 1 96.44 40 ALA B N 1
ATOM 2630 C CA . ALA B 1 40 ? 13.766 27.625 9.633 1 96.44 40 ALA B CA 1
ATOM 2631 C C . ALA B 1 40 ? 15.211 27.266 9.961 1 96.44 40 ALA B C 1
ATOM 2633 O O . ALA B 1 40 ? 16.078 27.312 9.086 1 96.44 40 ALA B O 1
ATOM 2634 N N . CYS B 1 41 ? 15.531 26.969 11.188 1 97.19 41 CYS B N 1
ATOM 2635 C CA . CYS B 1 41 ? 16.844 26.469 11.562 1 97.19 41 CYS B CA 1
ATOM 2636 C C . CYS B 1 41 ? 17.078 25.062 11.023 1 97.19 41 CYS B C 1
ATOM 2638 O O . CYS B 1 41 ? 16.375 24.125 11.414 1 97.19 41 CYS B O 1
ATOM 2640 N N . PRO B 1 42 ? 18.016 24.891 10.156 1 97.5 42 PRO B N 1
ATOM 2641 C CA . PRO B 1 42 ? 18.219 23.578 9.547 1 97.5 42 PRO B CA 1
ATOM 2642 C C . PRO B 1 42 ? 18.641 22.516 10.57 1 97.5 42 PRO B C 1
ATOM 2644 O O . PRO B 1 42 ? 18.516 21.312 10.312 1 97.5 42 PRO B O 1
ATOM 2647 N N . LYS B 1 43 ? 19.094 22.922 11.742 1 97.44 43 LYS B N 1
ATOM 2648 C CA . LYS B 1 43 ? 19.578 21.984 12.75 1 97.44 43 LYS B CA 1
ATOM 2649 C C . LYS B 1 43 ? 18.484 21.656 13.766 1 97.44 43 LYS B C 1
ATOM 2651 O O . LYS B 1 43 ? 18.688 20.828 14.656 1 97.44 43 LYS B O 1
ATOM 2656 N N . ALA B 1 44 ? 17.344 22.328 13.625 1 98.25 44 ALA B N 1
ATOM 2657 C CA . ALA B 1 44 ? 16.234 22.031 14.523 1 98.25 44 ALA B CA 1
ATOM 2658 C C . ALA B 1 44 ? 15.844 20.562 14.438 1 98.25 44 ALA B C 1
ATOM 2660 O O . ALA B 1 44 ? 15.844 19.969 13.352 1 98.25 44 ALA B O 1
ATOM 2661 N N . PHE B 1 45 ? 15.609 19.984 15.609 1 98.62 45 PHE B N 1
ATOM 2662 C CA . PHE B 1 45 ? 15.258 18.578 15.656 1 98.62 45 PHE B CA 1
ATOM 2663 C C . PHE B 1 45 ? 14.406 18.266 16.875 1 98.62 45 PHE B C 1
ATOM 2665 O O . PHE B 1 45 ? 14.664 18.781 17.969 1 98.62 45 PHE B O 1
ATOM 2672 N N . ALA B 1 46 ? 13.391 17.484 16.656 1 98.81 46 ALA B N 1
ATOM 2673 C CA . ALA B 1 46 ? 12.586 16.922 17.734 1 98.81 46 ALA B CA 1
ATOM 2674 C C . ALA B 1 46 ? 11.914 15.617 17.297 1 98.81 46 ALA B C 1
ATOM 2676 O O . ALA B 1 46 ? 11.484 15.492 16.141 1 98.81 46 ALA B O 1
ATOM 2677 N N . VAL B 1 47 ? 11.812 14.648 18.188 1 98.75 47 VAL B N 1
ATOM 2678 C CA . VAL B 1 47 ? 11.102 13.406 17.891 1 98.75 47 VAL B CA 1
ATOM 2679 C C . VAL B 1 47 ? 10.344 12.953 19.141 1 98.75 47 VAL B C 1
ATOM 2681 O O . VAL B 1 47 ? 10.844 13.07 20.266 1 98.75 47 VAL B O 1
ATOM 2684 N N . GLN B 1 48 ? 9.164 12.602 18.953 1 98.62 48 GLN B N 1
ATOM 2685 C CA . GLN B 1 48 ? 8.328 11.953 19.953 1 98.62 48 GLN B CA 1
ATOM 2686 C C . GLN B 1 48 ? 7.898 10.562 19.516 1 98.62 48 GLN B C 1
ATOM 2688 O O . GLN B 1 48 ? 7.406 10.391 18.391 1 98.62 48 GLN B O 1
ATOM 2693 N N . VAL B 1 49 ? 8.102 9.547 20.344 1 98.25 49 VAL B N 1
ATOM 2694 C CA . VAL B 1 49 ? 7.633 8.18 20.125 1 98.25 49 VAL B CA 1
ATOM 2695 C C . VAL B 1 49 ? 6.641 7.797 21.234 1 98.25 49 VAL B C 1
ATOM 2697 O O . VAL B 1 49 ? 6.945 7.906 22.422 1 98.25 49 VAL B O 1
ATOM 2700 N N . LEU B 1 50 ? 5.492 7.48 20.812 1 97.38 50 LEU B N 1
ATOM 2701 C CA . LEU B 1 50 ? 4.488 6.906 21.703 1 97.38 50 LEU B CA 1
ATOM 2702 C C . LEU B 1 50 ? 4.148 5.48 21.281 1 97.38 50 LEU B C 1
ATOM 2704 O O . LEU B 1 50 ? 3.873 5.219 20.109 1 97.38 50 LEU B O 1
ATOM 2708 N N . ASP B 1 51 ? 4.188 4.543 22.219 1 93.94 51 ASP B N 1
ATOM 2709 C CA . ASP B 1 51 ? 3.805 3.189 21.828 1 93.94 51 ASP B CA 1
ATOM 2710 C C . ASP B 1 51 ? 2.557 2.732 22.578 1 93.94 51 ASP B C 1
ATOM 2712 O O . ASP B 1 51 ? 2.064 3.438 23.469 1 93.94 51 ASP B O 1
ATOM 2716 N N . SER B 1 52 ? 1.99 1.665 22.203 1 91.62 52 SER B N 1
ATOM 2717 C CA . SER B 1 52 ? 0.696 1.188 22.672 1 91.62 52 SER B CA 1
ATOM 2718 C C . SER B 1 52 ? 0.786 0.688 24.109 1 91.62 52 SER B C 1
ATOM 2720 O O . SER B 1 52 ? -0.238 0.463 24.766 1 91.62 52 SER B O 1
ATOM 2722 N N . GLN B 1 53 ? 1.956 0.547 24.594 1 90.94 53 GLN B N 1
ATOM 2723 C CA . GLN B 1 53 ? 2.125 0.11 25.969 1 90.94 53 GLN B CA 1
ATOM 2724 C C . GLN B 1 53 ? 2.219 1.303 26.922 1 90.94 53 GLN B C 1
ATOM 2726 O O . GLN B 1 53 ? 2.383 1.131 28.125 1 90.94 53 GLN B O 1
ATOM 2731 N N . GLY B 1 54 ? 2.184 2.469 26.359 1 88.75 54 GLY B N 1
ATOM 2732 C CA . GLY B 1 54 ? 2.189 3.672 27.172 1 88.75 54 GLY B CA 1
ATOM 2733 C C . GLY B 1 54 ? 3.566 4.293 27.312 1 88.75 54 GLY B C 1
ATOM 2734 O O . GLY B 1 54 ? 3.727 5.32 27.984 1 88.75 54 GLY B O 1
ATOM 2735 N N . ASN B 1 55 ? 4.602 3.672 26.703 1 93.19 55 ASN B N 1
ATOM 2736 C CA . ASN B 1 55 ? 5.93 4.27 26.719 1 93.19 55 ASN B CA 1
ATOM 2737 C C . ASN B 1 55 ? 5.992 5.535 25.875 1 93.19 55 ASN B C 1
ATOM 2739 O O . ASN B 1 55 ? 5.352 5.617 24.828 1 93.19 55 ASN B O 1
ATOM 2743 N N . CYS B 1 56 ? 6.727 6.5 26.406 1 95.62 56 CYS B N 1
ATOM 2744 C CA . CYS B 1 56 ? 6.871 7.812 25.797 1 95.62 56 CYS B CA 1
ATOM 2745 C C . CYS B 1 56 ? 8.336 8.242 25.75 1 95.62 56 CYS B C 1
ATOM 2747 O O . CYS B 1 56 ? 9 8.281 26.781 1 95.62 56 CYS B O 1
ATOM 2749 N N . TYR B 1 57 ? 8.867 8.5 24.562 1 97.12 57 TYR B N 1
ATOM 2750 C CA . TYR B 1 57 ? 10.234 8.961 24.375 1 97.12 57 TYR B CA 1
ATOM 2751 C C . TYR B 1 57 ? 10.266 10.297 23.641 1 97.12 57 TYR B C 1
ATOM 2753 O O . TYR B 1 57 ? 9.625 10.453 22.609 1 97.12 57 TYR B O 1
ATOM 2761 N N . LEU B 1 58 ? 10.883 11.273 24.203 1 97.94 58 LEU B N 1
ATOM 2762 C CA . LEU B 1 58 ? 11.07 12.586 23.594 1 97.94 58 LEU B CA 1
ATOM 2763 C C . LEU B 1 58 ? 12.547 12.945 23.516 1 97.94 58 LEU B C 1
ATOM 2765 O O . LEU B 1 58 ? 13.25 12.914 24.531 1 97.94 58 LEU B O 1
ATOM 2769 N N . LEU B 1 59 ? 13.031 13.18 22.375 1 98.31 59 LEU B N 1
ATOM 2770 C CA . LEU B 1 59 ? 14.398 13.641 22.172 1 98.31 59 LEU B CA 1
ATOM 2771 C C . LEU B 1 59 ? 14.43 14.914 21.328 1 98.31 59 LEU B C 1
ATOM 2773 O O . LEU B 1 59 ? 13.57 15.102 20.453 1 98.31 59 LEU B O 1
ATOM 2777 N N . GLY B 1 60 ? 15.383 15.805 21.5 1 97.81 60 GLY B N 1
ATOM 2778 C CA . GLY B 1 60 ? 15.438 17.109 20.859 1 97.81 60 GLY B CA 1
ATOM 2779 C C . GLY B 1 60 ? 14.625 18.172 21.594 1 97.81 60 GLY B C 1
ATOM 2780 O O . GLY B 1 60 ? 14.422 18.078 22.812 1 97.81 60 GLY B O 1
ATOM 2781 N N . ASN B 1 61 ? 14.219 19.234 20.875 1 97.62 61 ASN B N 1
ATOM 2782 C CA . ASN B 1 61 ? 13.453 20.312 21.469 1 97.62 61 ASN B CA 1
ATOM 2783 C C . ASN B 1 61 ? 11.945 20.078 21.344 1 97.62 61 ASN B C 1
ATOM 2785 O O . ASN B 1 61 ? 11.336 20.469 20.344 1 97.62 61 ASN B O 1
ATOM 2789 N N . GLY B 1 62 ? 11.383 19.578 22.312 1 97.31 62 GLY B N 1
ATOM 2790 C CA . GLY B 1 62 ? 9.977 19.203 22.312 1 97.31 62 GLY B CA 1
ATOM 2791 C C . GLY B 1 62 ? 9.047 20.406 22.281 1 97.31 62 GLY B C 1
ATOM 2792 O O . GLY B 1 62 ? 7.855 20.266 21.984 1 97.31 62 GLY B O 1
ATOM 2793 N N . ASP B 1 63 ? 9.578 21.562 22.547 1 97 63 ASP B N 1
ATOM 2794 C CA . ASP B 1 63 ? 8.758 22.766 22.609 1 97 63 ASP B CA 1
ATOM 2795 C C . ASP B 1 63 ? 8.664 23.438 21.234 1 97 63 ASP B C 1
ATOM 2797 O O . ASP B 1 63 ? 7.828 24.312 21.031 1 97 63 ASP B O 1
ATOM 2801 N N . LEU B 1 64 ? 9.445 22.953 20.328 1 97.19 64 LEU B N 1
ATOM 2802 C CA . LEU B 1 64 ? 9.422 23.516 18.984 1 97.19 64 LEU B CA 1
ATOM 2803 C C . LEU B 1 64 ? 8.062 23.312 18.328 1 97.19 64 LEU B C 1
ATOM 2805 O O . LEU B 1 64 ? 7.508 22.203 18.375 1 97.19 64 LEU B O 1
ATOM 2809 N N . ARG B 1 65 ? 7.547 24.391 17.812 1 97.81 65 ARG B N 1
ATOM 2810 C CA . ARG B 1 65 ? 6.328 24.297 17.016 1 97.81 65 ARG B CA 1
ATOM 2811 C C . ARG B 1 65 ? 6.633 24.391 15.523 1 97.81 65 ARG B C 1
ATOM 2813 O O . ARG B 1 65 ? 7.59 25.062 15.125 1 97.81 65 ARG B O 1
ATOM 2820 N N . PHE B 1 66 ? 5.906 23.734 14.75 1 98.06 66 PHE B N 1
ATOM 2821 C CA . PHE B 1 66 ? 6.02 23.734 13.297 1 98.06 66 PHE B CA 1
ATOM 2822 C C . PHE B 1 66 ? 4.641 23.688 12.648 1 98.06 66 PHE B C 1
ATOM 2824 O O . PHE B 1 66 ? 3.678 23.219 13.25 1 98.06 66 PHE B O 1
ATOM 2831 N N . SER B 1 67 ? 4.566 24.25 11.461 1 98.44 67 SER B N 1
ATOM 2832 C CA . SER B 1 67 ? 3.336 24.078 10.695 1 98.44 67 SER B CA 1
ATOM 2833 C C . SER B 1 67 ? 3.197 22.641 10.18 1 98.44 67 SER B C 1
ATOM 2835 O O . SER B 1 67 ? 4.18 22.031 9.758 1 98.44 67 SER B O 1
ATOM 2837 N N . LEU B 1 68 ? 1.991 22.109 10.211 1 98.69 68 LEU B N 1
ATOM 2838 C CA . LEU B 1 68 ? 1.752 20.719 9.82 1 98.69 68 LEU B CA 1
ATOM 2839 C C . LEU B 1 68 ? 1.945 20.531 8.32 1 98.69 68 LEU B C 1
ATOM 2841 O O . LEU B 1 68 ? 2.332 19.453 7.867 1 98.69 68 LEU B O 1
ATOM 2845 N N . MET B 1 69 ? 1.627 21.609 7.59 1 98.19 69 MET B N 1
ATOM 2846 C CA . MET B 1 69 ? 1.632 21.469 6.137 1 98.19 69 MET B CA 1
ATOM 2847 C C . MET B 1 69 ? 0.91 20.203 5.711 1 98.19 69 MET B C 1
ATOM 2849 O O . MET B 1 69 ? -0.195 19.922 6.18 1 98.19 69 MET B O 1
ATOM 2853 N N . SER B 1 70 ? 1.472 19.391 4.883 1 98.5 70 SER B N 1
ATOM 2854 C CA . SER B 1 70 ? 0.774 18.266 4.293 1 98.5 70 SER B CA 1
ATOM 2855 C C . SER B 1 70 ? 0.484 17.188 5.34 1 98.5 70 SER B C 1
ATOM 2857 O O . SER B 1 70 ? -0.319 16.281 5.102 1 98.5 70 SER B O 1
ATOM 2859 N N . VAL B 1 71 ? 1.062 17.203 6.477 1 98.81 71 VAL B N 1
ATOM 2860 C CA . VAL B 1 71 ? 0.813 16.188 7.492 1 98.81 71 VAL B CA 1
ATOM 2861 C C . VAL B 1 71 ? -0.572 16.391 8.102 1 98.81 71 VAL B C 1
ATOM 2863 O O . VAL B 1 71 ? -1.068 15.523 8.828 1 98.81 71 VAL B O 1
ATOM 2866 N N . VAL B 1 72 ? -1.229 17.469 7.781 1 98.94 72 VAL B N 1
ATOM 2867 C CA . VAL B 1 72 ? -2.604 17.688 8.227 1 98.94 72 VAL B CA 1
ATOM 2868 C C . VAL B 1 72 ? -3.549 16.797 7.41 1 98.94 72 VAL B C 1
ATOM 2870 O O . VAL B 1 72 ? -4.668 16.516 7.844 1 98.94 72 VAL B O 1
ATOM 2873 N N . LYS B 1 73 ? -3.168 16.344 6.238 1 98.94 73 LYS B N 1
ATOM 2874 C CA . LYS B 1 73 ? -4.039 15.727 5.234 1 98.94 73 LYS B CA 1
ATOM 2875 C C . LYS B 1 73 ? -4.656 14.438 5.758 1 98.94 73 LYS B C 1
ATOM 2877 O O . LYS B 1 73 ? -5.852 14.195 5.57 1 98.94 73 LYS B O 1
ATOM 2882 N N . PRO B 1 74 ? -3.91 13.555 6.426 1 98.94 74 PRO B N 1
ATOM 2883 C CA . PRO B 1 74 ? -4.57 12.375 6.988 1 98.94 74 PRO B CA 1
ATOM 2884 C C . PRO B 1 74 ? -5.684 12.727 7.969 1 98.94 74 PRO B C 1
ATOM 2886 O O . PRO B 1 74 ? -6.703 12.039 8.031 1 98.94 74 PRO B O 1
ATOM 2889 N N . PHE B 1 75 ? -5.523 13.773 8.648 1 98.94 75 PHE B N 1
ATOM 2890 C CA . PHE B 1 75 ? -6.492 14.133 9.68 1 98.94 75 PHE B CA 1
ATOM 2891 C C . PHE B 1 75 ? -7.684 14.859 9.078 1 98.94 75 PHE B C 1
ATOM 2893 O O . PHE B 1 75 ? -8.812 14.727 9.562 1 98.94 75 PHE B O 1
ATOM 2900 N N . LEU B 1 76 ? -7.387 15.656 8.016 1 98.94 76 LEU B N 1
ATOM 2901 C CA . LEU B 1 76 ? -8.5 16.156 7.223 1 98.94 76 LEU B CA 1
ATOM 2902 C C . LEU B 1 76 ? -9.359 15.008 6.699 1 98.94 76 LEU B C 1
ATOM 2904 O O . LEU B 1 76 ? -10.586 15.039 6.816 1 98.94 76 LEU B O 1
ATOM 2908 N N . LEU B 1 77 ? -8.727 14.023 6.156 1 98.94 77 LEU B N 1
ATOM 2909 C CA . LEU B 1 77 ? -9.438 12.852 5.652 1 98.94 77 LEU B CA 1
ATOM 2910 C C . LEU B 1 77 ? -10.211 12.156 6.773 1 98.94 77 LEU B C 1
ATOM 2912 O O . LEU B 1 77 ? -11.359 11.758 6.586 1 98.94 77 LEU B O 1
ATOM 2916 N N . LEU B 1 78 ? -9.555 11.984 7.922 1 98.94 78 LEU B N 1
ATOM 2917 C CA . LEU B 1 78 ? -10.219 11.344 9.047 1 98.94 78 LEU B CA 1
ATOM 2918 C C . LEU B 1 78 ? -11.5 12.086 9.414 1 98.94 78 LEU B C 1
ATOM 2920 O O . LEU B 1 78 ? -12.555 11.469 9.594 1 98.94 78 LEU B O 1
ATOM 2924 N N . TYR B 1 79 ? -11.383 13.406 9.547 1 98.88 79 TYR B N 1
ATOM 2925 C CA . TYR B 1 79 ? -12.547 14.227 9.828 1 98.88 79 TYR B CA 1
ATOM 2926 C C . TYR B 1 79 ? -13.664 13.961 8.82 1 98.88 79 TYR B C 1
ATOM 2928 O O . TYR B 1 79 ? -14.82 13.766 9.195 1 98.88 79 TYR B O 1
ATOM 2936 N N . MET B 1 80 ? -13.328 13.977 7.531 1 98.88 80 MET B N 1
ATOM 2937 C CA . MET B 1 80 ? -14.297 13.797 6.461 1 98.88 80 MET B CA 1
ATOM 2938 C C . MET B 1 80 ? -14.961 12.43 6.547 1 98.88 80 MET B C 1
ATOM 2940 O O . MET B 1 80 ? -16.188 12.312 6.426 1 98.88 80 MET B O 1
ATOM 2944 N N . LEU B 1 81 ? -14.172 11.398 6.754 1 98.81 81 LEU B N 1
ATOM 2945 C CA . LEU B 1 81 ? -14.688 10.031 6.801 1 98.81 81 LEU B CA 1
ATOM 2946 C C . LEU B 1 81 ? -15.617 9.844 7.992 1 98.81 81 LEU B C 1
ATOM 2948 O O . LEU B 1 81 ? -16.625 9.148 7.895 1 98.81 81 LEU B O 1
ATOM 2952 N N . VAL B 1 82 ? -15.25 10.422 9.117 1 98.69 82 VAL B N 1
ATOM 2953 C CA . VAL B 1 82 ? -16.031 10.281 10.344 1 98.69 82 VAL B CA 1
ATOM 2954 C C . VAL B 1 82 ? -17.344 11.062 10.211 1 98.69 82 VAL B C 1
ATOM 2956 O O . VAL B 1 82 ? -18.406 10.555 10.562 1 98.69 82 VAL B O 1
ATOM 2959 N N . GLU B 1 83 ? -17.266 12.258 9.656 1 98.44 83 GLU B N 1
ATOM 2960 C CA . GLU B 1 83 ? -18.422 13.156 9.656 1 98.44 83 GLU B CA 1
ATOM 2961 C C . GLU B 1 83 ? -19.328 12.898 8.461 1 98.44 83 GLU B C 1
ATOM 2963 O O . GLU B 1 83 ? -20.547 13.047 8.555 1 98.44 83 GLU B O 1
ATOM 2968 N N . LEU B 1 84 ? -18.75 12.523 7.328 1 98.19 84 LEU B N 1
ATOM 2969 C CA . LEU B 1 84 ? -19.547 12.469 6.105 1 98.19 84 LEU B CA 1
ATOM 2970 C C . LEU B 1 84 ? -19.625 11.047 5.57 1 98.19 84 LEU B C 1
ATOM 2972 O O . LEU B 1 84 ? -20.5 10.734 4.754 1 98.19 84 LEU B O 1
ATOM 2976 N N . GLY B 1 85 ? -18.719 10.188 5.988 1 98.06 85 GLY B N 1
ATOM 2977 C CA . GLY B 1 85 ? -18.766 8.789 5.57 1 98.06 85 GLY B CA 1
ATOM 2978 C C . GLY B 1 85 ? -17.906 8.508 4.352 1 98.06 85 GLY B C 1
ATOM 2979 O O . GLY B 1 85 ? -17.734 9.383 3.498 1 98.06 85 GLY B O 1
ATOM 2980 N N . GLY B 1 86 ? -17.469 7.312 4.25 1 97.69 86 GLY B N 1
ATOM 2981 C CA . GLY B 1 86 ? -16.562 6.887 3.203 1 97.69 86 GLY B CA 1
ATOM 2982 C C . GLY B 1 86 ? -17.172 6.941 1.815 1 97.69 86 GLY B C 1
ATOM 2983 O O . GLY B 1 86 ? -16.516 7.344 0.855 1 97.69 86 GLY B O 1
ATOM 2984 N N . ASP B 1 87 ? -18.406 6.477 1.689 1 96.94 87 ASP B N 1
ATOM 2985 C CA . ASP B 1 87 ? -19.062 6.477 0.385 1 96.94 87 ASP B CA 1
ATOM 2986 C C . ASP B 1 87 ? -19.078 7.879 -0.219 1 96.94 87 ASP B C 1
ATOM 2988 O O . ASP B 1 87 ? -18.781 8.055 -1.399 1 96.94 87 ASP B O 1
ATOM 2992 N N . ARG B 1 88 ? -19.375 8.828 0.587 1 97.38 88 ARG B N 1
ATOM 2993 C CA . ARG B 1 88 ? -19.422 10.219 0.128 1 97.38 88 ARG B CA 1
ATOM 2994 C C . ARG B 1 88 ? -18.047 10.727 -0.236 1 97.38 88 ARG B C 1
ATOM 2996 O O . ARG B 1 88 ? -17.859 11.359 -1.28 1 97.38 88 ARG B O 1
ATOM 3003 N N . ILE B 1 89 ? -17.109 10.422 0.542 1 98.5 89 ILE B N 1
ATOM 3004 C CA . ILE B 1 89 ? -15.766 10.992 0.394 1 98.5 89 ILE B CA 1
ATOM 3005 C C . ILE B 1 89 ? -15.078 10.375 -0.823 1 98.5 89 ILE B C 1
ATOM 3007 O O . ILE B 1 89 ? -14.5 11.094 -1.645 1 98.5 89 ILE B O 1
ATOM 3011 N N . PHE B 1 90 ? -15.258 9.109 -0.991 1 98 90 PHE B N 1
ATOM 3012 C CA . PHE B 1 90 ? -14.531 8.453 -2.07 1 98 90 PHE B CA 1
ATOM 3013 C C . PHE B 1 90 ? -15.312 8.539 -3.377 1 98 90 PHE B C 1
ATOM 3015 O O . PHE B 1 90 ? -14.875 8.016 -4.402 1 98 90 PHE B O 1
ATOM 3022 N N . ALA B 1 91 ? -16.391 9.203 -3.361 1 96.62 91 ALA B N 1
ATOM 3023 C CA . ALA B 1 91 ? -17.062 9.648 -4.582 1 96.62 91 ALA B CA 1
ATOM 3024 C C . ALA B 1 91 ? -16.453 10.953 -5.09 1 96.62 91 ALA B C 1
ATOM 3026 O O . ALA B 1 91 ? -16.688 11.352 -6.234 1 96.62 91 ALA B O 1
ATOM 3027 N N . GLN B 1 92 ? -15.547 11.57 -4.258 1 96.31 92 GLN B N 1
ATOM 3028 C CA . GLN B 1 92 ? -15.023 12.883 -4.602 1 96.31 92 GLN B CA 1
ATOM 3029 C C . GLN B 1 92 ? -13.5 12.844 -4.754 1 96.31 92 GLN B C 1
ATOM 3031 O O . GLN B 1 92 ? -12.914 13.742 -5.359 1 96.31 92 GLN B O 1
ATOM 3036 N N . VAL B 1 93 ? -12.961 11.93 -4.23 1 98.31 93 VAL B N 1
ATOM 3037 C CA . VAL B 1 93 ? -11.508 11.797 -4.293 1 98.31 93 VAL B CA 1
ATOM 3038 C C . VAL B 1 93 ? -11.133 10.32 -4.414 1 98.31 93 VAL B C 1
ATOM 3040 O O . VAL B 1 93 ? -11.836 9.453 -3.891 1 98.31 93 VAL B O 1
ATOM 3043 N N . GLY B 1 94 ? -10.102 10.023 -5.113 1 97.56 94 GLY B N 1
ATOM 3044 C CA . GLY B 1 94 ? -9.695 8.648 -5.363 1 97.56 94 GLY B CA 1
ATOM 3045 C C . GLY B 1 94 ? -8.828 8.07 -4.258 1 97.56 94 GLY B C 1
ATOM 3046 O O . GLY B 1 94 ? -8.82 8.586 -3.139 1 97.56 94 GLY B O 1
ATOM 3047 N N . MET B 1 95 ? -8.18 6.914 -4.582 1 97.62 95 MET B N 1
ATOM 3048 C CA . MET B 1 95 ? -7.371 6.168 -3.623 1 97.62 95 MET B CA 1
ATOM 3049 C C . MET B 1 95 ? -6.027 5.781 -4.23 1 97.62 95 MET B C 1
ATOM 3051 O O . MET B 1 95 ? -5.215 5.121 -3.58 1 97.62 95 MET B O 1
ATOM 3055 N N . GLU B 1 96 ? -5.738 6.168 -5.465 1 96.25 96 GLU B N 1
ATOM 3056 C CA . GLU B 1 96 ? -4.586 5.676 -6.215 1 96.25 96 GLU B CA 1
ATOM 3057 C C . GLU B 1 96 ? -3.336 6.492 -5.898 1 96.25 96 GLU B C 1
ATOM 3059 O O . GLU B 1 96 ? -3.404 7.719 -5.773 1 96.25 96 GLU B O 1
ATOM 3064 N N . PRO B 1 97 ? -2.184 5.816 -5.816 1 95.06 97 PRO B N 1
ATOM 3065 C CA . PRO B 1 97 ? -0.938 6.559 -5.609 1 95.06 97 PRO B CA 1
ATOM 3066 C C . PRO B 1 97 ? -0.577 7.445 -6.801 1 95.06 97 PRO B C 1
ATOM 3068 O O . PRO B 1 97 ? -1.037 7.199 -7.918 1 95.06 97 PRO B O 1
ATOM 3071 N N . SER B 1 98 ? 0.244 8.453 -6.516 1 89.44 98 SER B N 1
ATOM 3072 C CA . SER B 1 98 ? 0.588 9.406 -7.566 1 89.44 98 SER B CA 1
ATOM 3073 C C . SER B 1 98 ? 1.912 9.047 -8.227 1 89.44 98 SER B C 1
ATOM 3075 O O . SER B 1 98 ? 2.842 8.586 -7.562 1 89.44 98 SER B O 1
ATOM 3077 N N . ASP B 1 99 ? 1.976 9.281 -9.516 1 86.31 99 ASP B N 1
ATOM 3078 C CA . ASP B 1 99 ? 3.205 9.117 -10.281 1 86.31 99 ASP B CA 1
ATOM 3079 C C . ASP B 1 99 ? 3.973 10.43 -10.383 1 86.31 99 ASP B C 1
ATOM 3081 O O . ASP B 1 99 ? 5.148 10.445 -10.758 1 86.31 99 ASP B O 1
ATOM 3085 N N . TYR B 1 100 ? 3.273 11.523 -10.023 1 90.56 100 TYR B N 1
ATOM 3086 C CA . TYR B 1 100 ? 3.816 12.875 -10.117 1 90.56 100 TYR B CA 1
ATOM 3087 C C . TYR B 1 100 ? 3.914 13.523 -8.742 1 90.56 100 TYR B C 1
ATOM 3089 O O . TYR B 1 100 ? 3.387 12.992 -7.762 1 90.56 100 TYR B O 1
ATOM 3097 N N . PRO B 1 101 ? 4.605 14.602 -8.734 1 92.62 101 PRO B N 1
ATOM 3098 C CA . PRO B 1 101 ? 4.734 15.305 -7.457 1 92.62 101 PRO B CA 1
ATOM 3099 C C . PRO B 1 101 ? 3.385 15.68 -6.852 1 92.62 101 PRO B C 1
ATOM 3101 O O . PRO B 1 101 ? 2.377 15.734 -7.562 1 92.62 101 PRO B O 1
ATOM 3104 N N . PHE B 1 102 ? 3.359 15.992 -5.586 1 93.06 102 PHE B N 1
ATOM 3105 C CA . PHE B 1 102 ? 2.168 16.188 -4.77 1 93.06 102 PHE B CA 1
ATOM 3106 C C . PHE B 1 102 ? 1.354 17.375 -5.277 1 93.06 102 PHE B C 1
ATOM 3108 O O . PHE B 1 102 ? 0.161 17.484 -4.992 1 93.06 102 PHE B O 1
ATOM 3115 N N . ASN B 1 103 ? 1.938 18.219 -6.012 1 93.56 103 ASN B N 1
ATOM 3116 C CA . ASN B 1 103 ? 1.274 19.438 -6.496 1 93.56 103 ASN B CA 1
ATOM 3117 C C . ASN B 1 103 ? 1.215 19.469 -8.023 1 93.56 103 ASN B C 1
ATOM 3119 O O . ASN B 1 103 ? 1.256 20.531 -8.625 1 93.56 103 ASN B O 1
ATOM 3123 N N . SER B 1 104 ? 1.024 18.344 -8.617 1 93.5 104 SER B N 1
ATOM 3124 C CA . SER B 1 104 ? 1.113 18.219 -10.062 1 93.5 104 SER B CA 1
ATOM 3125 C C . SER B 1 104 ? -0.234 18.5 -10.727 1 93.5 104 SER B C 1
ATOM 3127 O O . SER B 1 104 ? -1.164 17.688 -10.602 1 93.5 104 SER B O 1
ATOM 3129 N N . LEU B 1 105 ? -0.241 19.594 -11.469 1 95.19 105 LEU B N 1
ATOM 3130 C CA . LEU B 1 105 ? -1.395 19.844 -12.328 1 95.19 105 LEU B CA 1
ATOM 3131 C C . LEU B 1 105 ? -1.49 18.812 -13.438 1 95.19 105 LEU B C 1
ATOM 3133 O O . LEU B 1 105 ? -2.588 18.375 -13.805 1 95.19 105 LEU B O 1
ATOM 3137 N N . GLU B 1 106 ? -0.377 18.391 -13.914 1 94.12 106 GLU B N 1
ATOM 3138 C CA . GLU B 1 106 ? -0.3 17.406 -14.984 1 94.12 106 GLU B CA 1
ATOM 3139 C C . GLU B 1 106 ? -1 16.109 -14.586 1 94.12 106 GLU B C 1
ATOM 3141 O O . GLU B 1 106 ? -1.732 15.523 -15.383 1 94.12 106 GLU B O 1
ATOM 3146 N N . GLN B 1 107 ? -0.784 15.688 -13.398 1 93.88 107 GLN B N 1
ATOM 3147 C CA . GLN B 1 107 ? -1.44 14.484 -12.914 1 93.88 107 GLN B CA 1
ATOM 3148 C C . GLN B 1 107 ? -2.957 14.648 -12.883 1 93.88 107 GLN B C 1
ATOM 3150 O O . GLN B 1 107 ? -3.695 13.758 -13.312 1 93.88 107 GLN B O 1
ATOM 3155 N N . LEU B 1 108 ? -3.404 15.766 -12.375 1 96.56 108 LEU B N 1
ATOM 3156 C CA . LEU B 1 108 ? -4.836 16.031 -12.281 1 96.56 108 LEU B CA 1
ATOM 3157 C C . LEU B 1 108 ? -5.48 16.031 -13.664 1 96.56 108 LEU B C 1
ATOM 3159 O O . LEU B 1 108 ? -6.547 15.445 -13.859 1 96.56 108 LEU B O 1
ATOM 3163 N N . GLN B 1 109 ? -4.809 16.625 -14.578 1 96.25 109 GLN B N 1
ATOM 3164 C CA . GLN B 1 109 ? -5.324 16.703 -15.938 1 96.25 109 GLN B CA 1
ATOM 3165 C C . GLN B 1 109 ? -5.344 15.32 -16.594 1 96.25 109 GLN B C 1
ATOM 3167 O O . GLN B 1 109 ? -6.309 14.961 -17.266 1 96.25 109 GLN B O 1
ATOM 3172 N N . ALA B 1 110 ? -4.301 14.578 -16.344 1 92.25 110 ALA B N 1
ATOM 3173 C CA . ALA B 1 110 ? -4.234 13.219 -16.875 1 92.25 110 ALA B CA 1
ATOM 3174 C C . ALA B 1 110 ? -5.367 12.359 -16.328 1 92.25 110 ALA B C 1
ATOM 3176 O O . ALA B 1 110 ? -5.836 11.43 -17 1 92.25 110 ALA B O 1
ATOM 3177 N N . ASP B 1 111 ? -5.824 12.719 -15.195 1 95 111 ASP B N 1
ATOM 3178 C CA . ASP B 1 111 ? -6.895 11.969 -14.547 1 95 111 ASP B CA 1
ATOM 3179 C C . ASP B 1 111 ? -8.266 12.555 -14.883 1 95 111 ASP B C 1
ATOM 3181 O O . ASP B 1 111 ? -9.25 12.281 -14.188 1 95 111 ASP B O 1
ATOM 3185 N N . GLY B 1 112 ? -8.391 13.438 -15.867 1 95.75 112 GLY B N 1
ATOM 3186 C CA . GLY B 1 112 ? -9.664 14.031 -16.25 1 95.75 112 GLY B CA 1
ATOM 3187 C C . GLY B 1 112 ? -10.227 14.969 -15.211 1 95.75 112 GLY B C 1
ATOM 3188 O O . GLY B 1 112 ? -11.445 15.078 -15.062 1 95.75 112 GLY B O 1
ATOM 3189 N N . GLY B 1 113 ? -9.344 15.547 -14.406 1 97.31 113 GLY B N 1
ATOM 3190 C CA . GLY B 1 113 ? -9.758 16.469 -13.359 1 97.31 113 GLY B CA 1
ATOM 3191 C C . GLY B 1 113 ? -10.109 15.773 -12.062 1 97.31 113 GLY B C 1
ATOM 3192 O O . GLY B 1 113 ? -10.484 16.422 -11.086 1 97.31 113 GLY B O 1
ATOM 3193 N N . TRP B 1 114 ? -10.047 14.453 -12.008 1 97.19 114 TRP B N 1
ATOM 3194 C CA . TRP B 1 114 ? -10.344 13.664 -10.82 1 97.19 114 TRP B CA 1
ATOM 3195 C C . TRP B 1 114 ? -9.172 13.672 -9.852 1 97.19 114 TRP B C 1
ATOM 3197 O O . TRP B 1 114 ? -8.062 13.266 -10.203 1 97.19 114 TRP B O 1
ATOM 3207 N N . PRO B 1 115 ? -9.398 14.234 -8.609 1 97.88 115 PRO B N 1
ATOM 3208 C CA . PRO B 1 115 ? -8.289 14.172 -7.648 1 97.88 115 PRO B CA 1
ATOM 3209 C C . PRO B 1 115 ? -7.91 12.742 -7.273 1 97.88 115 PRO B C 1
ATOM 3211 O O . PRO B 1 115 ? -8.734 12 -6.742 1 97.88 115 PRO B O 1
ATOM 3214 N N . ARG B 1 116 ? -6.773 12.406 -7.414 1 96.56 116 ARG B N 1
ATOM 3215 C CA . ARG B 1 116 ? -6.281 11.031 -7.422 1 96.56 116 ARG B CA 1
ATOM 3216 C C . ARG B 1 116 ? -6.332 10.422 -6.023 1 96.56 116 ARG B C 1
ATOM 3218 O O . ARG B 1 116 ? -6.621 9.234 -5.863 1 96.56 116 ARG B O 1
ATOM 3225 N N . ASN B 1 117 ? -5.953 11.164 -4.996 1 98.12 117 ASN B N 1
ATOM 3226 C CA . ASN B 1 117 ? -5.992 10.703 -3.611 1 98.12 117 ASN B CA 1
ATOM 3227 C C . ASN B 1 117 ? -5.949 11.875 -2.631 1 98.12 117 ASN B C 1
ATOM 3229 O O . ASN B 1 117 ? -5.652 13 -3.02 1 98.12 117 ASN B O 1
ATOM 3233 N N . PRO B 1 118 ? -6.203 11.641 -1.384 1 98.69 118 PRO B N 1
ATOM 3234 C CA . PRO B 1 118 ? -6.348 12.734 -0.418 1 98.69 118 PRO B CA 1
ATOM 3235 C C . PRO B 1 118 ? -5.012 13.172 0.178 1 98.69 118 PRO B C 1
ATOM 3237 O O . PRO B 1 118 ? -4.969 14.094 0.995 1 98.69 118 PRO B O 1
ATOM 3240 N N . MET B 1 119 ? -3.9 12.578 -0.247 1 98.56 119 MET B N 1
ATOM 3241 C CA . MET B 1 119 ? -2.602 12.883 0.346 1 98.56 119 MET B CA 1
ATOM 3242 C C . MET B 1 119 ? -1.824 13.859 -0.525 1 98.56 119 MET B C 1
ATOM 3244 O O . MET B 1 119 ? -0.708 14.258 -0.181 1 98.56 119 MET B O 1
ATOM 3248 N N . ILE B 1 120 ? -2.434 14.266 -1.611 1 98.06 120 ILE B N 1
ATOM 3249 C CA . ILE B 1 120 ? -1.814 15.266 -2.473 1 98.06 120 ILE B CA 1
ATOM 3250 C C . ILE B 1 120 ? -2.703 16.5 -2.543 1 98.06 120 ILE B C 1
ATOM 3252 O O . ILE B 1 120 ? -3.816 16.516 -2.014 1 98.06 120 ILE B O 1
ATOM 3256 N N . ASN B 1 121 ? -2.199 17.531 -3.17 1 98.31 121 ASN B N 1
ATOM 3257 C CA . ASN B 1 121 ? -2.838 18.828 -3.072 1 98.31 121 ASN B CA 1
ATOM 3258 C C . ASN B 1 121 ? -4.238 18.812 -3.676 1 98.31 121 ASN B C 1
ATOM 3260 O O . ASN B 1 121 ? -5.18 19.359 -3.09 1 98.31 121 ASN B O 1
ATOM 3264 N N . SER B 1 122 ? -4.418 18.219 -4.836 1 98.56 122 SER B N 1
ATOM 3265 C CA . SER B 1 122 ? -5.73 18.219 -5.473 1 98.56 122 SER B CA 1
ATOM 3266 C C . SER B 1 122 ? -6.781 17.578 -4.574 1 98.56 122 SER B C 1
ATOM 3268 O O . SER B 1 122 ? -7.871 18.125 -4.391 1 98.56 122 SER B O 1
ATOM 3270 N N . GLY B 1 123 ? -6.461 16.422 -3.998 1 98.75 123 GLY B N 1
ATOM 3271 C CA . GLY B 1 123 ? -7.387 15.758 -3.096 1 98.75 123 GLY B CA 1
ATOM 3272 C C . GLY B 1 123 ? -7.652 16.547 -1.826 1 98.75 123 GLY B C 1
ATOM 3273 O O . GLY B 1 123 ? -8.797 16.625 -1.367 1 98.75 123 GLY B O 1
ATOM 3274 N N . ALA B 1 124 ? -6.625 17.109 -1.283 1 98.81 124 ALA B N 1
ATOM 3275 C CA . ALA B 1 124 ? -6.75 17.859 -0.036 1 98.81 124 ALA B CA 1
ATOM 3276 C C . ALA B 1 124 ? -7.574 19.125 -0.239 1 98.81 124 ALA B C 1
ATOM 3278 O O . ALA B 1 124 ? -8.375 19.516 0.624 1 98.81 124 ALA B O 1
ATOM 3279 N N . ILE B 1 125 ? -7.348 19.797 -1.353 1 98.81 125 ILE B N 1
ATOM 3280 C CA . ILE B 1 125 ? -8.133 20.984 -1.668 1 98.81 125 ILE B CA 1
ATOM 3281 C C . ILE B 1 125 ? -9.602 20.594 -1.84 1 98.81 125 ILE B C 1
ATOM 3283 O O . ILE B 1 125 ? -10.484 21.266 -1.307 1 98.81 125 ILE B O 1
ATOM 3287 N N . ALA B 1 126 ? -9.867 19.547 -2.553 1 98.81 126 ALA B N 1
ATOM 3288 C CA . ALA B 1 126 ? -11.227 19.062 -2.742 1 98.81 126 ALA B CA 1
ATOM 3289 C C . ALA B 1 126 ? -11.906 18.781 -1.401 1 98.81 126 ALA B C 1
ATOM 3291 O O . ALA B 1 126 ? -13.055 19.172 -1.186 1 98.81 126 ALA B O 1
ATOM 3292 N N . LEU B 1 127 ? -11.195 18.156 -0.506 1 98.81 127 LEU B N 1
ATOM 3293 C CA . LEU B 1 127 ? -11.766 17.812 0.792 1 98.81 127 LEU B CA 1
ATOM 3294 C C . LEU B 1 127 ? -11.914 19.047 1.665 1 98.81 127 LEU B C 1
ATOM 3296 O O . LEU B 1 127 ? -12.867 19.156 2.447 1 98.81 127 LEU B O 1
ATOM 3300 N N . SER B 1 128 ? -10.953 19.953 1.549 1 98.81 128 SER B N 1
ATOM 3301 C CA . SER B 1 128 ? -11.047 21.203 2.312 1 98.81 128 SER B CA 1
ATOM 3302 C C . SER B 1 128 ? -12.312 21.969 1.965 1 98.81 128 SER B C 1
ATOM 3304 O O . SER B 1 128 ? -12.883 22.656 2.814 1 98.81 128 SER B O 1
ATOM 3306 N N . ALA B 1 129 ? -12.727 21.859 0.754 1 98.5 129 ALA B N 1
ATOM 3307 C CA . ALA B 1 129 ? -13.93 22.531 0.276 1 98.5 129 ALA B CA 1
ATOM 3308 C C . ALA B 1 129 ? -15.172 22.047 1.02 1 98.5 129 ALA B C 1
ATOM 3310 O O . ALA B 1 129 ? -16.203 22.719 1.03 1 98.5 129 ALA B O 1
ATOM 3311 N N . LEU B 1 130 ? -15.117 20.875 1.661 1 98.31 130 LEU B N 1
ATOM 3312 C CA . LEU B 1 130 ? -16.281 20.266 2.307 1 98.31 130 LEU B CA 1
ATOM 3313 C C . LEU B 1 130 ? -16.344 20.672 3.777 1 98.31 130 LEU B C 1
ATOM 3315 O O . LEU B 1 130 ? -17.359 20.406 4.445 1 98.31 130 LEU B O 1
ATOM 3319 N N . LEU B 1 131 ? -15.25 21.25 4.328 1 98.56 131 LEU B N 1
ATOM 3320 C CA . LEU B 1 131 ? -15.281 21.688 5.715 1 98.56 131 LEU B CA 1
ATOM 3321 C C . LEU B 1 131 ? -16.406 22.703 5.938 1 98.56 131 LEU B C 1
ATOM 3323 O O . LEU B 1 131 ? -16.625 23.578 5.098 1 98.56 131 LEU B O 1
ATOM 3327 N N . PRO B 1 132 ? -17.047 22.594 7.047 1 98.25 132 PRO B N 1
ATOM 3328 C CA . PRO B 1 132 ? -18.156 23.531 7.281 1 98.25 132 PRO B CA 1
ATOM 3329 C C . PRO B 1 132 ? -17.672 24.938 7.645 1 98.25 132 PRO B C 1
ATOM 3331 O O . PRO B 1 132 ? -16.656 25.078 8.344 1 98.25 132 PRO B O 1
ATOM 3334 N N . GLY B 1 133 ? -18.359 25.906 7.18 1 97.75 133 GLY B N 1
ATOM 3335 C CA . GLY B 1 133 ? -18.047 27.297 7.469 1 97.75 133 GLY B CA 1
ATOM 3336 C C . GLY B 1 133 ? -17.969 28.156 6.223 1 97.75 133 GLY B C 1
ATOM 3337 O O . GLY B 1 133 ? -17.766 27.656 5.117 1 97.75 133 GLY B O 1
ATOM 3338 N N . PRO B 1 134 ? -18.078 29.469 6.418 1 96.81 134 PRO B N 1
ATOM 3339 C CA . PRO B 1 134 ? -18.203 30.375 5.273 1 96.81 134 PRO B CA 1
ATOM 3340 C C . PRO B 1 134 ? -16.844 30.797 4.711 1 96.81 134 PRO B C 1
ATOM 3342 O O . PRO B 1 134 ? -16.781 31.359 3.611 1 96.81 134 PRO B O 1
ATOM 3345 N N . ASP B 1 135 ? -15.789 30.578 5.48 1 97.12 135 ASP B N 1
ATOM 3346 C CA . ASP B 1 135 ? -14.469 31.047 5.059 1 97.12 135 ASP B CA 1
ATOM 3347 C C . ASP B 1 135 ? -13.367 30.125 5.59 1 97.12 135 ASP B C 1
ATOM 3349 O O . ASP B 1 135 ? -13.641 29.203 6.363 1 97.12 135 ASP B O 1
ATOM 3353 N N . GLY B 1 136 ? -12.203 30.359 5.098 1 97.56 136 GLY B N 1
ATOM 3354 C CA . GLY B 1 136 ? -11.07 29.516 5.445 1 97.56 136 GLY B CA 1
ATOM 3355 C C . GLY B 1 136 ? -10.781 29.5 6.934 1 97.56 136 GLY B C 1
ATOM 3356 O O . GLY B 1 136 ? -10.453 28.438 7.492 1 97.56 136 GLY B O 1
ATOM 3357 N N . GLN B 1 137 ? -10.906 30.625 7.547 1 97.88 137 GLN B N 1
ATOM 3358 C CA . GLN B 1 137 ? -10.633 30.734 8.977 1 97.88 137 GLN B CA 1
ATOM 3359 C C . GLN B 1 137 ? -11.594 29.875 9.781 1 97.88 137 GLN B C 1
ATOM 3361 O O . GLN B 1 137 ? -11.172 29.125 10.664 1 97.88 137 GLN B O 1
ATOM 3366 N N . THR B 1 138 ? -12.867 30 9.5 1 98.5 138 THR B N 1
ATOM 3367 C CA . THR B 1 138 ? -13.883 29.234 10.211 1 98.5 138 THR B CA 1
ATOM 3368 C C . THR B 1 138 ? -13.703 27.734 9.969 1 98.5 138 THR B C 1
ATOM 3370 O O . THR B 1 138 ? -13.789 26.938 10.898 1 98.5 138 THR B O 1
ATOM 3373 N N . ARG B 1 139 ? -13.492 27.391 8.758 1 98.62 139 ARG B N 1
ATOM 3374 C CA . ARG B 1 139 ? -13.305 26 8.383 1 98.62 139 ARG B CA 1
ATOM 3375 C C . ARG B 1 139 ? -12.078 25.406 9.078 1 98.62 139 ARG B C 1
ATOM 3377 O O . ARG B 1 139 ? -12.141 24.281 9.594 1 98.62 139 ARG B O 1
ATOM 3384 N N . CYS B 1 140 ? -11.016 26.156 9.078 1 98.81 140 CYS B N 1
ATOM 3385 C CA . CYS B 1 140 ? -9.797 25.75 9.766 1 98.81 140 CYS B CA 1
ATOM 3386 C C . CYS B 1 140 ? -10.055 25.562 11.258 1 98.81 140 CYS B C 1
ATOM 3388 O O . CYS B 1 140 ? -9.578 24.594 11.859 1 98.81 140 CYS B O 1
ATOM 3390 N N . GLN B 1 141 ? -10.758 26.469 11.844 1 98.69 141 GLN B N 1
ATOM 3391 C CA . GLN B 1 141 ? -11.055 26.406 13.266 1 98.69 141 GLN B CA 1
ATOM 3392 C C . GLN B 1 141 ? -11.875 25.156 13.609 1 98.69 141 GLN B C 1
ATOM 3394 O O . GLN B 1 141 ? -11.664 24.547 14.656 1 98.69 141 GLN B O 1
ATOM 3399 N N . VAL B 1 142 ? -12.797 24.828 12.773 1 98.75 142 VAL B N 1
ATOM 3400 C CA . VAL B 1 142 ? -13.617 23.625 12.969 1 98.75 142 VAL B CA 1
ATOM 3401 C C . VAL B 1 142 ? -12.719 22.391 13.055 1 98.75 142 VAL B C 1
ATOM 3403 O O . VAL B 1 142 ? -12.828 21.609 13.992 1 98.75 142 VAL B O 1
ATOM 3406 N N . LEU B 1 143 ? -11.836 22.234 12.094 1 98.88 143 LEU B N 1
ATOM 3407 C CA . LEU B 1 143 ? -10.938 21.094 12.086 1 98.88 143 LEU B CA 1
ATOM 3408 C C . LEU B 1 143 ? -10 21.141 13.289 1 98.88 143 LEU B C 1
ATOM 3410 O O . LEU B 1 143 ? -9.773 20.125 13.945 1 98.88 143 LEU B O 1
ATOM 3414 N N . CYS B 1 144 ? -9.469 22.297 13.555 1 98.88 144 CYS B N 1
ATOM 3415 C CA . CYS B 1 144 ? -8.555 22.484 14.672 1 98.88 144 CYS B CA 1
ATOM 3416 C C . CYS B 1 144 ? -9.195 22.062 15.984 1 98.88 144 CYS B C 1
ATOM 3418 O O . CYS B 1 144 ? -8.609 21.281 16.734 1 98.88 144 CYS B O 1
ATOM 3420 N N . ASP B 1 145 ? -10.391 22.547 16.234 1 98.88 145 ASP B N 1
ATOM 3421 C CA 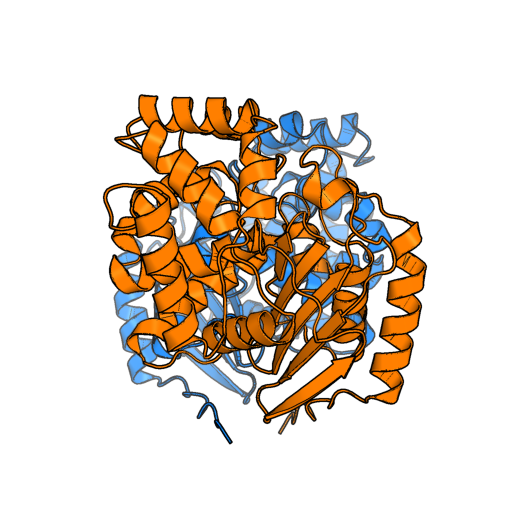. ASP B 1 145 ? -11.109 22.203 17.453 1 98.88 145 ASP B CA 1
ATOM 3422 C C . ASP B 1 145 ? -11.375 20.703 17.547 1 98.88 145 ASP B C 1
ATOM 3424 O O . ASP B 1 145 ? -11.25 20.109 18.609 1 98.88 145 ASP B O 1
ATOM 3428 N N . TRP B 1 146 ? -11.75 20.172 16.453 1 98.81 146 TRP B N 1
ATOM 3429 C CA . TRP B 1 146 ? -12.047 18.75 16.375 1 98.81 146 TRP B CA 1
ATOM 3430 C C . TRP B 1 146 ? -10.82 17.922 16.703 1 98.81 146 TRP B C 1
ATOM 3432 O O . TRP B 1 146 ? -10.891 16.984 17.516 1 98.81 146 TRP B O 1
ATOM 3442 N N . LEU B 1 147 ? -9.711 18.25 16.172 1 98.81 147 LEU B N 1
ATOM 3443 C CA . LEU B 1 147 ? -8.461 17.516 16.406 1 98.81 147 LEU B CA 1
ATOM 3444 C C . LEU B 1 147 ? -7.984 17.703 17.844 1 98.81 147 LEU B C 1
ATOM 3446 O O . LEU B 1 147 ? -7.504 16.766 18.469 1 98.81 147 LEU B O 1
ATOM 3450 N N . ASN B 1 148 ? -8.062 18.938 18.312 1 98.81 148 ASN B N 1
ATOM 3451 C CA . ASN B 1 148 ? -7.676 19.203 19.703 1 98.81 148 ASN B CA 1
ATOM 3452 C C . ASN B 1 148 ? -8.531 18.406 20.688 1 98.81 148 ASN B C 1
ATOM 3454 O O . ASN B 1 148 ? -8.016 17.828 21.641 1 98.81 148 ASN B O 1
ATOM 3458 N N . HIS B 1 149 ? -9.766 18.344 20.406 1 98.69 149 HIS B N 1
ATOM 3459 C CA . HIS B 1 149 ? -10.688 17.641 21.297 1 98.69 149 HIS B CA 1
ATOM 3460 C C . HIS B 1 149 ? -10.398 16.141 21.297 1 98.69 149 HIS B C 1
ATOM 3462 O O . HIS B 1 149 ? -10.211 15.547 22.359 1 98.69 149 HIS B O 1
ATOM 3468 N N . TRP B 1 150 ? -10.312 15.555 20.172 1 98.56 150 TRP B N 1
ATOM 3469 C CA . TRP B 1 150 ? -10.227 14.102 20.078 1 98.56 150 TRP B CA 1
ATOM 3470 C C . TRP B 1 150 ? -8.781 13.633 20.25 1 98.56 150 TRP B C 1
ATOM 3472 O O . TRP B 1 150 ? -8.531 12.531 20.75 1 98.56 150 TRP B O 1
ATOM 3482 N N . GLY B 1 151 ? -7.863 14.438 19.812 1 98 151 GLY B N 1
ATOM 3483 C CA . GLY B 1 151 ? -6.465 14.055 19.875 1 98 151 GLY B CA 1
ATOM 3484 C C . GLY B 1 151 ? -5.805 14.438 21.188 1 98 151 GLY B C 1
ATOM 3485 O O . GLY B 1 151 ? -4.691 13.992 21.484 1 98 151 GLY B O 1
ATOM 3486 N N . GLY B 1 152 ? -6.492 15.266 21.969 1 97.62 152 GLY B N 1
ATOM 3487 C CA . GLY B 1 152 ? -5.867 15.781 23.172 1 97.62 152 GLY B CA 1
ATOM 3488 C C . GLY B 1 152 ? -4.637 16.625 22.891 1 97.62 152 GLY B C 1
ATOM 3489 O O . GLY B 1 152 ? -3.635 16.516 23.609 1 97.62 152 GLY B O 1
ATOM 3490 N N . CYS B 1 153 ? -4.629 17.281 21.781 1 97.06 153 CYS B N 1
ATOM 3491 C CA . CYS B 1 153 ? -3.504 18.109 21.375 1 97.06 153 CYS B CA 1
ATOM 3492 C C . CYS B 1 153 ? -3.855 19.594 21.484 1 97.06 153 CYS B C 1
ATOM 3494 O O . CYS B 1 153 ? -4.914 19.938 22.016 1 97.06 153 CYS B O 1
ATOM 3496 N N . CYS B 1 154 ? -2.916 20.422 21.172 1 97.88 154 CYS B N 1
ATOM 3497 C CA . CYS B 1 154 ? -3.094 21.875 21.266 1 97.88 154 CYS B CA 1
ATOM 3498 C C . CYS B 1 154 ? -2.637 22.547 19.969 1 97.88 154 CYS B C 1
ATOM 3500 O O . CYS B 1 154 ? -1.753 23.406 20 1 97.88 154 CYS B O 1
ATOM 3502 N N . LEU B 1 155 ? -3.258 22.172 18.906 1 98.81 155 LEU B N 1
ATOM 3503 C CA . LEU B 1 155 ? -2.975 22.812 17.625 1 98.81 155 LEU B CA 1
ATOM 3504 C C . LEU B 1 155 ? -3.451 24.266 17.625 1 98.81 155 LEU B C 1
ATOM 3506 O O . LEU B 1 155 ? -4.426 24.594 18.297 1 98.81 155 LEU B O 1
ATOM 3510 N N . GLN B 1 156 ? -2.781 25.062 16.906 1 98.31 156 GLN B N 1
ATOM 3511 C CA . GLN B 1 156 ? -3.148 26.453 16.688 1 98.31 156 GLN B CA 1
ATOM 3512 C C . GLN B 1 156 ? -2.764 26.922 15.281 1 98.31 156 GLN B C 1
ATOM 3514 O O . GLN B 1 156 ? -1.805 26.422 14.695 1 98.31 156 GLN B O 1
ATOM 3519 N N . LEU B 1 157 ? -3.559 27.859 14.789 1 98.62 157 LEU B N 1
ATOM 3520 C CA . LEU B 1 157 ? -3.193 28.438 13.508 1 98.62 157 LEU B CA 1
ATOM 3521 C C . LEU B 1 157 ? -1.951 29.312 13.641 1 98.62 157 LEU B C 1
ATOM 3523 O O . LEU B 1 157 ? -1.895 30.188 14.508 1 98.62 157 LEU B O 1
ATOM 3527 N N . ASP B 1 158 ? -0.952 29 12.883 1 98.25 158 ASP B N 1
ATOM 3528 C CA . ASP B 1 158 ? 0.232 29.859 12.781 1 98.25 158 ASP B CA 1
ATOM 3529 C C . ASP B 1 158 ? 0.011 30.984 11.789 1 98.25 158 ASP B C 1
ATOM 3531 O O . ASP B 1 158 ? 0.268 30.844 10.594 1 98.25 158 ASP B O 1
ATOM 3535 N N . HIS B 1 159 ? -0.289 32.125 12.289 1 97.38 159 HIS B N 1
ATOM 3536 C CA . HIS B 1 159 ? -0.656 33.25 11.445 1 97.38 159 HIS B CA 1
ATOM 3537 C C . HIS B 1 159 ? 0.54 33.75 10.633 1 97.38 159 HIS B C 1
ATOM 3539 O O . HIS B 1 159 ? 0.38 34.219 9.508 1 97.38 159 HIS B O 1
ATOM 3545 N N . ASP B 1 160 ? 1.683 33.688 11.211 1 96.5 160 ASP B N 1
ATOM 3546 C CA . ASP B 1 160 ? 2.873 34.094 10.477 1 96.5 160 ASP B CA 1
ATOM 3547 C C . ASP B 1 160 ? 3.098 33.219 9.242 1 96.5 160 ASP B C 1
ATOM 3549 O O . ASP B 1 160 ? 3.381 33.75 8.156 1 96.5 160 ASP B O 1
ATOM 3553 N N . THR B 1 161 ? 2.982 31.969 9.422 1 96.88 161 THR B N 1
ATOM 3554 C CA . THR B 1 161 ? 3.135 31.047 8.305 1 96.88 161 THR B CA 1
ATOM 3555 C C . THR B 1 161 ? 2.027 31.266 7.273 1 96.88 161 THR B C 1
ATOM 3557 O O . THR B 1 161 ? 2.277 31.219 6.066 1 96.88 161 THR B O 1
ATOM 3560 N N . LEU B 1 162 ? 0.808 31.469 7.738 1 97.69 162 LEU B N 1
ATOM 3561 C CA . LEU B 1 162 ? -0.298 31.719 6.82 1 97.69 162 LEU B CA 1
ATOM 3562 C C . LEU B 1 162 ? -0.034 32.969 5.992 1 97.69 162 LEU B C 1
ATOM 3564 O O . LEU B 1 162 ? -0.264 33 4.781 1 97.69 162 LEU B O 1
ATOM 3568 N N . ASN B 1 163 ? 0.42 33.969 6.672 1 96.31 163 ASN B N 1
ATOM 3569 C CA . ASN B 1 163 ? 0.773 35.188 5.961 1 96.31 163 ASN B CA 1
ATOM 3570 C C . ASN B 1 163 ? 1.87 34.969 4.93 1 96.31 163 ASN B C 1
ATOM 3572 O O . ASN B 1 163 ? 1.837 35.531 3.836 1 96.31 163 ASN B O 1
ATOM 3576 N N . SER B 1 164 ? 2.764 34.156 5.305 1 95.69 164 SER B N 1
ATOM 3577 C CA . SER B 1 164 ? 3.854 33.812 4.406 1 95.69 164 SER B CA 1
ATOM 3578 C C . SER B 1 164 ? 3.336 33.062 3.182 1 95.69 164 SER B C 1
ATOM 3580 O O . SER B 1 164 ? 3.744 33.344 2.055 1 95.69 164 SER B O 1
ATOM 3582 N N . VAL B 1 165 ? 2.453 32.125 3.363 1 94.69 165 VAL B N 1
ATOM 3583 C CA . VAL B 1 165 ? 1.837 31.359 2.285 1 94.69 165 VAL B CA 1
ATOM 3584 C C . VAL B 1 165 ? 1.082 32.312 1.35 1 94.69 165 VAL B C 1
ATOM 3586 O O . VAL B 1 165 ? 1.198 32.188 0.127 1 94.69 165 VAL B O 1
ATOM 3589 N N . ARG B 1 166 ? 0.419 33.25 1.928 1 92.56 166 ARG B N 1
ATOM 3590 C CA . ARG B 1 166 ? -0.386 34.188 1.164 1 92.56 166 ARG B CA 1
ATOM 3591 C C . ARG B 1 166 ? 0.5 35.156 0.386 1 92.56 166 ARG B C 1
ATOM 3593 O O . ARG B 1 166 ? 0.139 35.594 -0.709 1 92.56 166 ARG B O 1
ATOM 3600 N N . SER B 1 167 ? 1.607 35.438 0.914 1 91.88 167 SER B N 1
ATOM 3601 C CA . SER B 1 167 ? 2.51 36.406 0.308 1 91.88 167 SER B CA 1
ATOM 3602 C C . SER B 1 167 ? 3.225 35.812 -0.904 1 91.88 167 SER B C 1
ATOM 3604 O O . SER B 1 167 ? 3.781 36.562 -1.721 1 91.88 167 SER B O 1
ATOM 3606 N N . ALA B 1 168 ? 3.328 34.562 -1.003 1 89.62 168 ALA B N 1
ATOM 3607 C CA . ALA B 1 168 ? 3.912 33.844 -2.133 1 89.62 168 ALA B CA 1
ATOM 3608 C C . ALA B 1 168 ? 2.877 32.938 -2.809 1 89.62 168 ALA B C 1
ATOM 3610 O O . ALA B 1 168 ? 2.893 31.719 -2.629 1 89.62 168 ALA B O 1
ATOM 3611 N N . PRO B 1 169 ? 2.193 33.594 -3.596 1 81.44 169 PRO B N 1
ATOM 3612 C CA . PRO B 1 169 ? 1.106 32.781 -4.188 1 81.44 169 PRO B CA 1
ATOM 3613 C C . PRO B 1 169 ? 1.609 31.578 -4.957 1 81.44 169 PRO B C 1
ATOM 3615 O O . PRO B 1 169 ? 2.639 31.656 -5.637 1 81.44 169 PRO B O 1
ATOM 3618 N N . ASN B 1 170 ? 0.922 30.469 -4.738 1 91.38 170 ASN B N 1
ATOM 3619 C CA . ASN B 1 170 ? 1.232 29.203 -5.383 1 91.38 170 ASN B CA 1
ATOM 3620 C C . ASN B 1 170 ? 0.412 29 -6.656 1 91.38 170 ASN B C 1
ATOM 3622 O O . ASN B 1 170 ? -0.717 28.516 -6.598 1 91.38 170 ASN B O 1
ATOM 3626 N N . SER B 1 171 ? 1.013 29.297 -7.777 1 93.62 171 SER B N 1
ATOM 3627 C CA . SER B 1 171 ? 0.317 29.234 -9.055 1 93.62 171 SER B CA 1
ATOM 3628 C C . SER B 1 171 ? -0.136 27.812 -9.375 1 93.62 171 SER B C 1
ATOM 3630 O O . SER B 1 171 ? -1.161 27.609 -10.031 1 93.62 171 SER B O 1
ATOM 3632 N N . ARG B 1 172 ? 0.607 26.875 -8.922 1 95 172 ARG B N 1
ATOM 3633 C CA . ARG B 1 172 ? 0.237 25.484 -9.164 1 95 172 ARG B CA 1
ATOM 3634 C C . ARG B 1 172 ? -1.046 25.125 -8.422 1 95 172 ARG B C 1
ATOM 3636 O O . ARG B 1 172 ? -1.962 24.531 -9.008 1 95 172 ARG B O 1
ATOM 3643 N N . ASN B 1 173 ? -1.115 25.516 -7.172 1 96.75 173 ASN B N 1
ATOM 3644 C CA . ASN B 1 173 ? -2.318 25.234 -6.391 1 96.75 173 ASN B CA 1
ATOM 3645 C C . ASN B 1 173 ? -3.523 26 -6.934 1 96.75 173 ASN B C 1
ATOM 3647 O O . ASN B 1 173 ? -4.648 25.5 -6.898 1 96.75 173 ASN B O 1
ATOM 3651 N N . ASP B 1 174 ? -3.238 27.172 -7.418 1 96.88 174 ASP B N 1
ATOM 3652 C CA . ASP B 1 174 ? -4.312 27.938 -8.039 1 96.88 174 ASP B CA 1
ATOM 3653 C C . ASP B 1 174 ? -4.852 27.219 -9.281 1 96.88 174 ASP B C 1
ATOM 3655 O O . ASP B 1 174 ? -6.066 27.141 -9.484 1 96.88 174 ASP B O 1
ATOM 3659 N N . ALA B 1 175 ? -3.965 26.781 -10.062 1 97.94 175 ALA B N 1
ATOM 3660 C CA . ALA B 1 175 ? -4.348 26.062 -11.273 1 97.94 175 ALA B CA 1
ATOM 3661 C C . ALA B 1 175 ? -5.09 24.781 -10.938 1 97.94 175 ALA B C 1
ATOM 3663 O O . ALA B 1 175 ? -6.09 24.453 -11.578 1 97.94 175 ALA B O 1
ATOM 3664 N N . ILE B 1 176 ? -4.637 24.078 -9.969 1 98.44 176 ILE B N 1
ATOM 3665 C CA . ILE B 1 176 ? -5.285 22.859 -9.5 1 98.44 176 ILE B CA 1
ATOM 3666 C C . ILE B 1 176 ? -6.703 23.172 -9.039 1 98.44 176 ILE B C 1
ATOM 3668 O O . ILE B 1 176 ? -7.656 22.484 -9.422 1 98.44 176 ILE B O 1
ATOM 3672 N N . THR B 1 177 ? -6.805 24.188 -8.273 1 98.44 177 THR B N 1
ATOM 3673 C CA . THR B 1 177 ? -8.102 24.578 -7.73 1 98.44 177 THR B CA 1
ATOM 3674 C C . THR B 1 177 ? -9.07 24.938 -8.852 1 98.44 177 THR B C 1
ATOM 3676 O O . THR B 1 177 ? -10.234 24.562 -8.812 1 98.44 177 THR B O 1
ATOM 3679 N N . THR B 1 178 ? -8.57 25.641 -9.805 1 98.12 178 THR B N 1
ATOM 3680 C CA . THR B 1 178 ? -9.375 26.031 -10.961 1 98.12 178 THR B CA 1
ATOM 3681 C C . THR B 1 178 ? -9.852 24.797 -11.727 1 98.12 178 THR B C 1
ATOM 3683 O O . THR B 1 178 ? -11.016 24.719 -12.133 1 98.12 178 THR B O 1
ATOM 3686 N N . GLU B 1 179 ? -8.961 23.859 -11.93 1 98.31 179 GLU B N 1
ATOM 3687 C CA . GLU B 1 179 ? -9.312 22.625 -12.617 1 98.31 179 GLU B CA 1
ATOM 3688 C C . GLU B 1 179 ? -10.398 21.859 -11.867 1 98.31 179 GLU B C 1
ATOM 3690 O O . GLU B 1 179 ? -11.328 21.328 -12.477 1 98.31 179 GLU B O 1
ATOM 3695 N N . LEU B 1 180 ? -10.289 21.797 -10.555 1 98.56 180 LEU B N 1
ATOM 3696 C CA . LEU B 1 180 ? -11.289 21.141 -9.727 1 98.56 180 LEU B CA 1
ATOM 3697 C C . LEU B 1 180 ? -12.641 21.844 -9.852 1 98.56 180 LEU B C 1
ATOM 3699 O O . LEU B 1 180 ? -13.68 21.172 -9.891 1 98.56 180 LEU B O 1
ATOM 3703 N N . TYR B 1 181 ? -12.609 23.141 -9.859 1 98.19 181 TYR B N 1
ATOM 3704 C CA . TYR B 1 181 ? -13.828 23.922 -10 1 98.19 181 TYR B CA 1
ATOM 3705 C C . TYR B 1 181 ? -14.5 23.656 -11.344 1 98.19 181 TYR B C 1
ATOM 3707 O O . TYR B 1 181 ? -15.711 23.422 -11.398 1 98.19 181 TYR B O 1
ATOM 3715 N N . HIS B 1 182 ? -13.734 23.641 -12.367 1 97.44 182 HIS B N 1
ATOM 3716 C CA . HIS B 1 182 ? -14.266 23.422 -13.711 1 97.44 182 HIS B CA 1
ATOM 3717 C C . HIS B 1 182 ? -14.883 22.047 -13.844 1 97.44 182 HIS B C 1
ATOM 3719 O O . HIS B 1 182 ? -15.898 21.875 -14.531 1 97.44 182 HIS B O 1
ATOM 3725 N N . ARG B 1 183 ? -14.281 21.078 -13.258 1 96.94 183 ARG B N 1
ATOM 3726 C CA . ARG B 1 183 ? -14.797 19.719 -13.312 1 96.94 183 ARG B CA 1
ATOM 3727 C C . ARG B 1 183 ? -16.094 19.594 -12.516 1 96.94 183 ARG B C 1
ATOM 3729 O O . ARG B 1 183 ? -16.875 18.672 -12.758 1 96.94 183 ARG B O 1
ATOM 3736 N N . GLY B 1 184 ? -16.25 20.453 -11.484 1 97.44 184 GLY B N 1
ATOM 3737 C CA . GLY B 1 184 ? -17.422 20.422 -10.633 1 97.44 184 GLY B CA 1
ATOM 3738 C C . GLY B 1 184 ? -17.172 19.719 -9.312 1 97.44 184 GLY B C 1
ATOM 3739 O O . GLY B 1 184 ? -18.109 19.484 -8.539 1 97.44 184 GLY B O 1
ATOM 3740 N N . THR B 1 185 ? -15.938 19.375 -9.07 1 97.44 185 THR B N 1
ATOM 3741 C CA . THR B 1 185 ? -15.57 18.734 -7.816 1 97.44 185 THR B CA 1
ATOM 3742 C C . THR B 1 185 ? -15.773 19.688 -6.641 1 97.44 185 THR B C 1
ATOM 3744 O O . THR B 1 185 ? -16.141 19.25 -5.547 1 97.44 185 THR B O 1
ATOM 3747 N N . ILE B 1 186 ? -15.469 20.953 -6.867 1 97.88 186 ILE B N 1
ATOM 3748 C CA . ILE B 1 186 ? -15.711 21.969 -5.848 1 97.88 186 ILE B CA 1
ATOM 3749 C C . ILE B 1 186 ? -16.609 23.062 -6.41 1 97.88 186 ILE B C 1
ATOM 3751 O O . ILE B 1 186 ? -16.625 23.297 -7.621 1 97.88 186 ILE B O 1
ATOM 3755 N N . SER B 1 187 ? -17.328 23.734 -5.547 1 96.94 187 SER B N 1
ATOM 3756 C CA . SER B 1 187 ? -18.297 24.719 -6 1 96.94 187 SER B CA 1
ATOM 3757 C C . SER B 1 187 ? -17.781 26.141 -5.762 1 96.94 187 SER B C 1
ATOM 3759 O O . SER B 1 187 ? -18.266 27.094 -6.387 1 96.94 187 SER B O 1
ATOM 3761 N N . ASP B 1 188 ? -16.844 26.297 -4.871 1 97.62 188 ASP B N 1
ATOM 3762 C CA . ASP B 1 188 ? -16.281 27.594 -4.52 1 97.62 188 ASP B CA 1
ATOM 3763 C C . ASP B 1 188 ? -14.758 27.516 -4.43 1 97.62 188 ASP B C 1
ATOM 3765 O O . ASP B 1 188 ? -14.211 27.219 -3.365 1 97.62 188 ASP B O 1
ATOM 3769 N N . ALA B 1 189 ? -14.086 27.891 -5.516 1 97.62 189 ALA B N 1
ATOM 3770 C CA . ALA B 1 189 ? -12.633 27.766 -5.637 1 97.62 189 ALA B CA 1
ATOM 3771 C C . ALA B 1 189 ? -11.922 28.641 -4.613 1 97.62 189 ALA B C 1
ATOM 3773 O O . ALA B 1 189 ? -10.961 28.219 -3.979 1 97.62 189 ALA B O 1
ATOM 3774 N N . ILE B 1 190 ? -12.398 29.859 -4.395 1 97.06 190 ILE B N 1
ATOM 3775 C CA . ILE B 1 190 ? -11.758 30.844 -3.525 1 97.06 190 ILE B CA 1
ATOM 3776 C C . ILE B 1 190 ? -11.773 30.328 -2.084 1 97.06 190 ILE B C 1
ATOM 3778 O O . ILE B 1 190 ? -10.734 30.328 -1.416 1 97.06 190 ILE B O 1
ATOM 3782 N N . THR B 1 191 ? -12.891 29.875 -1.651 1 97.81 191 THR B N 1
ATOM 3783 C CA . THR B 1 191 ? -13.008 29.406 -0.275 1 97.81 191 THR B CA 1
ATOM 3784 C C . THR B 1 191 ? -12.258 28.094 -0.082 1 97.81 191 THR B C 1
ATOM 3786 O O . THR B 1 191 ? -11.688 27.844 0.983 1 97.81 191 THR B O 1
ATOM 3789 N N . ALA B 1 192 ? -12.258 27.234 -1.104 1 98.19 192 ALA B N 1
ATOM 3790 C CA . ALA B 1 192 ? -11.594 25.938 -1.007 1 98.19 192 ALA B CA 1
ATOM 3791 C C . ALA B 1 192 ? -10.094 26.109 -0.786 1 98.19 192 ALA B C 1
ATOM 3793 O O . ALA B 1 192 ? -9.523 25.516 0.133 1 98.19 192 ALA B O 1
ATOM 3794 N N . ILE B 1 193 ? -9.477 26.906 -1.637 1 97.94 193 ILE B N 1
ATOM 3795 C CA . ILE B 1 193 ? -8.031 27.078 -1.544 1 97.94 193 ILE B CA 1
ATOM 3796 C C . ILE B 1 193 ? -7.684 27.844 -0.268 1 97.94 193 ILE B C 1
ATOM 3798 O O . ILE B 1 193 ? -6.648 27.594 0.353 1 97.94 193 ILE B O 1
ATOM 3802 N N . ASP B 1 194 ? -8.539 28.781 0.126 1 97.81 194 ASP B N 1
ATOM 3803 C CA . ASP B 1 194 ? -8.336 29.516 1.37 1 97.81 194 ASP B CA 1
ATOM 3804 C C . ASP B 1 194 ? -8.383 28.594 2.576 1 97.81 194 ASP B C 1
ATOM 3806 O O . ASP B 1 194 ? -7.555 28.688 3.479 1 97.81 194 ASP B O 1
ATOM 3810 N N . ALA B 1 195 ? -9.336 27.734 2.592 1 98.69 195 ALA B N 1
ATOM 3811 C CA . ALA B 1 195 ? -9.445 26.734 3.658 1 98.69 195 ALA B CA 1
ATOM 3812 C C . ALA B 1 195 ? -8.219 25.828 3.693 1 98.69 195 ALA B C 1
ATOM 3814 O O . ALA B 1 195 ? -7.648 25.594 4.762 1 98.69 195 ALA B O 1
ATOM 3815 N N . TYR B 1 196 ? -7.828 25.375 2.504 1 98.69 196 TYR B N 1
ATOM 3816 C CA . TYR B 1 196 ? -6.66 24.5 2.395 1 98.69 196 TYR B CA 1
ATOM 3817 C C . TYR B 1 196 ? -5.418 25.188 2.957 1 98.69 196 TYR B C 1
ATOM 3819 O O . TYR B 1 196 ? -4.676 24.594 3.738 1 98.69 196 TYR B O 1
ATOM 3827 N N . ASN B 1 197 ? -5.191 26.375 2.58 1 98.19 197 ASN B N 1
ATOM 3828 C CA . ASN B 1 197 ? -4.043 27.125 3.076 1 98.19 197 ASN B CA 1
ATOM 3829 C C . ASN B 1 197 ? -4.082 27.281 4.594 1 98.19 197 ASN B C 1
ATOM 3831 O O . ASN B 1 197 ? -3.053 27.156 5.262 1 98.19 197 ASN B O 1
ATOM 3835 N N . HIS B 1 198 ? -5.227 27.531 5.117 1 98.75 198 HIS B N 1
ATOM 3836 C CA . HIS B 1 198 ? -5.375 27.688 6.562 1 98.75 198 HIS B CA 1
ATOM 3837 C C . HIS B 1 198 ? -5.027 26.406 7.297 1 98.75 198 HIS B C 1
ATOM 3839 O O . HIS B 1 198 ? -4.219 26.422 8.227 1 98.75 198 HIS B O 1
ATOM 3845 N N . ILE B 1 199 ? -5.586 25.281 6.855 1 98.88 199 ILE B N 1
ATOM 3846 C CA . ILE B 1 199 ? -5.398 24.062 7.625 1 98.88 199 ILE B CA 1
ATOM 3847 C C . ILE B 1 199 ? -3.949 23.594 7.512 1 98.88 199 ILE B C 1
ATOM 3849 O O . ILE B 1 199 ? -3.404 23.016 8.453 1 98.88 199 ILE B O 1
ATOM 3853 N N . CYS B 1 200 ? -3.295 23.859 6.398 1 98.56 200 CYS B N 1
ATOM 3854 C CA . CYS B 1 200 ? -1.883 23.516 6.254 1 98.56 200 CYS B CA 1
ATOM 3855 C C . CYS B 1 200 ? -1.034 24.281 7.262 1 98.56 200 CYS B C 1
ATOM 3857 O O . CYS B 1 200 ? 0.037 23.812 7.656 1 98.56 200 CYS B O 1
ATOM 3859 N N . CYS B 1 201 ? -1.5 25.422 7.723 1 98.69 201 CYS B N 1
ATOM 3860 C CA . CYS B 1 201 ? -0.729 26.312 8.594 1 98.69 201 CYS B CA 1
ATOM 3861 C C . CYS B 1 201 ? -1.076 26.062 10.055 1 98.69 201 CYS B C 1
ATOM 3863 O O . CYS B 1 201 ? -0.639 26.812 10.93 1 98.69 201 CYS B O 1
ATOM 3865 N N . LEU B 1 202 ? -1.871 25.078 10.336 1 98.88 202 LEU B N 1
ATOM 3866 C CA . LEU B 1 202 ? -1.985 24.656 11.727 1 98.88 202 LEU B CA 1
ATOM 3867 C C . LEU B 1 202 ? -0.628 24.234 12.281 1 98.88 202 LEU B C 1
ATOM 3869 O O . LEU B 1 202 ? 0.144 23.562 11.594 1 98.88 202 LEU B O 1
ATOM 3873 N N . SER B 1 203 ? -0.326 24.641 13.461 1 98.62 203 SER B N 1
ATOM 3874 C CA . SER B 1 203 ? 0.958 24.359 14.094 1 98.62 203 SER B CA 1
ATOM 3875 C C . SER B 1 203 ? 0.801 23.375 15.242 1 98.62 203 SER B C 1
ATOM 3877 O O . SER B 1 203 ? -0.223 23.359 15.922 1 98.62 203 SER B O 1
ATOM 3879 N N . ALA B 1 204 ? 1.809 22.562 15.438 1 98.69 204 ALA B N 1
ATOM 3880 C CA . ALA B 1 204 ? 1.827 21.531 16.453 1 98.69 204 ALA B CA 1
ATOM 3881 C C . ALA B 1 204 ? 3.242 21.297 16.984 1 98.69 204 ALA B C 1
ATOM 3883 O O . ALA B 1 204 ? 4.215 21.766 16.391 1 98.69 204 ALA B O 1
ATOM 3884 N N . THR B 1 205 ? 3.348 20.688 18.125 1 98.75 205 THR B N 1
ATOM 3885 C CA . THR B 1 205 ? 4.594 20.062 18.578 1 98.75 205 THR B CA 1
ATOM 3886 C C . THR B 1 205 ? 4.652 18.594 18.172 1 98.75 205 THR B C 1
ATOM 3888 O O . THR B 1 205 ? 3.654 18.031 17.719 1 98.75 205 THR B O 1
ATOM 3891 N N . VAL B 1 206 ? 5.836 18.031 18.328 1 98.81 206 VAL B N 1
ATOM 3892 C CA . VAL B 1 206 ? 5.949 16.609 18.016 1 98.81 206 VAL B CA 1
ATOM 3893 C C . VAL B 1 206 ? 5.078 15.805 18.984 1 98.81 206 VAL B C 1
ATOM 3895 O O . VAL B 1 206 ? 4.543 14.758 18.625 1 98.81 206 VAL B O 1
ATOM 3898 N N . GLU B 1 207 ? 4.91 16.312 20.172 1 98.56 207 GLU B N 1
ATOM 3899 C CA . GLU B 1 207 ? 4.004 15.656 21.109 1 98.56 207 GLU B CA 1
ATOM 3900 C C . GLU B 1 207 ? 2.568 15.672 20.594 1 98.56 207 GLU B C 1
ATOM 3902 O O . GLU B 1 207 ? 1.888 14.648 20.609 1 98.56 207 GLU B O 1
ATOM 3907 N N . ASP B 1 208 ? 2.125 16.859 20.188 1 98.75 208 ASP B N 1
ATOM 3908 C CA . ASP B 1 208 ? 0.791 16.969 19.594 1 98.75 208 ASP B CA 1
ATOM 3909 C C . ASP B 1 208 ? 0.595 15.977 18.453 1 98.75 208 ASP B C 1
ATOM 3911 O O . ASP B 1 208 ? -0.419 15.281 18.406 1 98.75 208 ASP B O 1
ATOM 3915 N N . LEU B 1 209 ? 1.57 15.953 17.578 1 98.88 209 LEU B N 1
ATOM 3916 C CA . LEU B 1 209 ? 1.462 15.141 16.359 1 98.88 209 LEU B CA 1
ATOM 3917 C C . LEU B 1 209 ? 1.459 13.656 16.703 1 98.88 209 LEU B C 1
ATOM 3919 O O . LEU B 1 209 ? 0.726 12.875 16.094 1 98.88 209 LEU B O 1
ATOM 3923 N N . ALA B 1 210 ? 2.305 13.242 17.672 1 98.75 210 ALA B N 1
ATOM 3924 C CA . ALA B 1 210 ? 2.307 11.852 18.094 1 98.75 210 ALA B CA 1
ATOM 3925 C C . ALA B 1 210 ? 0.952 11.453 18.688 1 98.75 210 ALA B C 1
ATOM 3927 O O . ALA B 1 210 ? 0.471 10.344 18.453 1 98.75 210 ALA B O 1
ATOM 3928 N N . LYS B 1 211 ? 0.343 12.344 19.422 1 98.62 211 LYS B N 1
ATOM 3929 C CA . LYS B 1 211 ? -0.986 12.094 19.969 1 98.62 211 LYS B CA 1
ATOM 3930 C C . LYS B 1 211 ? -2.012 11.891 18.859 1 98.62 211 LYS B C 1
ATOM 3932 O O . LYS B 1 211 ? -2.865 11.008 18.953 1 98.62 211 LYS B O 1
ATOM 3937 N N . LEU B 1 212 ? -1.923 12.711 17.875 1 98.81 212 LEU B N 1
ATOM 3938 C CA . LEU B 1 212 ? -2.811 12.539 16.734 1 98.81 212 LEU B CA 1
ATOM 3939 C C . LEU B 1 212 ? -2.562 11.195 16.047 1 98.81 212 LEU B C 1
ATOM 3941 O O . LEU B 1 212 ? -3.502 10.555 15.578 1 98.81 212 LEU B O 1
ATOM 3945 N N . GLY B 1 213 ? -1.278 10.789 15.945 1 98.81 213 GLY B N 1
ATOM 3946 C CA . GLY B 1 213 ? -0.977 9.461 15.438 1 98.81 213 GLY B CA 1
ATOM 3947 C C . GLY B 1 213 ? -1.634 8.352 16.234 1 98.81 213 GLY B C 1
ATOM 3948 O O . GLY B 1 213 ? -2.18 7.406 15.672 1 98.81 213 GLY B O 1
ATOM 3949 N N . MET B 1 214 ? -1.605 8.539 17.547 1 98.44 214 MET B N 1
ATOM 3950 C CA . MET B 1 214 ? -2.215 7.539 18.422 1 98.44 214 MET B CA 1
ATOM 3951 C C . MET B 1 214 ? -3.727 7.5 18.234 1 98.44 214 MET B C 1
ATOM 3953 O O . MET B 1 214 ? -4.344 6.438 18.344 1 98.44 214 MET B O 1
ATOM 3957 N N . LEU B 1 215 ? -4.309 8.633 17.922 1 98.56 215 LEU B N 1
ATOM 3958 C CA . LEU B 1 215 ? -5.738 8.68 17.625 1 98.56 215 LEU B CA 1
ATOM 3959 C C . LEU B 1 215 ? -6.086 7.75 16.469 1 98.56 215 LEU B C 1
ATOM 3961 O O . LEU B 1 215 ? -7.125 7.09 16.5 1 98.56 215 LEU B O 1
ATOM 3965 N N . LEU B 1 216 ? -5.258 7.637 15.461 1 98.56 216 LEU B N 1
ATOM 3966 C CA . LEU B 1 216 ? -5.469 6.758 14.32 1 98.56 216 LEU B CA 1
ATOM 3967 C C . LEU B 1 216 ? -5.324 5.293 14.727 1 98.56 216 LEU B C 1
ATOM 3969 O O . LEU B 1 216 ? -5.883 4.406 14.078 1 98.56 216 LEU B O 1
ATOM 3973 N N . LEU B 1 217 ? -4.562 5.074 15.805 1 97.94 217 LEU B N 1
ATOM 3974 C CA . LEU B 1 217 ? -4.289 3.709 16.234 1 97.94 217 LEU B CA 1
ATOM 3975 C C . LEU B 1 217 ? -5.328 3.242 17.25 1 97.94 217 LEU B C 1
ATOM 3977 O O . LEU B 1 217 ? -5.578 2.041 17.375 1 97.94 217 LEU B O 1
ATOM 3981 N N . GLN B 1 218 ? -5.859 4.195 17.953 1 97.12 218 GLN B N 1
ATOM 3982 C CA . GLN B 1 218 ? -6.801 3.914 19.031 1 97.12 218 GLN B CA 1
ATOM 3983 C C . GLN B 1 218 ? -8.078 4.727 18.875 1 97.12 218 GLN B C 1
ATOM 3985 O O . GLN B 1 218 ? -8.32 5.668 19.625 1 97.12 218 GLN B O 1
ATOM 3990 N N . PRO B 1 219 ? -8.844 4.324 17.906 1 96.81 219 PRO B N 1
ATOM 3991 C CA . PRO B 1 219 ? -10.102 5.051 17.719 1 96.81 219 PRO B CA 1
ATOM 3992 C C . PRO B 1 219 ? -10.906 5.168 19.016 1 96.81 219 PRO B C 1
ATOM 3994 O O . PRO B 1 219 ? -11.031 4.191 19.766 1 96.81 219 PRO B O 1
ATOM 3997 N N . PRO B 1 220 ? -11.469 6.328 19.266 1 97 220 PRO B N 1
ATOM 3998 C CA . PRO B 1 220 ? -12.172 6.555 20.531 1 97 220 PRO B CA 1
ATOM 3999 C C . PRO B 1 220 ? -13.539 5.875 20.578 1 97 220 PRO B C 1
ATOM 4001 O O . PRO B 1 220 ? -14.125 5.734 21.656 1 97 220 PRO B O 1
ATOM 4004 N N . GLN B 1 221 ? -14.086 5.477 19.484 1 96.69 221 GLN B N 1
ATOM 4005 C CA . GLN B 1 221 ? -15.352 4.762 19.375 1 96.69 221 GLN B CA 1
ATOM 4006 C C . GLN B 1 221 ? -15.336 3.775 18.219 1 96.69 221 GLN B C 1
ATOM 4008 O O . GLN B 1 221 ? -14.586 3.955 17.25 1 96.69 221 GLN B O 1
ATOM 4013 N N . PRO B 1 222 ? -16.172 2.783 18.266 1 95.56 222 PRO B N 1
ATOM 4014 C CA . PRO B 1 222 ? -16.141 1.717 17.25 1 95.56 222 PRO B CA 1
ATOM 4015 C C . PRO B 1 222 ? -16.406 2.234 15.844 1 95.56 222 PRO B C 1
ATOM 4017 O O . PRO B 1 222 ? -15.852 1.701 14.875 1 95.56 222 PRO B O 1
ATOM 4020 N N . THR B 1 223 ? -17.172 3.312 15.773 1 96.94 223 THR B N 1
ATOM 4021 C CA . THR B 1 223 ? -17.547 3.832 14.461 1 96.94 223 THR B CA 1
ATOM 4022 C C . THR B 1 223 ? -16.328 4.461 13.766 1 96.94 223 THR B C 1
ATOM 4024 O O . THR B 1 223 ? -16.375 4.734 12.562 1 96.94 223 THR B O 1
ATOM 4027 N N . TRP B 1 224 ? -15.219 4.676 14.484 1 98.06 224 TRP B N 1
ATOM 4028 C CA . TRP B 1 224 ? -14.023 5.297 13.922 1 98.06 224 TRP B CA 1
ATOM 4029 C C . TRP B 1 224 ? -13.055 4.238 13.398 1 98.06 224 TRP B C 1
ATOM 4031 O O . TRP B 1 224 ? -12.094 4.559 12.695 1 98.06 224 TRP B O 1
ATOM 4041 N N . ILE B 1 225 ? -13.344 2.945 13.656 1 96.88 225 ILE B N 1
ATOM 4042 C CA . ILE B 1 225 ? -12.406 1.879 13.328 1 96.88 225 ILE B CA 1
ATOM 4043 C C . ILE B 1 225 ? -12.148 1.861 11.82 1 96.88 225 ILE B C 1
ATOM 4045 O O . ILE B 1 225 ? -11 1.914 11.383 1 96.88 225 ILE B O 1
ATOM 4049 N N . GLU B 1 226 ? -13.188 1.886 11.023 1 97.12 226 GLU B N 1
ATOM 4050 C CA . GLU B 1 226 ? -13.039 1.824 9.57 1 97.12 226 GLU B CA 1
ATOM 4051 C C . GLU B 1 226 ? -12.391 3.096 9.023 1 97.12 226 GLU B C 1
ATOM 4053 O O . GLU B 1 226 ? -11.43 3.029 8.258 1 97.12 226 GLU B O 1
ATOM 4058 N N . PRO B 1 227 ? -12.82 4.289 9.523 1 98.62 227 PRO B N 1
ATOM 4059 C CA . PRO B 1 227 ? -12.164 5.52 9.062 1 98.62 227 PRO B CA 1
ATOM 4060 C C . PRO B 1 227 ? -10.664 5.535 9.375 1 98.62 227 PRO B C 1
ATOM 4062 O O . PRO B 1 227 ? -9.859 5.891 8.516 1 98.62 227 PRO B O 1
ATOM 4065 N N . CYS B 1 228 ? -10.312 5.121 10.539 1 98.69 228 CYS B N 1
ATOM 4066 C CA . CYS B 1 228 ? -8.906 5.117 10.93 1 98.69 228 CYS B CA 1
ATOM 4067 C C . CYS B 1 228 ? -8.109 4.137 10.07 1 98.69 228 CYS B C 1
ATOM 4069 O O . CYS B 1 228 ? -6.992 4.441 9.648 1 98.69 228 CYS B O 1
ATOM 4071 N N . ARG B 1 229 ? -8.695 3.02 9.836 1 98.06 229 ARG B N 1
ATOM 4072 C CA . ARG B 1 229 ? -8.062 2.014 8.992 1 98.06 229 ARG B CA 1
ATOM 4073 C C . ARG B 1 229 ? -7.824 2.553 7.586 1 98.06 229 ARG B C 1
ATOM 4075 O O . ARG B 1 229 ? -6.742 2.377 7.023 1 98.06 229 ARG B O 1
ATOM 4082 N N . GLN B 1 230 ? -8.82 3.199 7.051 1 98.62 230 GLN B N 1
ATOM 4083 C CA . GLN B 1 230 ? -8.742 3.744 5.699 1 98.62 230 GLN B CA 1
ATOM 4084 C C . GLN B 1 230 ? -7.66 4.82 5.605 1 98.62 230 GLN B C 1
ATOM 4086 O O . GLN B 1 230 ? -6.91 4.867 4.629 1 98.62 230 GLN B O 1
ATOM 4091 N N . VAL B 1 231 ? -7.535 5.637 6.605 1 98.94 231 VAL B N 1
ATOM 4092 C CA . VAL B 1 231 ? -6.52 6.684 6.625 1 98.94 231 VAL B CA 1
ATOM 4093 C C . VAL B 1 231 ? -5.129 6.051 6.637 1 98.94 231 VAL B C 1
ATOM 4095 O O . VAL B 1 231 ? -4.254 6.453 5.867 1 98.94 231 VAL B O 1
ATOM 4098 N N . LYS B 1 232 ? -4.953 5.039 7.449 1 98.88 232 LYS B N 1
ATOM 4099 C CA . LYS B 1 232 ? -3.645 4.395 7.547 1 98.88 232 LYS B CA 1
ATOM 4100 C C . LYS B 1 232 ? -3.273 3.701 6.238 1 98.88 232 LYS B C 1
ATOM 4102 O O . LYS B 1 232 ? -2.113 3.725 5.824 1 98.88 232 LYS B O 1
ATOM 4107 N N . ALA B 1 233 ? -4.262 3.111 5.613 1 98.75 233 ALA B N 1
ATOM 4108 C CA . ALA B 1 233 ? -4.004 2.492 4.316 1 98.75 233 ALA B CA 1
ATOM 4109 C C . ALA B 1 233 ? -3.521 3.523 3.303 1 98.75 233 ALA B C 1
ATOM 4111 O O . ALA B 1 233 ? -2.572 3.273 2.557 1 98.75 233 ALA B O 1
ATOM 4112 N N . LEU B 1 234 ? -4.129 4.676 3.342 1 98.88 234 LEU B N 1
ATOM 4113 C CA . LEU B 1 234 ? -3.775 5.715 2.381 1 98.88 234 LEU B CA 1
ATOM 4114 C C . LEU B 1 234 ? -2.445 6.363 2.748 1 98.88 234 LEU B C 1
ATOM 4116 O O . LEU B 1 234 ? -1.683 6.77 1.868 1 98.88 234 LEU B O 1
ATOM 4120 N N . MET B 1 235 ? -2.154 6.438 4.055 1 98.81 235 MET B N 1
ATOM 4121 C CA . MET B 1 235 ? -0.82 6.871 4.457 1 98.81 235 MET B CA 1
ATOM 4122 C C . MET B 1 235 ? 0.245 5.922 3.918 1 98.81 235 MET B C 1
ATOM 4124 O O . MET B 1 235 ? 1.319 6.359 3.504 1 98.81 235 MET B O 1
ATOM 4128 N N . MET B 1 236 ? -0.035 4.664 3.914 1 98.5 236 MET B N 1
ATOM 4129 C CA . MET B 1 236 ? 0.888 3.639 3.436 1 98.5 236 MET B CA 1
ATOM 4130 C C . MET B 1 236 ? 1.109 3.762 1.933 1 98.5 236 MET B C 1
ATOM 4132 O O . MET B 1 236 ? 2.248 3.705 1.462 1 98.5 236 MET B O 1
ATOM 4136 N N . THR B 1 237 ? 0.069 4.027 1.212 1 97.75 237 THR B N 1
ATOM 4137 C CA . THR B 1 237 ? 0.136 3.873 -0.238 1 97.75 237 THR B CA 1
ATOM 4138 C C . THR B 1 237 ? 0.361 5.223 -0.913 1 97.75 237 THR B C 1
ATOM 4140 O O . THR B 1 237 ? 0.82 5.285 -2.055 1 97.75 237 THR B O 1
ATOM 4143 N N . CYS B 1 238 ? 0.047 6.312 -0.174 1 98 238 CYS B N 1
ATOM 4144 C CA . CYS B 1 238 ? 0.045 7.605 -0.848 1 98 238 CYS B CA 1
ATOM 4145 C C . CYS B 1 238 ? 0.768 8.656 -0.014 1 98 238 CYS B C 1
ATOM 4147 O O . CYS B 1 238 ? 0.98 9.781 -0.472 1 98 238 CYS B O 1
ATOM 4149 N N . GLY B 1 239 ? 1.244 8.375 1.132 1 98.06 239 GLY B N 1
ATOM 4150 C CA . GLY B 1 239 ? 1.597 9.383 2.123 1 98.06 239 GLY B CA 1
ATOM 4151 C C . GLY B 1 239 ? 2.906 10.086 1.823 1 98.06 239 GLY B C 1
ATOM 4152 O O . GLY B 1 239 ? 3.154 11.188 2.318 1 98.06 239 GLY B O 1
ATOM 4153 N N . LEU B 1 240 ? 3.777 9.438 1.077 1 97.38 240 LEU B N 1
ATOM 4154 C CA . LEU B 1 240 ? 5.078 10.008 0.762 1 97.38 240 LEU B CA 1
ATOM 4155 C C . LEU B 1 240 ? 5.184 10.336 -0.724 1 97.38 240 LEU B C 1
ATOM 4157 O O . LEU B 1 240 ? 6.262 10.219 -1.314 1 97.38 240 LEU B O 1
ATOM 4161 N N . TYR B 1 241 ? 4.094 10.555 -1.281 1 93.44 241 TYR B N 1
ATOM 4162 C CA . TYR B 1 241 ? 4.043 10.93 -2.689 1 93.44 241 TYR B CA 1
ATOM 4163 C C . TYR B 1 241 ? 4.727 9.883 -3.561 1 93.44 241 TYR B C 1
ATOM 4165 O O . TYR B 1 241 ? 4.41 8.695 -3.471 1 93.44 241 TYR B O 1
ATOM 4173 N N . GLU B 1 242 ? 5.637 10.312 -4.395 1 92.06 242 GLU B N 1
ATOM 4174 C CA . GLU B 1 242 ? 6.297 9.406 -5.332 1 92.06 242 GLU B CA 1
ATOM 4175 C C . GLU B 1 242 ? 7.125 8.359 -4.594 1 92.06 242 GLU B C 1
ATOM 4177 O O . GLU B 1 242 ? 7.48 7.324 -5.168 1 92.06 242 GLU B O 1
ATOM 4182 N N . ALA B 1 243 ? 7.395 8.633 -3.355 1 93.69 243 ALA B N 1
ATOM 4183 C CA . ALA B 1 243 ? 8.273 7.738 -2.604 1 93.69 243 ALA B CA 1
ATOM 4184 C C . ALA B 1 243 ? 7.469 6.676 -1.862 1 93.69 243 ALA B C 1
ATOM 4186 O O . ALA B 1 243 ? 8.039 5.758 -1.266 1 93.69 243 ALA B O 1
ATOM 4187 N N . SER B 1 244 ? 6.156 6.695 -1.931 1 95.94 244 SER B N 1
ATOM 4188 C CA . SER B 1 244 ? 5.297 5.852 -1.104 1 95.94 244 SER B CA 1
ATOM 4189 C C . SER B 1 244 ? 5.551 4.375 -1.372 1 95.94 244 SER B C 1
ATOM 4191 O O . SER B 1 244 ? 5.695 3.582 -0.438 1 95.94 244 SER B O 1
ATOM 4193 N N . SER B 1 245 ? 5.641 4 -2.629 1 95.06 245 SER B N 1
ATOM 4194 C CA . SER B 1 245 ? 5.77 2.592 -2.984 1 95.06 245 SER B CA 1
ATOM 4195 C C . SER B 1 245 ? 7.086 2.01 -2.475 1 95.06 245 SER B C 1
ATOM 4197 O O . SER B 1 245 ? 7.105 0.927 -1.886 1 95.06 245 SER B O 1
ATOM 4199 N N . ARG B 1 246 ? 8.148 2.732 -2.732 1 95 246 ARG B N 1
ATOM 4200 C CA . ARG B 1 246 ? 9.461 2.279 -2.289 1 95 246 ARG B CA 1
ATOM 4201 C C . ARG B 1 246 ? 9.523 2.186 -0.768 1 95 246 ARG B C 1
ATOM 4203 O O . ARG B 1 246 ? 10.086 1.231 -0.223 1 95 246 ARG B O 1
ATOM 4210 N N . PHE B 1 247 ? 8.977 3.162 -0.094 1 97.5 247 PHE B N 1
ATOM 4211 C CA . PHE B 1 247 ? 8.984 3.158 1.364 1 97.5 247 PHE B CA 1
ATOM 4212 C C . PHE B 1 247 ? 8.148 2.008 1.908 1 97.5 247 PHE B C 1
ATOM 4214 O O . PHE B 1 247 ? 8.492 1.416 2.936 1 97.5 247 PHE B O 1
ATOM 4221 N N . ALA B 1 248 ? 7.027 1.685 1.251 1 97.75 248 ALA B N 1
ATOM 4222 C CA . ALA B 1 248 ? 6.203 0.542 1.642 1 97.75 248 ALA B CA 1
ATOM 4223 C C . ALA B 1 248 ? 6.996 -0.759 1.558 1 97.75 248 ALA B C 1
ATOM 4225 O O . ALA B 1 248 ? 6.926 -1.596 2.461 1 97.75 248 ALA B O 1
ATOM 4226 N N . VAL B 1 249 ? 7.77 -0.909 0.536 1 97.75 249 VAL B N 1
ATOM 4227 C CA . VAL B 1 249 ? 8.516 -2.141 0.304 1 97.75 249 VAL B CA 1
ATOM 4228 C C . VAL B 1 249 ? 9.727 -2.189 1.229 1 97.75 249 VAL B C 1
ATOM 4230 O O . VAL B 1 249 ? 10.016 -3.227 1.834 1 97.75 249 VAL B O 1
ATOM 4233 N N . ARG B 1 250 ? 10.375 -1.086 1.465 1 96.25 250 ARG B N 1
ATOM 4234 C CA . ARG B 1 250 ? 11.641 -1.053 2.191 1 96.25 250 ARG B CA 1
ATOM 4235 C C . ARG B 1 250 ? 11.406 -0.99 3.697 1 96.25 250 ARG B C 1
ATOM 4237 O O . ARG B 1 250 ? 12.172 -1.565 4.473 1 96.25 250 ARG B O 1
ATOM 4244 N N . VAL B 1 251 ? 10.391 -0.251 4.129 1 97.81 251 VAL B N 1
ATOM 4245 C CA . VAL B 1 251 ? 10.172 0.008 5.547 1 97.81 251 VAL B CA 1
ATOM 4246 C C . VAL B 1 251 ? 8.836 -0.597 5.98 1 97.81 251 VAL B C 1
ATOM 4248 O O . VAL B 1 251 ? 8.781 -1.388 6.926 1 97.81 251 VAL B O 1
ATOM 4251 N N . GLY B 1 252 ? 7.762 -0.33 5.281 1 98.25 252 GLY B N 1
ATOM 4252 C CA . GLY B 1 252 ? 6.492 -1.013 5.48 1 98.25 252 GLY B CA 1
ATOM 4253 C C . GLY B 1 252 ? 5.711 -0.487 6.668 1 98.25 252 GLY B C 1
ATOM 4254 O O . GLY B 1 252 ? 5.238 -1.265 7.5 1 98.25 252 GLY B O 1
ATOM 4255 N N . VAL B 1 253 ? 5.594 0.885 6.789 1 98.62 253 VAL B N 1
ATOM 4256 C CA . VAL B 1 253 ? 4.727 1.467 7.809 1 98.62 253 VAL B CA 1
ATOM 4257 C C . VAL B 1 253 ? 3.992 2.676 7.23 1 98.62 253 VAL B C 1
ATOM 4259 O O . VAL B 1 253 ? 4.551 3.422 6.426 1 98.62 253 VAL B O 1
ATOM 4262 N N . PRO B 1 254 ? 2.688 2.914 7.621 1 98.88 254 PRO B N 1
ATOM 4263 C CA . PRO B 1 254 ? 1.983 4.129 7.195 1 98.88 254 PRO B CA 1
ATOM 4264 C C . PRO B 1 254 ? 2.709 5.406 7.609 1 98.88 254 PRO B C 1
ATOM 4266 O O . PRO B 1 254 ? 3.006 5.598 8.789 1 98.88 254 PRO B O 1
ATOM 4269 N N . THR B 1 255 ? 2.982 6.262 6.617 1 98.88 255 THR B N 1
ATOM 4270 C CA . THR B 1 255 ? 3.775 7.457 6.887 1 98.88 255 THR B CA 1
ATOM 4271 C C . THR B 1 255 ? 3.285 8.633 6.047 1 98.88 255 THR B C 1
ATOM 4273 O O . THR B 1 255 ? 2.898 8.453 4.891 1 98.88 255 THR B O 1
ATOM 4276 N N . LYS B 1 256 ? 3.197 9.719 6.633 1 98.88 256 LYS B N 1
ATOM 4277 C CA . LYS B 1 256 ? 2.934 10.977 5.941 1 98.88 256 LYS B CA 1
ATOM 4278 C C . LYS B 1 256 ? 4.012 12.008 6.25 1 98.88 256 LYS B C 1
ATOM 4280 O O . LYS B 1 256 ? 4.43 12.156 7.402 1 98.88 256 LYS B O 1
ATOM 4285 N N . SER B 1 257 ? 4.441 12.75 5.215 1 98.31 257 SER B N 1
ATOM 4286 C CA . SER B 1 257 ? 5.434 13.812 5.391 1 98.31 257 SER B CA 1
ATOM 4287 C C . SER B 1 257 ? 4.883 15.164 4.945 1 98.31 257 SER B C 1
ATOM 4289 O O . SER B 1 257 ? 3.865 15.227 4.254 1 98.31 257 SER B O 1
ATOM 4291 N N . GLY B 1 258 ? 5.48 16.234 5.426 1 97.62 258 GLY B N 1
ATOM 4292 C CA . GLY B 1 258 ? 5.199 17.609 5.031 1 97.62 258 GLY B CA 1
ATOM 4293 C C . GLY B 1 258 ? 6.449 18.422 4.75 1 97.62 258 GLY B C 1
ATOM 4294 O O . GLY B 1 258 ? 7.512 18.141 5.305 1 97.62 258 GLY B O 1
ATOM 4295 N N . VAL B 1 259 ? 6.27 19.469 4.008 1 97.38 259 VAL B N 1
ATOM 4296 C CA . VAL B 1 259 ? 7.41 20.219 3.484 1 97.38 259 VAL B CA 1
ATOM 4297 C C . VAL B 1 259 ? 8.008 21.094 4.59 1 97.38 259 VAL B C 1
ATOM 4299 O O . VAL B 1 259 ? 9.055 21.719 4.398 1 97.38 259 VAL B O 1
ATOM 4302 N N . SER B 1 260 ? 7.344 21.125 5.773 1 98.06 260 SER B N 1
ATOM 4303 C CA . SER B 1 260 ? 7.953 21.812 6.906 1 98.06 260 SER B CA 1
ATOM 4304 C C . SER B 1 260 ? 9.094 21 7.504 1 98.06 260 SER B C 1
ATOM 4306 O O . SER B 1 260 ? 9.875 21.516 8.305 1 98.06 260 SER B O 1
ATOM 4308 N N . GLY B 1 261 ? 9.133 19.75 7.152 1 98.44 261 GLY B N 1
ATOM 4309 C CA . GLY B 1 261 ? 10.133 18.844 7.695 1 98.44 261 GLY B CA 1
ATOM 4310 C C . GLY B 1 261 ? 9.57 17.891 8.742 1 98.44 261 GLY B C 1
ATOM 4311 O O . GLY B 1 261 ? 10.328 17.234 9.461 1 98.44 261 GLY B O 1
ATOM 4312 N N . VAL B 1 262 ? 8.289 17.891 8.828 1 98.5 262 VAL B N 1
ATOM 4313 C CA . VAL B 1 262 ? 7.648 17.016 9.805 1 98.5 262 VAL B CA 1
ATOM 4314 C C . VAL B 1 262 ? 7.25 15.703 9.141 1 98.5 262 VAL B C 1
ATOM 4316 O O . VAL B 1 262 ? 6.867 15.688 7.973 1 98.5 262 VAL B O 1
ATOM 4319 N N . VAL B 1 263 ? 7.391 14.594 9.875 1 98.81 263 VAL B N 1
ATOM 4320 C CA . VAL B 1 263 ? 6.988 13.258 9.43 1 98.81 263 VAL B CA 1
ATOM 4321 C C . VAL B 1 263 ? 6.238 12.539 10.547 1 98.81 263 VAL B C 1
ATOM 4323 O O . VAL B 1 263 ? 6.602 12.656 11.719 1 98.81 263 VAL B O 1
ATOM 4326 N N . LEU B 1 264 ? 5.199 11.883 10.195 1 98.94 264 LEU B N 1
ATOM 4327 C CA . LEU B 1 264 ? 4.438 11.055 11.125 1 98.94 264 LEU B CA 1
ATOM 4328 C C . LEU B 1 264 ? 4.32 9.625 10.594 1 98.94 264 LEU B C 1
ATOM 4330 O O . LEU B 1 264 ? 3.891 9.414 9.461 1 98.94 264 LEU B O 1
ATOM 4334 N N . SER B 1 265 ? 4.73 8.688 11.352 1 98.94 265 SER B N 1
ATOM 4335 C CA . SER B 1 265 ? 4.441 7.281 11.086 1 98.94 265 SER B CA 1
ATOM 4336 C C . SER B 1 265 ? 3.504 6.703 12.141 1 98.94 265 SER B C 1
ATOM 4338 O O . SER B 1 265 ? 3.648 6.988 13.336 1 98.94 265 SER B O 1
ATOM 4340 N N . VAL B 1 266 ? 2.568 6.047 11.688 1 98.81 266 VAL B N 1
ATOM 4341 C CA . VAL B 1 266 ? 1.583 5.363 12.516 1 98.81 266 VAL B CA 1
ATOM 4342 C C . VAL B 1 266 ? 1.681 3.854 12.305 1 98.81 266 VAL B C 1
ATOM 4344 O O . VAL B 1 266 ? 1.328 3.348 11.234 1 98.81 266 VAL B O 1
ATOM 4347 N N . ILE B 1 267 ? 2.084 3.115 13.305 1 98.06 267 ILE B N 1
ATOM 4348 C CA . ILE B 1 267 ? 2.434 1.706 13.156 1 98.06 267 ILE B CA 1
ATOM 4349 C C . ILE B 1 267 ? 1.427 0.843 13.914 1 98.06 267 ILE B C 1
ATOM 4351 O O . ILE B 1 267 ? 1.521 0.693 15.133 1 98.06 267 ILE B O 1
ATOM 4355 N N . PRO B 1 268 ? 0.482 0.218 13.172 1 96.75 268 PRO B N 1
ATOM 4356 C CA . PRO B 1 268 ? -0.505 -0.645 13.828 1 96.75 268 PRO B CA 1
ATOM 4357 C C . PRO B 1 268 ? 0.136 -1.69 14.734 1 96.75 268 PRO B C 1
ATOM 4359 O O . PRO B 1 268 ? 1.131 -2.314 14.359 1 96.75 268 PRO B O 1
ATOM 4362 N N . GLY B 1 269 ? -0.43 -1.816 15.93 1 92.88 269 GLY B N 1
ATOM 4363 C CA . GLY B 1 269 ? 0.031 -2.809 16.891 1 92.88 269 GLY B CA 1
ATOM 4364 C C . GLY B 1 269 ? 1.224 -2.344 17.703 1 92.88 269 GLY B C 1
ATOM 4365 O O . GLY B 1 269 ? 1.678 -3.049 18.609 1 92.88 269 GLY B O 1
ATOM 4366 N N . TRP B 1 270 ? 1.732 -1.107 17.422 1 96.12 270 TRP B N 1
ATOM 4367 C CA . TRP B 1 270 ? 2.949 -0.712 18.125 1 96.12 270 TRP B CA 1
ATOM 4368 C C . TRP B 1 270 ? 2.842 0.721 18.641 1 96.12 270 TRP B C 1
ATOM 4370 O O . TRP B 1 270 ? 2.863 0.959 19.844 1 96.12 270 TRP B O 1
ATOM 4380 N N . GLY B 1 271 ? 2.752 1.709 17.625 1 97.75 271 GLY B N 1
ATOM 4381 C CA . GLY B 1 271 ? 2.699 3.078 18.109 1 97.75 271 GLY B CA 1
ATOM 4382 C C . GLY B 1 271 ? 2.938 4.109 17.016 1 97.75 271 GLY B C 1
ATOM 4383 O O . GLY B 1 271 ? 2.812 3.805 15.836 1 97.75 271 GLY B O 1
ATOM 4384 N N . ALA B 1 272 ? 3.172 5.375 17.469 1 98.56 272 ALA B N 1
ATOM 4385 C CA . ALA B 1 272 ? 3.342 6.5 16.562 1 98.56 272 ALA B CA 1
ATOM 4386 C C . ALA B 1 272 ? 4.695 7.172 16.766 1 98.56 272 ALA B C 1
ATOM 4388 O O . ALA B 1 272 ? 5.188 7.27 17.891 1 98.56 272 ALA B O 1
ATOM 4389 N N . ILE B 1 273 ? 5.309 7.586 15.672 1 98.75 273 ILE B N 1
ATOM 4390 C CA . ILE B 1 273 ? 6.559 8.336 15.664 1 98.75 273 ILE B CA 1
ATOM 4391 C C . ILE B 1 273 ? 6.355 9.672 14.953 1 98.75 273 ILE B C 1
ATOM 4393 O O . ILE B 1 273 ? 6.035 9.711 13.766 1 98.75 273 ILE B O 1
ATOM 4397 N N . ALA B 1 274 ? 6.488 10.742 15.625 1 98.88 274 ALA B N 1
ATOM 4398 C CA . ALA B 1 274 ? 6.484 12.086 15.055 1 98.88 274 ALA B CA 1
ATOM 4399 C C . ALA B 1 274 ? 7.879 12.703 15.109 1 98.88 274 ALA B C 1
ATOM 4401 O O . ALA B 1 274 ? 8.508 12.75 16.172 1 98.88 274 ALA B O 1
ATOM 4402 N N . CYS B 1 275 ? 8.359 13.18 13.992 1 98.88 275 CYS B N 1
ATOM 4403 C CA . CYS B 1 275 ? 9.703 13.742 13.906 1 98.88 275 CYS B CA 1
ATOM 4404 C C . CYS B 1 275 ? 9.703 15.031 13.102 1 98.88 275 CYS B C 1
ATOM 4406 O O . CYS B 1 275 ? 9.016 15.133 12.078 1 98.88 275 CYS B O 1
ATOM 4408 N N . TYR B 1 276 ? 10.422 16.016 13.625 1 98.81 276 TYR B N 1
ATOM 4409 C CA . TYR B 1 276 ? 10.609 17.281 12.93 1 98.81 276 TYR B CA 1
ATOM 4410 C C . TYR B 1 276 ? 12.094 17.547 12.672 1 98.81 276 TYR B C 1
ATOM 4412 O O . TYR B 1 276 ? 12.898 17.531 13.602 1 98.81 276 TYR B O 1
ATOM 4420 N N . SER B 1 277 ? 12.422 17.672 11.492 1 98.88 277 SER B N 1
ATOM 4421 C CA . SER B 1 277 ? 13.727 18.094 10.984 1 98.88 277 SER B CA 1
ATOM 4422 C C . SER B 1 277 ? 13.594 18.781 9.625 1 98.88 277 SER B C 1
ATOM 4424 O O . SER B 1 277 ? 13.281 18.141 8.625 1 98.88 277 SER B O 1
ATOM 4426 N N . PRO B 1 278 ? 13.891 20.016 9.445 1 98.38 278 PRO B N 1
ATOM 4427 C CA . PRO B 1 278 ? 13.461 20.875 8.336 1 98.38 278 PRO B CA 1
ATOM 4428 C C . PRO B 1 278 ? 14.078 20.469 7.004 1 98.38 278 PRO B C 1
ATOM 4430 O O . PRO B 1 278 ? 13.406 20.5 5.973 1 98.38 278 PRO B O 1
ATOM 4433 N N . PRO B 1 279 ? 15.352 20.047 6.852 1 98.56 279 PRO B N 1
ATOM 4434 C CA . PRO B 1 279 ? 15.93 19.781 5.535 1 98.56 279 PRO B CA 1
ATOM 4435 C C . PRO B 1 279 ? 15.25 18.609 4.812 1 98.56 279 PRO B C 1
ATOM 4437 O O . PRO B 1 279 ? 15.016 17.562 5.414 1 98.56 279 PRO B O 1
ATOM 4440 N N . LEU B 1 280 ? 14.969 18.828 3.525 1 98.12 280 LEU B N 1
ATOM 4441 C CA . LEU B 1 280 ? 14.164 17.922 2.723 1 98.12 280 LEU B CA 1
ATOM 4442 C C . LEU B 1 280 ? 14.992 17.297 1.605 1 98.12 280 LEU B C 1
ATOM 4444 O O . LEU B 1 280 ? 15.977 17.891 1.16 1 98.12 280 LEU B O 1
ATOM 4448 N N . ASP B 1 281 ? 14.555 16.141 1.188 1 96.19 281 ASP B N 1
ATOM 4449 C CA . ASP B 1 281 ? 15.086 15.555 -0.039 1 96.19 281 ASP B CA 1
ATOM 4450 C C . ASP B 1 281 ? 14.391 16.125 -1.269 1 96.19 281 ASP B C 1
ATOM 4452 O O . ASP B 1 281 ? 13.594 17.062 -1.155 1 96.19 281 ASP B O 1
ATOM 4456 N N . ASP B 1 282 ? 14.664 15.555 -2.441 1 91.38 282 ASP B N 1
ATOM 4457 C CA . ASP B 1 282 ? 14.188 16.094 -3.711 1 91.38 282 ASP B CA 1
ATOM 4458 C C . ASP B 1 282 ? 12.68 15.898 -3.854 1 91.38 282 ASP B C 1
ATOM 4460 O O . ASP B 1 282 ? 12.031 16.609 -4.625 1 91.38 282 ASP B O 1
ATOM 4464 N N . THR B 1 283 ? 12.109 14.945 -3.104 1 90.25 283 THR B N 1
ATOM 4465 C CA . THR B 1 283 ? 10.68 14.664 -3.207 1 90.25 283 THR B CA 1
ATOM 4466 C C . THR B 1 283 ? 9.891 15.484 -2.195 1 90.25 283 THR B C 1
ATOM 4468 O O . THR B 1 283 ? 8.656 15.461 -2.195 1 90.25 283 THR B O 1
ATOM 4471 N N . GLY B 1 284 ? 10.594 16.172 -1.259 1 93.06 284 GLY B N 1
ATOM 4472 C CA . GLY B 1 284 ? 9.914 17.016 -0.295 1 93.06 284 GLY B CA 1
ATOM 4473 C C . GLY B 1 284 ? 9.742 16.359 1.062 1 93.06 284 GLY B C 1
ATOM 4474 O O . GLY B 1 284 ? 8.891 16.781 1.852 1 93.06 284 GLY B O 1
ATOM 4475 N N . ASN B 1 285 ? 10.508 15.32 1.339 1 96.44 285 ASN B N 1
ATOM 4476 C CA . ASN B 1 285 ? 10.422 14.617 2.615 1 96.44 285 ASN B CA 1
ATOM 4477 C C . ASN B 1 285 ? 11.625 14.914 3.504 1 96.44 285 ASN B C 1
ATOM 4479 O O . ASN B 1 285 ? 12.75 15.039 3.012 1 96.44 285 ASN B O 1
ATOM 4483 N N . SER B 1 286 ? 11.391 15.047 4.746 1 98.44 286 SER B N 1
ATOM 4484 C CA . SER B 1 286 ? 12.469 15.25 5.707 1 98.44 286 SER B CA 1
ATOM 4485 C C . SER B 1 286 ? 13.508 14.133 5.617 1 98.44 286 SER B C 1
ATOM 4487 O O . SER B 1 286 ? 13.18 12.961 5.801 1 98.44 286 SER B O 1
ATOM 4489 N N . VAL B 1 287 ? 14.719 14.484 5.395 1 98.5 287 VAL B N 1
ATOM 4490 C CA . VAL B 1 287 ? 15.781 13.508 5.234 1 98.5 287 VAL B CA 1
ATOM 4491 C C . VAL B 1 287 ? 16.031 12.789 6.559 1 98.5 287 VAL B C 1
ATOM 4493 O O . VAL B 1 287 ? 15.992 11.562 6.625 1 98.5 287 VAL B O 1
ATOM 4496 N N . ALA B 1 288 ? 16.219 13.578 7.613 1 98.69 288 ALA B N 1
ATOM 4497 C CA . ALA B 1 288 ? 16.516 13 8.922 1 98.69 288 ALA B CA 1
ATOM 4498 C C . ALA B 1 288 ? 15.312 12.211 9.453 1 98.69 288 ALA B C 1
ATOM 4500 O O . ALA B 1 288 ? 15.477 11.141 10.047 1 98.69 288 ALA B O 1
ATOM 4501 N N . GLY B 1 289 ? 14.156 12.766 9.297 1 98.62 289 GLY B N 1
ATOM 4502 C CA . GLY B 1 289 ? 12.953 12.102 9.773 1 98.62 289 GLY B CA 1
ATOM 4503 C C . GLY B 1 289 ? 12.75 10.719 9.18 1 98.62 289 GLY B C 1
ATOM 4504 O O . GLY B 1 289 ? 12.523 9.758 9.906 1 98.62 289 GLY B O 1
ATOM 4505 N N . LEU B 1 290 ? 12.836 10.609 7.855 1 98.38 290 LEU B N 1
ATOM 4506 C CA . LEU B 1 290 ? 12.633 9.328 7.191 1 98.38 290 LEU B CA 1
ATOM 4507 C C . LEU B 1 290 ? 13.734 8.344 7.566 1 98.38 290 LEU B C 1
ATOM 4509 O O . LEU B 1 290 ? 13.477 7.152 7.762 1 98.38 290 LEU B O 1
ATOM 4513 N N . PHE B 1 291 ? 14.961 8.836 7.672 1 98.44 291 PHE B N 1
ATOM 4514 C CA . PHE B 1 291 ? 16.062 7.988 8.094 1 98.44 291 PHE B CA 1
ATOM 4515 C C . PHE B 1 291 ? 15.805 7.398 9.477 1 98.44 291 PHE B C 1
ATOM 4517 O O . PHE B 1 291 ? 15.984 6.199 9.688 1 98.44 291 PHE B O 1
ATOM 4524 N N . LEU B 1 292 ? 15.391 8.219 10.375 1 98.62 292 LEU B N 1
ATOM 4525 C CA . LEU B 1 292 ? 15.156 7.789 11.75 1 98.62 292 LEU B CA 1
ATOM 4526 C C . LEU B 1 292 ? 14.047 6.738 11.805 1 98.62 292 LEU B C 1
ATOM 4528 O O . LEU B 1 292 ? 14.195 5.711 12.477 1 98.62 292 LEU B O 1
ATOM 4532 N N . ILE B 1 293 ? 12.992 6.988 11.117 1 98.38 293 ILE B N 1
ATOM 4533 C CA . ILE B 1 293 ? 11.875 6.055 11.102 1 98.38 293 ILE B CA 1
ATOM 4534 C C . ILE B 1 293 ? 12.328 4.711 10.539 1 98.38 293 ILE B C 1
ATOM 4536 O O . ILE B 1 293 ? 12.016 3.658 11.102 1 98.38 293 ILE B O 1
ATOM 4540 N N . GLU B 1 294 ? 13.039 4.754 9.453 1 98 294 GLU B N 1
ATOM 4541 C CA . GLU B 1 294 ? 13.539 3.525 8.852 1 98 294 GLU B CA 1
ATOM 4542 C C . GLU B 1 294 ? 14.406 2.74 9.828 1 98 294 GLU B C 1
ATOM 4544 O O . GLU B 1 294 ? 14.273 1.52 9.938 1 98 294 GLU B O 1
ATOM 4549 N N . GLU B 1 295 ? 15.297 3.408 10.555 1 97.25 295 GLU B N 1
ATOM 4550 C CA . GLU B 1 295 ? 16.188 2.752 11.516 1 97.25 295 GLU B CA 1
ATOM 4551 C C . GLU B 1 295 ? 15.383 2.1 12.641 1 97.25 295 GLU B C 1
ATOM 4553 O O . GLU B 1 295 ? 15.664 0.962 13.031 1 97.25 295 GLU B O 1
ATOM 4558 N N . ILE B 1 296 ? 14.453 2.809 13.133 1 97.31 296 ILE B N 1
ATOM 4559 C CA . ILE B 1 296 ? 13.648 2.299 14.242 1 97.31 296 ILE B CA 1
ATOM 4560 C C . ILE B 1 296 ? 12.859 1.073 13.781 1 97.31 296 ILE B C 1
ATOM 4562 O O . ILE B 1 296 ? 12.891 0.029 14.438 1 97.31 296 ILE B O 1
ATOM 4566 N N . VAL B 1 297 ? 12.195 1.189 12.633 1 97 297 VAL B N 1
ATOM 4567 C CA . VAL B 1 297 ? 11.32 0.139 12.125 1 97 297 VAL B CA 1
ATOM 4568 C C . VAL B 1 297 ? 12.141 -1.112 11.812 1 97 297 VAL B C 1
ATOM 4570 O O . VAL B 1 297 ? 11.742 -2.225 12.172 1 97 297 VAL B O 1
ATOM 4573 N N . ARG B 1 298 ? 13.266 -0.93 11.188 1 94.75 298 ARG B N 1
ATOM 4574 C CA . ARG B 1 298 ? 14.117 -2.057 10.828 1 94.75 298 ARG B CA 1
ATOM 4575 C C . ARG B 1 298 ? 14.68 -2.742 12.07 1 94.75 298 ARG B C 1
ATOM 4577 O O . ARG B 1 298 ? 14.648 -3.971 12.172 1 94.75 298 ARG B O 1
ATOM 4584 N N . SER B 1 299 ? 15.148 -1.971 13.023 1 94.25 299 SER B N 1
ATOM 4585 C CA . SER B 1 299 ? 15.82 -2.516 14.195 1 94.25 299 SER B CA 1
ATOM 4586 C C . SER B 1 299 ? 14.836 -3.229 15.117 1 94.25 299 SER B C 1
ATOM 4588 O O . SER B 1 299 ? 15.18 -4.223 15.758 1 94.25 299 SER B O 1
ATOM 4590 N N . LEU B 1 300 ? 13.633 -2.723 15.117 1 94.06 300 LEU B N 1
ATOM 4591 C CA . LEU B 1 300 ? 12.641 -3.295 16.031 1 94.06 300 LEU B CA 1
ATOM 4592 C C . LEU B 1 300 ? 11.695 -4.227 15.281 1 94.06 300 LEU B C 1
ATOM 4594 O O . LEU B 1 300 ? 10.742 -4.746 15.859 1 94.06 300 LEU B O 1
ATOM 4598 N N . ASN B 1 301 ? 11.914 -4.422 13.953 1 93.56 301 ASN B N 1
ATOM 4599 C CA . ASN B 1 301 ? 11.094 -5.293 13.125 1 93.56 301 ASN B CA 1
ATOM 4600 C C . ASN B 1 301 ? 9.617 -4.922 13.211 1 93.56 301 ASN B C 1
ATOM 4602 O O . ASN B 1 301 ? 8.773 -5.777 13.484 1 93.56 301 ASN B O 1
ATOM 4606 N N . LEU B 1 302 ? 9.344 -3.643 12.898 1 95.94 302 LEU B N 1
ATOM 4607 C CA . LEU B 1 302 ? 8.008 -3.104 13.148 1 95.94 302 LEU B CA 1
ATOM 4608 C C . LEU B 1 302 ? 7.191 -3.062 11.859 1 95.94 302 LEU B C 1
ATOM 4610 O O . LEU B 1 302 ? 6.031 -2.643 11.875 1 95.94 302 LEU B O 1
ATOM 4614 N N . SER B 1 303 ? 7.762 -3.525 10.695 1 97.62 303 SER B N 1
ATOM 4615 C CA . SER B 1 303 ? 6.988 -3.512 9.461 1 97.62 303 SER B CA 1
ATOM 4616 C C . SER B 1 303 ? 5.664 -4.242 9.625 1 97.62 303 SER B C 1
ATOM 4618 O O . SER B 1 303 ? 5.613 -5.324 10.219 1 97.62 303 SER B O 1
ATOM 4620 N N . ILE B 1 304 ? 4.652 -3.66 9.031 1 97.62 304 ILE B N 1
ATOM 4621 C CA . ILE B 1 304 ? 3.348 -4.289 9.18 1 97.62 304 ILE B CA 1
ATOM 4622 C C . ILE B 1 304 ? 3.26 -5.52 8.273 1 97.62 304 ILE B C 1
ATOM 4624 O O . ILE B 1 304 ? 2.312 -6.301 8.367 1 97.62 304 ILE B O 1
ATOM 4628 N N . PHE B 1 305 ? 4.246 -5.727 7.488 1 97.88 305 PHE B N 1
ATOM 4629 C CA . PHE B 1 305 ? 4.262 -6.863 6.574 1 97.88 305 PHE B CA 1
ATOM 4630 C C . PHE B 1 305 ? 5.082 -8.008 7.156 1 97.88 305 PHE B C 1
ATOM 4632 O O . PHE B 1 305 ? 5.332 -9.008 6.477 1 97.88 305 PHE B O 1
ATOM 4639 N N . ASN B 1 306 ? 5.547 -7.824 8.367 1 92.94 306 ASN B N 1
ATOM 4640 C CA . ASN B 1 306 ? 6.238 -8.93 9.023 1 92.94 306 ASN B CA 1
ATOM 4641 C C . ASN B 1 306 ? 5.262 -9.992 9.508 1 92.94 306 ASN B C 1
ATOM 4643 O O . ASN B 1 306 ? 4.129 -9.68 9.875 1 92.94 306 ASN B O 1
#

Organism: NCBI:txid376219

Solvent-accessible surface area (backbone atoms only — not comparable to full-atom values): 29739 Å² total; per-residue (Å²): 128,84,62,67,72,70,66,68,87,48,68,70,57,50,51,52,44,49,53,53,16,61,61,47,25,73,77,27,44,60,47,72,76,37,57,60,56,46,67,52,61,68,80,47,44,25,36,20,38,38,37,77,84,69,52,75,47,77,48,70,49,65,80,50,70,43,48,35,28,54,47,38,29,58,54,52,49,36,51,45,29,67,74,64,28,55,74,59,50,58,73,65,25,47,63,45,61,49,90,43,61,51,64,39,50,65,55,29,55,74,50,74,42,44,23,46,19,49,66,28,48,56,15,35,32,49,53,34,50,68,45,64,62,93,38,19,68,50,21,28,48,51,53,43,52,51,46,24,65,74,28,71,33,76,58,42,76,35,62,67,48,39,51,29,48,64,72,41,72,54,65,52,61,49,51,38,38,50,44,26,33,73,66,59,75,35,93,49,50,69,46,12,51,42,16,33,51,38,44,27,20,27,23,36,29,33,58,32,48,20,34,42,31,40,36,51,67,51,50,93,44,78,86,37,48,63,38,28,24,32,40,38,33,43,22,29,49,24,19,45,35,65,47,8,41,55,44,31,42,74,49,23,56,22,28,31,36,6,65,54,4,37,31,39,33,41,34,56,92,44,33,12,40,11,24,37,21,31,15,16,42,97,88,41,36,17,37,19,31,54,48,36,50,44,51,52,31,63,75,55,64,54,27,58,45,83,126,85,63,66,71,71,67,68,88,47,69,69,57,50,52,52,43,47,54,53,15,60,62,47,25,73,76,27,44,61,48,71,77,37,58,60,53,46,68,54,60,67,80,46,42,23,35,19,38,38,37,79,83,70,52,74,48,76,47,71,50,64,80,50,69,43,48,35,29,54,48,38,29,56,54,53,49,38,50,45,31,67,74,63,29,56,74,60,50,59,73,66,24,46,62,47,60,48,90,43,61,51,67,40,50,65,54,29,57,75,49,74,41,43,24,46,19,48,66,27,46,56,15,35,31,49,52,33,51,67,44,65,63,92,39,19,67,52,22,27,48,51,53,43,52,51,46,24,66,74,27,70,32,76,57,42,76,35,62,69,47,39,50,29,47,65,72,41,72,56,65,52,60,50,51,36,39,51,45,27,33,73,67,58,73,35,92,50,51,70,46,11,52,42,15,33,52,40,43,26,18,27,21,35,29,31,59,32,49,19,34,43,31,40,37,51,70,51,48,93,45,77,84,36,47,62,38,28,23,31,39,37,32,43,22,29,49,25,18,46,33,66,48,8,41,55,45,30,41,74,48,22,55,22,28,30,35,7,65,54,3,35,31,41,32,42,34,57,91,43,34,11,40,10,23,38,21,31,14,18,43,97,88,41,36,17,37,20,30,52,50,35,51,43,51,51,32,62,76,55,65,54,28,57,47,83

Radius of gyration: 24.2 Å; Cα contacts (8 Å, |Δi|>4): 1355; chains: 2; bounding box: 48×68×56 Å

InterPro domains:
  IPR012338 Beta-lactamase/transpeptidase-like [G3DSA:3.40.710.10] (11-306)
  IPR012338 Beta-lactamase/transpeptidase-like [SSF56601] (15-306)
  IPR015868 Glutaminase [MF_00313] (10-305)
  IPR015868 Glutaminase [PF04960] (28-305)
  IPR015868 Glutaminase [PTHR12544] (14-305)

Nearest PDB structures (foldseek):
  3vp4-assembly1_A  TM=9.153E-01  e=1.109E-21  Homo sapiens
  3ss4-assembly1_A  TM=9.014E-01  e=2.104E-21  Mus musculus
  8szj-assembly1_A  TM=9.257E-01  e=4.404E-21  Homo sapiens
  3agf-assembly1_B-2  TM=9.036E-01  e=1.068E-20  Bacillus subtilis
  2pby-assembly1_B  TM=8.977E-01  e=4.860E-21  Geobacillus kaustophilus HTA426

Sequence (612 aa):
MNSRARLSLNLVQLETWVEAAKSRSDEGSLPTYIPQLAIACPKAFAVQVLDSQGNCYLLGNGDLRFSLMSVVKPFLLLYMLVELGGDRIFAQVGMEPSDYPFNSLEQLQADGGWPRNPMINSGAIALSALLPGPDGQTRCQVLCDWLNHWGGCCLQLDHDTLNSVRSAPNSRNDAITTELYHRGTISDAITAIDAYNHICCLSATVEDLAKLGMLLLQPPQPTWIEPCRQVKALMMTCGLYEASSRFAVRVGVPTKSGVSGVVLSVIPGWGAIACYSPPLDDTGNSVAGLFLIEEIVRSLNLSIFNMNSRARLSLNLVQLETWVEAAKSRSDEGSLPTYIPQLAIACPKAFAVQVLDSQGNCYLLGNGDLRFSLMSVVKPFLLLYMLVELGGDRIFAQVGMEPSDYPFNSLEQLQADGGWPRNPMINSGAIALSALLPGPDGQTRCQVLCDWLNHWGGCCLQLDHDTLNSVRSAPNSRNDAITTELYHRGTISDAITAIDAYNHICCLSATVEDLAKLGMLLLQPPQPTWIEPCRQVKALMMTCGLYEASSRFAVRVGVPTKSGVSGVVLSVIPGWGAIACYSPPLDDTGNSVAGLFLIEEIVRSLNLSIFN

Secondary structure (DSSP, 8-state):
-------PPPHHHHHHHHHHHHHHGGG-B--SSSHHHHTS-TT--EEEEEETTS-EEEEE-TT--EE-GGGGHHHHHHHHHHHH-HHHHTTTS--PPPSS-TT-HHHHHHTTT----TTSHHHHHHHHTTSSSSSHHHHHHHHHHHHHHHHT---EE-HHHHHHHHHS--HHHHHHHHHHHHHTS-S-HHHHHHHHHHHHTEEE-HHHHHHHHHHHHS-SSGGGHHHHHHHHHHHHHHTTGGGHHHHHHHT-S-EEE-TTSEEEEEETTTEEEEEE---B-TTS-BHHHHHHHHHHHHHHT--TT-/-------PPPHHHHHHHHHHHHHHGGG-B--SSSHHHHTS-TT--EEEEEETTS-EEEEE-TT--EE-GGGGHHHHHHHHHHHH-HHHHTTTS--PPPSS-TT-HHHHHHTTT----TTSHHHHHHHHTTSSSSSHHHHHHHHHHHHHHHHT---EE-HHHHHHHHHS--HHHHHHHHHHHHHTS-S-HHHHHHHHHHHHTEEE-HHHHHHHHHHHHS-SSGGGHHHHHHHHHHHHHHTTGGGHHHHHHHT-S-EEE-TTSEEEEEETTTEEEEEE---B-TTS-BHHHHHHHHHHHHHHT--TT-

Foldseek 3Di:
DPPLVQPDDDLVVLVVLLVVLLVQLVVFAFDVLQPVLNPDDLSQKWKWWAKPVGDIDIDGDQVDKFFCALVCQLLLLLVCCLPPNDVVLCVLAAQAAAQDALLDPPRCVVVVNHHHHSSGLLNVLLSLLVQDDDALVVSLVVSQVVLCVLLVFHKDADVVSLVSCVVRDDVSSLSSLVSNCVSPSHVDSRRSVRNSSRNSRIMGGNVSSQSSLVCLQDPPDPSSVVSSVSSFSSLQRHQLHNCNVVCCVQQAFRKHFRLSQWIWTRFHPIGIMIMHRNGADPSRHRSSRSSSSSVVCVVSVRHPVD/DPCLVQPDDDLVVLVVLLVVLLVQLVVFAFDVLQPVLNPDDLSAKWKWWAKPVGDIDIDGDQPDKFFCALVCQLLLLLVCCLPPNDVVLCVLAPQAAAQDALLDPPRCVVVVNHHHHSSGLLNVLLSLLVQDDDALVVSLVVSQVVLCVLLVFHKDADVVSLVSCVVRDDVSSLSSLVSNCVVPSHVDSRRSVRNSSRNSRIMGGNVSSQSSLVCLQDPPDPSSVVSSVSSFSSLQRHQLHNCNVVCCVQQAFRKHFRLSQWIWTRFHPIGIMIMHRNGADPSRHRSSRSSSSSVVCVVSVRHPVD

pLDDT: mean 95.58, std 9.25, range [22.19, 98.94]